Protein AF-A0A956NJ68-F1 (afdb_monomer_lite)

Secondary structure (DSSP, 8-state):
---GGGTGGGS-HHHHHHHHHHHHTT-EEEPTT--TT-SEEEEEEEETTEEEEEEEEEETTEEEEEESSGGGGT-S--HHHHHHHHHHHHHHHHHHHHHHHHS-HHHHHHHHHHHHHHHHHHHHTT--PPPPP-----------------------------------------------PPPPPPP-PPPPPPPPPPPPHHHHHHHHHHHHHHHHHHSS-----TTTTS-EEEEEEEEEEEETTEEEEEEEEEEEBPTTSPBPPPEE----GGGGGGBS-HHHHHHHHHHHHHS------SSS-S-EEE--HHHHHHHHHHHHHTT-EEE-------TT----------------S-----------GGGPEEPEE-TT-PEEEEEEEEE-TTSSSEEEEEEEEEETTEEE--TT-EEETTTEEEETTEEEEEESSSHHHHHHHTSSPEEEEGGGHHHHHHHHHHSTTPPEEE--GGG--EEE-PPPEEEEEEE-TT-PPPPP-TT----------------------------------------------PPPPPS---------TTPPEEEEEEEETTEEEETT---SEEEETTTTEEEE--HHHHHHHHHHHH-

pLDDT: mean 71.72, std 22.74, range [21.8, 97.19]

Organism: Eiseniibacteriota bacterium (NCBI:txid2212470)

InterPro domains:
  IPR007527 Zinc finger, SWIM-type [PS50966] (52-89)

Radius of gyration: 38.47 Å; chains: 1; bounding box: 126×100×106 Å

Structure (mmCIF, N/CA/C/O backbone):
data_AF-A0A956NJ68-F1
#
_entry.id   AF-A0A956NJ68-F1
#
loop_
_atom_site.group_PDB
_atom_site.id
_atom_site.type_symbol
_atom_site.label_atom_id
_atom_site.label_alt_id
_atom_site.label_comp_id
_atom_site.label_asym_id
_atom_site.label_entity_id
_atom_site.label_seq_id
_atom_site.pdbx_PDB_ins_code
_atom_site.Cartn_x
_atom_site.Cartn_y
_atom_site.Cartn_z
_atom_site.occupancy
_atom_site.B_iso_or_equiv
_atom_site.auth_seq_id
_atom_site.auth_comp_id
_atom_site.auth_asym_id
_atom_site.auth_atom_id
_atom_site.pdbx_PDB_model_num
ATOM 1 N N . MET A 1 1 ? 1.129 23.586 -5.444 1.00 49.12 1 MET A N 1
ATOM 2 C CA . MET A 1 1 ? 0.731 24.223 -6.719 1.00 49.12 1 MET A CA 1
ATOM 3 C C . MET A 1 1 ? 1.474 25.540 -6.912 1.00 49.12 1 MET A C 1
ATOM 5 O O . MET A 1 1 ? 1.895 26.115 -5.915 1.00 49.12 1 MET A O 1
ATOM 9 N N . ALA A 1 2 ? 1.670 25.982 -8.162 1.00 45.59 2 ALA A N 1
ATOM 10 C CA . ALA A 1 2 ? 1.859 27.411 -8.435 1.00 45.59 2 ALA A CA 1
ATOM 11 C C . ALA A 1 2 ? 0.654 28.133 -7.810 1.00 45.59 2 ALA A C 1
ATOM 13 O O . ALA A 1 2 ? -0.413 27.515 -7.742 1.00 45.59 2 ALA A O 1
ATOM 14 N N . ASP A 1 3 ? 0.809 29.337 -7.270 1.00 58.38 3 ASP A N 1
ATOM 15 C CA . ASP A 1 3 ? -0.386 30.033 -6.781 1.00 58.38 3 ASP A CA 1
ATOM 16 C C . ASP A 1 3 ? -1.350 30.135 -7.977 1.00 58.38 3 ASP A C 1
ATOM 18 O O . ASP A 1 3 ? -0.868 30.282 -9.100 1.00 58.38 3 ASP A O 1
ATOM 22 N N . VAL A 1 4 ? -2.670 29.978 -7.813 1.00 66.06 4 VAL A N 1
ATOM 23 C CA . VAL A 1 4 ? -3.622 30.073 -8.955 1.00 66.06 4 VAL A CA 1
ATOM 24 C C . VAL A 1 4 ? -3.322 31.326 -9.801 1.00 66.06 4 VAL A C 1
ATOM 26 O O . VAL A 1 4 ? -3.406 31.321 -11.030 1.00 66.06 4 VAL A O 1
ATOM 29 N N . TYR A 1 5 ? -2.813 32.355 -9.127 1.00 69.75 5 TYR A N 1
ATOM 30 C CA . TYR A 1 5 ? -2.291 33.606 -9.653 1.00 69.75 5 TYR A CA 1
ATOM 31 C C . TYR A 1 5 ? -1.147 33.502 -10.682 1.00 69.75 5 TYR A C 1
ATOM 33 O O . TYR A 1 5 ? -1.072 34.348 -11.571 1.00 69.75 5 TYR A O 1
ATOM 41 N N . ASP A 1 6 ? -0.304 32.469 -10.650 1.00 68.81 6 ASP A N 1
ATOM 42 C CA . ASP A 1 6 ? 0.813 32.277 -11.589 1.00 68.81 6 ASP A CA 1
ATOM 43 C C . ASP A 1 6 ? 0.346 31.902 -13.009 1.00 68.81 6 ASP A C 1
ATOM 45 O O . ASP A 1 6 ? 1.098 32.061 -13.975 1.00 68.81 6 ASP A O 1
ATOM 49 N N . ILE A 1 7 ? -0.886 31.397 -13.153 1.00 77.50 7 ILE A N 1
ATOM 50 C CA . ILE A 1 7 ? -1.467 30.977 -14.439 1.00 77.50 7 ILE A CA 1
ATOM 51 C C . ILE A 1 7 ? -2.685 31.804 -14.867 1.00 77.50 7 ILE A C 1
ATOM 53 O O . ILE A 1 7 ? -3.175 31.595 -15.976 1.00 77.50 7 ILE A O 1
ATOM 57 N N . ILE A 1 8 ? -3.113 32.793 -14.066 1.00 85.38 8 ILE A N 1
ATOM 58 C CA . ILE A 1 8 ? -4.229 33.708 -14.387 1.00 85.38 8 ILE A CA 1
ATOM 59 C C . ILE A 1 8 ? -4.094 34.305 -15.790 1.00 85.38 8 ILE A C 1
ATOM 61 O O . ILE A 1 8 ? -5.061 34.336 -16.542 1.00 85.38 8 ILE A O 1
ATOM 65 N N . GLY A 1 9 ? -2.887 34.738 -16.169 1.00 84.00 9 GLY A N 1
ATOM 66 C CA . GLY A 1 9 ? -2.646 35.405 -17.453 1.00 84.00 9 GLY A CA 1
ATOM 67 C C . GLY A 1 9 ? -2.816 34.516 -18.693 1.00 84.00 9 GLY A C 1
ATOM 68 O O . GLY A 1 9 ? -2.687 35.016 -19.807 1.00 84.00 9 GLY A O 1
ATOM 69 N N . ILE A 1 10 ? -3.060 33.213 -18.518 1.00 83.50 10 ILE A N 1
ATOM 70 C CA . ILE A 1 10 ? -3.307 32.256 -19.607 1.00 83.50 10 ILE A CA 1
ATOM 71 C C . ILE A 1 10 ? -4.802 32.206 -19.965 1.00 83.50 10 ILE A C 1
ATOM 73 O O . ILE A 1 10 ? -5.147 31.841 -21.089 1.00 83.50 10 ILE A O 1
ATOM 77 N N . PHE A 1 11 ? -5.685 32.591 -19.039 1.00 88.94 11 PHE A N 1
ATOM 78 C CA . PHE A 1 11 ? -7.131 32.514 -19.222 1.00 88.94 11 PHE A CA 1
ATOM 79 C C . PHE A 1 11 ? -7.685 33.856 -19.721 1.00 88.94 11 PHE A C 1
ATOM 81 O O . PHE A 1 11 ? -7.428 34.891 -19.096 1.00 88.94 11 PHE A O 1
ATOM 88 N N . PRO A 1 12 ? -8.464 33.865 -20.821 1.00 90.44 12 PRO A N 1
ATOM 89 C CA . PRO A 1 12 ? -9.266 35.025 -21.193 1.00 90.44 12 PRO A CA 1
ATOM 90 C C . PRO A 1 12 ? -10.148 35.474 -20.023 1.00 90.44 12 PRO A C 1
ATOM 92 O O . PRO A 1 12 ? -10.576 34.649 -19.222 1.00 90.44 12 PRO A O 1
ATOM 95 N N . GLU A 1 13 ? -10.424 36.773 -19.927 1.00 91.19 13 GLU A N 1
ATOM 96 C CA . GLU A 1 13 ? -11.279 37.342 -18.875 1.00 91.19 13 GLU A CA 1
ATOM 97 C C . GLU A 1 13 ? -12.649 36.662 -18.809 1.00 91.19 13 GLU A C 1
ATOM 99 O O . GLU A 1 13 ? -13.001 36.158 -17.750 1.00 91.19 13 GLU A O 1
ATOM 104 N N . GLN A 1 14 ? -13.310 36.483 -19.956 1.00 90.81 14 GLN A N 1
ATOM 105 C CA . GLN A 1 14 ? -14.588 35.771 -20.041 1.00 90.81 14 GLN A CA 1
ATOM 106 C C . GLN A 1 14 ? -14.522 34.348 -19.460 1.00 90.81 14 GLN A C 1
ATOM 108 O O . GLN A 1 14 ? -15.351 33.966 -18.650 1.00 90.81 14 GLN A O 1
ATOM 113 N N . ALA A 1 15 ? -13.484 33.575 -19.799 1.00 90.06 15 ALA A N 1
ATOM 114 C CA . ALA A 1 15 ? -13.330 32.214 -19.280 1.00 90.06 15 ALA A CA 1
ATOM 115 C C . ALA A 1 15 ? -13.091 32.181 -17.759 1.00 90.06 15 ALA A C 1
ATOM 117 O O . ALA A 1 15 ? -13.363 31.164 -17.123 1.00 90.06 15 ALA A O 1
ATOM 118 N N . ARG A 1 16 ? -12.551 33.264 -17.180 1.00 92.94 16 ARG A N 1
ATOM 119 C CA . ARG A 1 16 ? -12.397 33.388 -15.727 1.00 92.94 16 ARG A CA 1
ATOM 120 C C . ARG A 1 16 ? -13.733 33.693 -15.062 1.00 92.94 16 ARG A C 1
ATOM 122 O O . ARG A 1 16 ? -14.060 33.019 -14.097 1.00 92.94 16 ARG A O 1
ATOM 129 N N . GLU A 1 17 ? -14.497 34.638 -15.603 1.00 91.69 17 GLU A N 1
ATOM 130 C CA . GLU A 1 17 ? -15.832 34.988 -15.100 1.00 91.69 17 GLU A CA 1
ATOM 1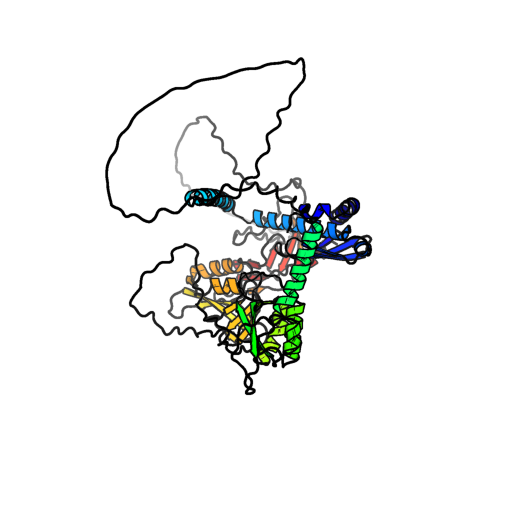31 C C . GLU A 1 17 ? -16.786 33.786 -15.162 1.00 91.69 17 GLU A C 1
ATOM 133 O O . GLU A 1 17 ? -17.361 33.401 -14.147 1.00 91.69 17 GLU A O 1
ATOM 138 N N . ASP A 1 18 ? -16.867 33.116 -16.313 1.00 90.62 18 ASP A N 1
ATOM 139 C CA . ASP A 1 18 ? -17.723 31.938 -16.490 1.00 90.62 18 ASP A CA 1
ATOM 140 C C . ASP A 1 18 ? -17.277 30.782 -15.578 1.00 90.62 18 ASP A C 1
ATOM 142 O O . ASP A 1 18 ? -18.091 30.089 -14.971 1.00 90.62 18 ASP A O 1
ATOM 146 N N . GLY A 1 19 ? -15.963 30.582 -15.426 1.00 91.19 19 GLY A N 1
ATOM 147 C CA . GLY A 1 19 ? -15.430 29.553 -14.535 1.00 91.19 19 GLY A CA 1
ATOM 148 C C . GLY A 1 19 ? -15.652 29.852 -13.047 1.00 91.19 19 GLY A C 1
ATOM 149 O O . GLY A 1 19 ? -15.787 28.918 -12.260 1.00 91.19 19 GLY A O 1
ATOM 150 N N . GLU A 1 20 ? -15.703 31.126 -12.646 1.00 91.38 20 GLU A N 1
ATOM 151 C CA . GLU A 1 20 ? -16.078 31.534 -11.286 1.00 91.38 20 GLU A CA 1
ATOM 152 C C . GLU A 1 20 ? -17.550 31.231 -11.002 1.00 91.38 20 GLU A C 1
ATOM 154 O O . GLU A 1 20 ? -17.858 30.734 -9.920 1.00 91.38 20 GLU A O 1
ATOM 159 N N . ILE A 1 21 ? -18.438 31.444 -11.978 1.00 90.06 21 ILE A N 1
ATOM 160 C CA . ILE A 1 21 ? -19.857 31.073 -11.870 1.00 90.06 21 ILE A CA 1
ATOM 161 C C . ILE A 1 21 ? -19.994 29.556 -11.685 1.00 90.06 21 ILE A C 1
ATOM 163 O O . ILE A 1 21 ? -20.591 29.120 -10.705 1.00 90.06 21 ILE A O 1
ATOM 167 N N . LEU A 1 22 ? -19.347 28.751 -12.539 1.00 89.62 22 LEU A N 1
ATOM 168 C CA . LEU A 1 22 ? -19.364 27.282 -12.429 1.00 89.62 22 LEU A CA 1
ATOM 169 C C . LEU A 1 22 ? -18.830 26.769 -11.082 1.00 89.62 22 LEU A C 1
ATOM 171 O O . LEU A 1 22 ? -19.297 25.755 -10.561 1.00 89.62 22 LEU A O 1
ATOM 175 N N . PHE A 1 23 ? -17.832 27.450 -10.518 1.00 90.31 23 PHE A N 1
ATOM 176 C CA . PHE A 1 23 ? -17.301 27.134 -9.196 1.00 90.31 23 PHE A CA 1
ATOM 177 C C . PHE A 1 23 ? -18.290 27.495 -8.073 1.00 90.31 23 PHE A C 1
ATOM 179 O O . PHE A 1 23 ? -18.495 26.693 -7.163 1.00 90.31 23 PHE A O 1
ATOM 186 N N . ILE A 1 24 ? -18.923 28.673 -8.137 1.00 89.06 24 ILE A N 1
ATOM 187 C CA . ILE A 1 24 ? -19.903 29.137 -7.138 1.00 89.06 24 ILE A CA 1
ATOM 188 C C . ILE A 1 24 ? -21.158 28.260 -7.132 1.00 89.06 24 ILE A C 1
ATOM 190 O O . ILE A 1 24 ? -21.663 27.937 -6.057 1.00 89.06 24 ILE A O 1
ATOM 194 N N . ASP A 1 25 ? -21.612 27.823 -8.306 1.00 86.62 25 ASP A N 1
ATOM 195 C CA . ASP A 1 25 ? -22.781 26.950 -8.459 1.00 86.62 25 ASP A CA 1
ATOM 196 C C . ASP A 1 25 ? -22.503 25.492 -8.035 1.00 86.62 25 ASP A C 1
ATOM 198 O O . ASP A 1 25 ? -23.370 24.626 -8.151 1.00 86.62 25 ASP A O 1
ATOM 202 N N . LEU A 1 26 ? -21.308 25.216 -7.487 1.00 82.00 26 LEU A N 1
ATOM 203 C CA . LEU A 1 26 ? -20.863 23.904 -7.006 1.00 82.00 26 LEU A CA 1
ATOM 204 C C . LEU A 1 26 ? -20.897 22.820 -8.091 1.00 82.00 26 LEU A C 1
ATOM 206 O O . LEU A 1 26 ? -21.015 21.631 -7.797 1.00 82.00 26 LEU A O 1
ATOM 210 N N . CYS A 1 27 ? -20.727 23.209 -9.353 1.00 86.00 27 CYS A N 1
ATOM 211 C CA . CYS A 1 27 ? -20.743 22.279 -10.475 1.00 86.00 27 CYS A CA 1
ATOM 212 C C . CYS A 1 27 ? -19.409 21.535 -10.664 1.00 86.00 27 CYS A C 1
ATOM 214 O O . CYS A 1 27 ? -19.195 20.903 -11.696 1.00 86.00 27 CYS A O 1
ATOM 216 N N . VAL A 1 28 ? -18.484 21.604 -9.701 1.00 86.94 28 VAL A N 1
ATOM 217 C CA . VAL A 1 28 ? -17.147 21.003 -9.783 1.00 86.94 28 VAL A CA 1
ATOM 218 C C . VAL A 1 28 ? -16.975 19.940 -8.702 1.00 86.94 28 VAL A C 1
ATOM 220 O O . VAL A 1 28 ? -17.042 20.228 -7.513 1.00 86.94 28 VAL A O 1
ATOM 223 N N . ALA A 1 29 ? -16.659 18.713 -9.112 1.00 87.44 29 ALA A N 1
ATOM 224 C CA . ALA A 1 29 ? -16.305 17.617 -8.219 1.00 87.44 29 ALA A CA 1
ATOM 225 C C . ALA A 1 29 ? -14.888 17.108 -8.522 1.00 87.44 29 ALA A C 1
ATOM 227 O O . ALA A 1 29 ? -14.620 16.557 -9.595 1.00 87.44 29 ALA A O 1
ATOM 228 N N . LEU A 1 30 ? -13.965 17.251 -7.567 1.00 87.19 30 LEU A N 1
ATOM 229 C CA . LEU A 1 30 ? -12.634 16.641 -7.658 1.00 87.19 30 LEU A CA 1
ATOM 230 C C . LEU A 1 30 ? -12.746 15.124 -7.468 1.00 87.19 30 LEU A C 1
ATOM 232 O O . LEU A 1 30 ? -13.384 14.653 -6.525 1.00 87.19 30 LEU A O 1
ATOM 236 N N . ARG A 1 31 ? -12.107 14.331 -8.334 1.00 82.94 31 ARG A N 1
ATOM 237 C CA . ARG A 1 31 ? -11.997 12.886 -8.099 1.00 82.94 31 ARG A CA 1
ATOM 238 C C . ARG A 1 31 ? -10.956 12.618 -7.011 1.00 82.94 31 ARG A C 1
ATOM 240 O O . ARG A 1 31 ? -9.842 13.139 -7.053 1.00 82.94 31 ARG A O 1
ATOM 247 N N . VAL A 1 32 ? -11.339 11.777 -6.047 1.00 50.50 32 VAL A N 1
ATOM 248 C CA . VAL A 1 32 ? -10.507 11.343 -4.915 1.00 50.50 32 VAL A CA 1
ATOM 249 C C . VAL A 1 32 ? -9.173 10.795 -5.438 1.00 50.50 32 VAL A C 1
ATOM 251 O O . VAL A 1 32 ? -9.144 9.843 -6.214 1.00 50.50 32 VAL A O 1
ATOM 254 N N . GLY A 1 33 ? -8.082 11.465 -5.056 1.00 48.62 33 GLY A N 1
ATOM 255 C CA . GLY A 1 33 ? -6.723 11.269 -5.581 1.00 48.62 33 GLY A CA 1
ATOM 256 C C . GLY A 1 33 ? -5.898 12.564 -5.628 1.00 48.62 33 GLY A C 1
ATOM 257 O O . GLY A 1 33 ? -4.668 12.516 -5.672 1.00 48.62 33 GLY A O 1
ATOM 258 N N . ALA A 1 34 ? -6.554 13.725 -5.545 1.00 48.12 34 ALA A N 1
ATOM 259 C CA . ALA A 1 34 ? -5.906 15.023 -5.400 1.00 48.12 34 ALA A CA 1
ATOM 260 C C . ALA A 1 34 ? -5.399 15.235 -3.960 1.00 48.12 34 ALA A C 1
ATOM 262 O O . ALA A 1 34 ? -5.931 16.042 -3.204 1.00 48.12 34 ALA A O 1
ATOM 263 N N . LEU A 1 35 ? -4.360 14.505 -3.545 1.00 49.94 35 LEU A N 1
ATOM 264 C CA . LEU A 1 35 ? -3.612 14.904 -2.352 1.00 49.94 35 LEU A CA 1
ATOM 265 C C . LEU A 1 35 ? -3.102 16.349 -2.550 1.00 49.94 35 LEU A C 1
ATOM 267 O O . LEU A 1 35 ? -2.777 16.732 -3.678 1.00 49.94 35 LEU A O 1
ATOM 271 N N . PRO A 1 36 ? -2.964 17.163 -1.494 1.00 50.06 36 PRO A N 1
ATOM 272 C CA . PRO A 1 36 ? -2.510 18.556 -1.598 1.00 50.06 36 PRO A CA 1
ATOM 273 C C . PRO A 1 36 ? -1.086 18.714 -2.175 1.00 50.06 36 PRO A C 1
ATOM 275 O O . PRO A 1 36 ? -0.679 19.824 -2.538 1.00 50.06 36 PRO A O 1
ATOM 278 N N . THR A 1 37 ? -0.339 17.610 -2.286 1.00 52.97 37 THR A N 1
ATOM 279 C CA . THR A 1 37 ? 0.972 17.489 -2.944 1.00 52.97 37 THR A CA 1
ATOM 280 C C . THR A 1 37 ? 0.909 16.948 -4.375 1.00 52.97 37 THR A C 1
ATOM 282 O O . THR A 1 37 ? 1.903 17.037 -5.094 1.00 52.97 37 THR A O 1
ATOM 285 N N . SER A 1 38 ? -0.239 16.432 -4.823 1.00 58.59 38 SER A N 1
ATOM 286 C CA . SER A 1 38 ? -0.382 15.829 -6.147 1.00 58.59 38 SER A CA 1
ATOM 287 C C . SER A 1 38 ? -0.069 16.835 -7.262 1.00 58.59 38 SER A C 1
ATOM 289 O O . SER A 1 38 ? -0.425 18.017 -7.228 1.00 58.59 38 SER A O 1
ATOM 291 N N . THR A 1 39 ? 0.652 16.361 -8.274 1.00 75.06 39 THR A N 1
ATOM 292 C CA . THR A 1 39 ? 0.983 17.131 -9.478 1.00 75.06 39 THR A CA 1
ATOM 293 C C . THR A 1 39 ? -0.163 17.152 -10.486 1.00 75.06 39 THR A C 1
ATOM 295 O O . THR A 1 39 ? -0.037 17.827 -11.505 1.00 75.06 39 THR A O 1
ATOM 298 N N . ILE A 1 40 ? -1.268 16.447 -10.219 1.00 82.56 40 ILE A N 1
ATOM 299 C CA . ILE A 1 40 ? -2.398 16.255 -11.130 1.00 82.56 40 ILE A CA 1
ATOM 300 C C . ILE A 1 40 ? -3.707 16.538 -10.387 1.00 82.56 40 ILE A C 1
ATOM 302 O O . ILE A 1 40 ? -3.976 15.931 -9.357 1.00 82.56 40 ILE A O 1
ATOM 306 N N . VAL A 1 41 ? -4.540 17.406 -10.953 1.00 86.69 41 VAL A N 1
ATOM 307 C CA . VAL A 1 41 ? -5.944 17.603 -10.577 1.00 86.69 41 VAL A CA 1
ATOM 308 C C . VAL A 1 41 ? -6.799 16.909 -11.637 1.00 86.69 41 VAL A C 1
ATOM 310 O O . VAL A 1 41 ? -6.703 17.268 -12.808 1.00 86.69 41 VAL A O 1
ATOM 313 N N . ASP A 1 42 ? -7.614 15.925 -11.251 1.00 90.62 42 ASP A N 1
ATOM 314 C CA . ASP A 1 42 ? -8.631 15.289 -12.108 1.00 90.62 42 ASP A CA 1
ATOM 315 C C . ASP A 1 42 ? -10.010 15.653 -11.548 1.00 90.62 42 ASP A C 1
ATOM 317 O O . ASP A 1 42 ? -10.339 15.315 -10.409 1.00 90.62 42 ASP A O 1
ATOM 321 N N . ALA A 1 43 ? -10.791 16.395 -12.325 1.00 93.00 43 ALA A N 1
ATOM 322 C CA . ALA A 1 43 ? -12.060 16.969 -11.912 1.00 93.00 43 ALA A CA 1
ATOM 323 C C . ALA A 1 43 ? -13.165 16.663 -12.925 1.00 93.00 43 ALA A C 1
ATOM 325 O O . ALA A 1 43 ? -12.929 16.515 -14.128 1.00 93.00 43 ALA A O 1
ATOM 326 N N . ARG A 1 44 ? -14.390 16.593 -12.417 1.00 95.44 44 ARG A N 1
ATOM 327 C CA . ARG A 1 44 ? -15.629 16.561 -13.189 1.00 95.44 44 ARG A CA 1
ATOM 328 C C . ARG A 1 44 ? -16.298 17.913 -13.030 1.00 95.44 44 ARG A C 1
ATOM 330 O O . ARG A 1 44 ? -16.506 18.340 -11.900 1.00 95.44 44 ARG A O 1
ATOM 337 N N . VAL A 1 45 ? -16.581 18.582 -14.137 1.00 95.25 45 VAL A N 1
ATOM 338 C CA . VAL A 1 45 ? -17.277 19.868 -14.148 1.00 95.25 45 VAL A CA 1
ATOM 339 C C . VAL A 1 45 ? -18.570 19.694 -14.920 1.00 95.25 45 VAL A C 1
ATOM 341 O O . VAL A 1 45 ? -18.526 19.257 -16.066 1.00 95.25 45 VAL A O 1
ATOM 344 N N . GLU A 1 46 ? -19.701 19.995 -14.305 1.00 94.62 46 GLU A N 1
ATOM 345 C CA . GLU A 1 46 ? -20.996 20.026 -14.970 1.00 94.62 46 GLU A CA 1
ATOM 346 C C . GLU A 1 46 ? -21.273 21.440 -15.488 1.00 94.62 46 GLU A C 1
ATOM 348 O O . GLU A 1 46 ? -21.048 22.416 -14.785 1.00 94.62 46 GLU A O 1
ATOM 353 N N . ASP A 1 47 ? -21.718 21.564 -16.732 1.00 94.81 47 ASP A N 1
ATOM 354 C CA . ASP A 1 47 ? -22.149 22.841 -17.304 1.00 94.81 47 ASP A CA 1
ATOM 355 C C . ASP A 1 47 ? -23.319 22.579 -18.257 1.00 94.81 47 ASP A C 1
ATOM 357 O O . ASP A 1 47 ? -23.271 21.657 -19.081 1.00 94.81 47 ASP A O 1
ATOM 361 N N . GLU A 1 48 ? -24.411 23.322 -18.075 1.00 93.00 48 GLU A N 1
ATOM 362 C CA . GLU A 1 48 ? -25.696 23.138 -18.769 1.00 93.00 48 GLU A CA 1
ATOM 363 C C . GLU A 1 48 ? -26.196 21.670 -18.806 1.00 93.00 48 GLU A C 1
ATOM 365 O O . GLU A 1 48 ? -26.728 21.190 -19.813 1.00 93.00 48 GLU A O 1
ATOM 370 N N . GLY A 1 49 ? -26.008 20.920 -17.714 1.00 92.50 49 GLY A N 1
ATOM 371 C CA . GLY A 1 49 ? -26.429 19.515 -17.602 1.00 92.50 49 GLY A CA 1
ATOM 372 C C . GLY A 1 49 ? -25.547 18.515 -18.363 1.00 92.50 49 GLY A C 1
ATOM 373 O O . GLY A 1 49 ? -25.970 17.388 -18.635 1.00 92.50 49 GLY A O 1
ATOM 374 N N . ARG A 1 50 ? -24.331 18.912 -18.763 1.00 94.75 50 ARG A N 1
ATOM 375 C CA . ARG A 1 50 ? -23.328 18.026 -19.372 1.00 94.75 50 ARG A CA 1
ATOM 376 C C . ARG A 1 50 ? -22.087 17.935 -18.500 1.00 94.75 50 ARG A C 1
ATOM 378 O O . ARG A 1 50 ? -21.549 18.947 -18.074 1.00 94.75 50 ARG A O 1
ATOM 385 N N . GLU A 1 51 ? -21.590 16.717 -18.311 1.00 94.81 51 GLU A N 1
ATOM 386 C CA . GLU A 1 51 ? -20.358 16.461 -17.563 1.00 94.81 51 GLU A CA 1
ATOM 387 C C . GLU A 1 51 ? -19.121 16.580 -18.470 1.00 94.81 51 GLU A C 1
ATOM 389 O O . GLU A 1 51 ? -19.006 15.920 -19.509 1.00 94.81 51 GLU A O 1
ATOM 394 N N . TYR A 1 52 ? -18.151 17.376 -18.033 1.00 95.12 52 TYR A N 1
ATOM 395 C CA . TYR A 1 52 ? -16.847 17.544 -18.654 1.00 95.12 52 TYR A CA 1
ATOM 396 C C . TYR A 1 52 ? -15.753 17.031 -17.727 1.00 95.12 52 TYR A C 1
ATOM 398 O O . TYR A 1 52 ? -15.687 17.376 -16.548 1.00 95.12 52 TYR A O 1
ATOM 406 N N . ARG A 1 53 ? -14.836 16.229 -18.272 1.00 95.00 53 ARG A N 1
ATOM 407 C CA . ARG A 1 53 ? -13.647 15.800 -17.538 1.00 95.00 53 ARG A CA 1
ATOM 408 C C . ARG A 1 53 ? -12.533 16.809 -17.756 1.00 95.00 53 ARG A C 1
ATOM 410 O O . ARG A 1 53 ? -12.188 17.107 -18.900 1.00 95.00 53 ARG A O 1
ATOM 417 N N . VAL A 1 54 ? -11.959 17.291 -16.665 1.00 94.31 54 VAL A N 1
ATOM 418 C CA . VAL A 1 54 ? -10.856 18.246 -16.640 1.00 94.31 54 VAL A CA 1
ATOM 419 C C . VAL A 1 54 ? -9.660 17.595 -15.966 1.00 94.31 54 VAL A C 1
ATOM 421 O O . VAL A 1 54 ? -9.764 17.128 -14.838 1.00 94.31 54 VAL A O 1
ATOM 424 N N . VAL A 1 55 ? -8.510 17.594 -16.637 1.00 90.31 55 VAL A N 1
ATOM 425 C CA . VAL A 1 55 ? -7.245 17.155 -16.042 1.00 90.31 55 VAL A CA 1
ATOM 426 C C . VAL A 1 55 ? -6.226 18.280 -16.155 1.00 90.31 55 VAL A C 1
ATOM 428 O O . VAL A 1 55 ? -5.891 18.714 -17.262 1.00 90.31 55 VAL A O 1
ATOM 431 N N . VAL A 1 56 ? -5.733 18.743 -15.008 1.00 88.81 56 VAL A N 1
ATOM 432 C CA . VAL A 1 56 ? -4.666 19.740 -14.894 1.00 88.81 56 VAL A CA 1
ATOM 433 C C . VAL A 1 56 ? -3.425 19.081 -14.318 1.00 88.81 56 VAL A C 1
ATOM 435 O O . VAL A 1 56 ? -3.424 18.637 -13.179 1.00 88.81 56 VAL A O 1
ATOM 438 N N . GLU A 1 57 ? -2.344 19.051 -15.084 1.00 84.12 57 GLU A N 1
ATOM 439 C CA . GLU A 1 57 ? -1.088 18.417 -14.696 1.00 84.12 57 GLU A CA 1
ATOM 440 C C . GLU A 1 57 ? 0.049 19.446 -14.652 1.00 84.12 57 GLU A C 1
ATOM 442 O O . GLU A 1 57 ? 0.332 20.157 -15.618 1.00 84.12 57 GLU A O 1
ATOM 447 N N . ARG A 1 58 ? 0.753 19.537 -13.524 1.00 74.06 58 ARG A N 1
ATOM 448 C CA . ARG A 1 58 ? 1.905 20.421 -13.342 1.00 74.06 58 ARG A CA 1
ATOM 449 C C . ARG A 1 58 ? 3.204 19.670 -13.626 1.00 74.06 58 ARG A C 1
ATOM 451 O O . ARG A 1 58 ? 3.621 18.819 -12.851 1.00 74.06 58 ARG A O 1
ATOM 458 N N . GLN A 1 59 ? 3.935 20.106 -14.650 1.00 69.19 59 GLN A N 1
ATOM 459 C CA . GLN A 1 59 ? 5.255 19.579 -15.005 1.00 69.19 59 GLN A CA 1
ATOM 460 C C . GLN A 1 59 ? 6.322 20.687 -14.997 1.00 69.19 59 GLN A C 1
ATOM 462 O O . GLN A 1 59 ? 6.381 21.503 -15.914 1.00 69.19 59 GLN A O 1
ATOM 467 N N . ARG A 1 60 ? 7.223 20.705 -14.000 1.00 49.88 60 ARG A N 1
ATOM 468 C CA . ARG A 1 60 ? 8.460 21.535 -13.970 1.00 49.88 60 ARG A CA 1
ATOM 469 C C . ARG A 1 60 ? 8.298 22.978 -14.503 1.00 49.88 60 ARG A C 1
ATOM 471 O O . ARG A 1 60 ? 8.962 23.381 -15.458 1.00 49.88 60 ARG A O 1
ATOM 478 N N . GLY A 1 61 ? 7.400 23.757 -13.896 1.00 60.75 61 GLY A N 1
ATOM 479 C CA . GLY A 1 61 ? 7.157 25.161 -14.273 1.00 60.75 61 GLY A CA 1
ATOM 480 C C . GLY A 1 61 ? 6.292 25.353 -15.526 1.00 60.75 61 GLY A C 1
ATOM 481 O O . GLY A 1 61 ? 6.144 26.475 -16.001 1.00 60.75 61 GLY A O 1
ATOM 482 N N . LYS A 1 62 ? 5.719 24.272 -16.062 1.00 64.06 62 LYS A N 1
ATOM 483 C CA . LYS A 1 62 ? 4.643 24.287 -17.054 1.00 64.06 62 LYS A CA 1
ATOM 484 C C . LYS A 1 62 ? 3.408 23.618 -16.460 1.00 64.06 62 LYS A C 1
ATOM 486 O O . LYS A 1 62 ? 3.527 22.731 -15.616 1.00 64.06 62 LYS A O 1
ATOM 491 N N . VAL A 1 63 ? 2.241 24.046 -16.916 1.00 79.00 63 VAL A N 1
ATOM 492 C CA . VAL A 1 63 ? 0.956 23.446 -16.565 1.00 79.00 63 VAL A CA 1
ATOM 493 C C . VAL A 1 63 ? 0.340 22.940 -17.864 1.00 79.00 63 VAL A C 1
ATOM 495 O O . VAL A 1 63 ? 0.200 23.708 -18.815 1.00 79.00 63 VAL A O 1
ATOM 498 N N . ALA A 1 64 ? 0.083 21.639 -17.935 1.00 82.44 64 ALA A N 1
ATOM 499 C CA . ALA A 1 64 ? -0.684 21.008 -18.994 1.00 82.44 64 ALA A CA 1
ATOM 500 C C . ALA A 1 64 ? -2.151 21.005 -18.565 1.00 82.44 64 ALA A C 1
ATOM 502 O O . ALA A 1 64 ? -2.482 20.584 -17.460 1.00 82.44 64 ALA A O 1
ATOM 503 N N . LEU A 1 65 ? -3.012 21.524 -19.429 1.00 89.00 65 LEU A N 1
ATOM 504 C CA . LEU A 1 65 ? -4.438 21.653 -19.181 1.00 89.00 65 LEU A CA 1
ATOM 505 C C . LEU A 1 65 ? -5.157 20.837 -20.247 1.00 89.00 65 LEU A C 1
ATOM 507 O O . LEU A 1 65 ? -4.865 20.981 -21.435 1.00 89.00 65 LEU A O 1
ATOM 511 N N . SER A 1 66 ? -6.076 19.978 -19.833 1.00 90.75 66 SER A N 1
ATOM 512 C CA . SER A 1 66 ? -6.944 19.244 -20.744 1.00 90.75 66 SER A CA 1
ATOM 513 C C . SER A 1 66 ? -8.368 19.268 -20.219 1.00 90.75 66 SER A C 1
ATOM 515 O O . SER A 1 66 ? -8.605 19.163 -19.017 1.00 90.75 66 SER A O 1
ATOM 517 N N . CYS A 1 67 ? -9.319 19.435 -21.125 1.00 94.88 67 CYS A N 1
ATOM 518 C CA . CYS A 1 67 ? -10.733 19.330 -20.822 1.00 94.88 67 CYS A CA 1
ATOM 519 C C . CYS A 1 67 ? -11.450 18.737 -22.038 1.00 94.88 67 CYS A C 1
ATOM 521 O O . CYS A 1 67 ? -11.025 18.941 -23.177 1.00 94.88 67 CYS A O 1
ATOM 523 N N . THR A 1 68 ? -12.504 17.961 -21.795 1.00 94.44 68 THR A N 1
ATOM 524 C CA . THR A 1 68 ? -13.295 17.310 -22.848 1.00 94.44 68 THR A CA 1
ATOM 525 C C . THR A 1 68 ? -14.268 18.252 -23.560 1.00 94.44 68 THR A C 1
ATOM 527 O O . THR A 1 68 ? -14.963 17.811 -24.476 1.00 94.44 68 THR A O 1
ATOM 530 N N . CYS A 1 69 ? -14.356 19.530 -23.169 1.00 93.38 69 CYS A N 1
ATOM 531 C CA . CYS A 1 69 ? -15.236 20.482 -23.838 1.00 93.38 69 CYS A CA 1
ATOM 532 C C . CYS A 1 69 ? -14.706 20.865 -25.230 1.00 93.38 69 CYS A C 1
ATOM 534 O O . CYS A 1 69 ? -13.512 20.795 -25.531 1.00 93.38 69 CYS A O 1
ATOM 536 N N . ARG A 1 70 ? -15.617 21.293 -26.108 1.00 88.44 70 ARG A N 1
ATOM 537 C CA . ARG A 1 70 ? -15.290 21.620 -27.503 1.00 88.44 70 ARG A CA 1
ATOM 538 C C . ARG A 1 70 ? -14.372 22.840 -27.619 1.00 88.44 70 ARG A C 1
ATOM 540 O O . ARG A 1 70 ? -13.540 22.886 -28.520 1.00 88.44 70 ARG A O 1
ATOM 547 N N . GLU A 1 71 ? -14.487 23.795 -26.704 1.00 77.75 71 GLU A N 1
ATOM 548 C CA . GLU A 1 71 ? -13.750 25.066 -26.734 1.00 77.75 71 GLU A CA 1
ATOM 549 C C . GLU A 1 71 ? -12.240 24.907 -26.531 1.00 77.75 71 GLU A C 1
ATOM 551 O O . GLU A 1 71 ? -11.456 25.688 -27.071 1.00 77.75 71 GLU A O 1
ATOM 556 N N . VAL A 1 72 ? -11.811 23.841 -25.844 1.00 78.56 72 VAL A N 1
ATOM 557 C CA . VAL A 1 72 ? -10.387 23.532 -25.610 1.00 78.56 72 VAL A CA 1
ATOM 558 C C . VAL A 1 72 ? -9.634 23.288 -26.920 1.00 78.56 72 VAL A C 1
ATOM 560 O O . VAL A 1 72 ? -8.422 23.482 -27.004 1.00 78.56 72 VAL A O 1
ATOM 563 N N . THR A 1 73 ? -10.347 22.892 -27.978 1.00 65.88 73 THR A N 1
ATOM 564 C CA . THR A 1 73 ? -9.743 22.725 -29.307 1.00 65.88 73 THR A CA 1
ATOM 565 C C . THR A 1 73 ? -9.388 24.056 -29.976 1.00 65.88 73 THR A C 1
ATOM 567 O O . THR A 1 73 ? -8.510 24.078 -30.837 1.00 65.88 73 THR A O 1
ATOM 570 N N . SER A 1 74 ? -10.019 25.164 -29.565 1.00 63.12 74 SER A N 1
ATOM 571 C CA . SER A 1 74 ? -9.779 26.513 -30.097 1.00 63.12 74 SER A CA 1
ATOM 572 C C . SER A 1 74 ? -8.908 27.395 -29.196 1.00 63.12 74 SER A C 1
ATOM 574 O O . SER A 1 74 ? -8.170 28.236 -29.708 1.00 63.12 74 SER A O 1
ATOM 576 N N . SER A 1 75 ? -8.947 27.196 -27.877 1.00 70.38 75 SER A N 1
ATOM 577 C CA . SER A 1 75 ? -8.141 27.925 -26.893 1.00 70.38 75 SER A CA 1
ATOM 578 C C . SER A 1 75 ? -7.588 26.960 -25.845 1.00 70.38 75 SER A C 1
ATOM 580 O O . SER A 1 75 ? -8.272 26.054 -25.391 1.00 70.38 75 SER A O 1
ATOM 582 N N . THR A 1 76 ? -6.351 27.159 -25.385 1.00 72.88 76 THR A N 1
ATOM 583 C CA . THR A 1 76 ? -5.742 26.314 -24.332 1.00 72.88 76 THR A CA 1
ATOM 584 C C . THR A 1 76 ? -6.364 26.510 -22.938 1.00 72.88 76 THR A C 1
ATOM 586 O O . THR A 1 76 ? -5.826 26.013 -21.952 1.00 72.88 76 THR A O 1
ATOM 589 N N . ALA A 1 77 ? -7.452 27.273 -22.843 1.00 85.94 77 ALA A N 1
ATOM 590 C CA . ALA A 1 77 ? -8.114 27.685 -21.617 1.00 85.94 77 ALA A CA 1
ATOM 591 C C . ALA A 1 77 ? -9.625 27.811 -21.875 1.00 85.94 77 ALA A C 1
ATOM 593 O O . ALA A 1 77 ? -10.027 28.520 -22.800 1.00 85.94 77 ALA A O 1
ATOM 594 N N . CYS A 1 78 ? -10.430 27.128 -21.060 1.00 94.62 78 CYS A N 1
ATOM 595 C CA . CYS A 1 78 ? -11.894 27.206 -21.035 1.00 94.62 78 CYS A CA 1
ATOM 596 C C . CYS A 1 78 ? -12.381 27.397 -19.589 1.00 94.62 78 CYS A C 1
ATOM 598 O O . CYS A 1 78 ? -11.618 27.138 -18.649 1.00 94.62 78 CYS A O 1
ATOM 600 N N . ALA A 1 79 ? -13.650 27.774 -19.416 1.00 95.44 79 ALA A N 1
ATOM 601 C CA . ALA A 1 79 ? -14.274 27.998 -18.109 1.00 95.44 79 ALA A CA 1
ATOM 602 C C . ALA A 1 79 ? -14.161 26.779 -17.173 1.00 95.44 79 ALA A C 1
ATOM 604 O O . ALA A 1 79 ? -13.739 26.914 -16.028 1.00 95.44 79 ALA A O 1
ATOM 605 N N . HIS A 1 80 ? -14.388 25.564 -17.688 1.00 95.62 80 HIS A N 1
ATOM 606 C CA . HIS A 1 80 ? -14.259 24.323 -16.907 1.00 95.62 80 HIS A CA 1
ATOM 607 C C . HIS A 1 80 ? -12.869 24.118 -16.285 1.00 95.62 80 HIS A C 1
ATOM 609 O O . HIS A 1 80 ? -12.746 23.657 -15.152 1.00 95.62 80 HIS A O 1
ATOM 615 N N . ILE A 1 81 ? -11.800 24.452 -17.018 1.00 94.44 81 ILE A N 1
ATOM 616 C CA . ILE A 1 81 ? -10.433 24.321 -16.499 1.00 94.44 81 ILE A CA 1
ATOM 617 C C . ILE A 1 81 ? -10.207 25.319 -15.359 1.00 94.44 81 ILE A C 1
ATOM 619 O O . ILE A 1 81 ? -9.560 24.980 -14.368 1.00 94.44 81 ILE A O 1
ATOM 623 N N . TRP A 1 82 ? -10.742 26.535 -15.493 1.00 94.88 82 TRP A N 1
ATOM 624 C CA . TRP A 1 82 ? -10.663 27.555 -14.453 1.00 94.88 82 TRP A CA 1
ATOM 625 C C . TRP A 1 82 ? -11.430 27.136 -13.193 1.00 94.88 82 TRP A C 1
ATOM 627 O O . TRP A 1 82 ? -10.859 27.148 -12.104 1.00 94.88 82 TRP A O 1
ATOM 637 N N . ALA A 1 83 ? -12.663 26.650 -13.350 1.00 94.56 83 ALA A N 1
ATOM 638 C CA . ALA A 1 83 ? -13.491 26.155 -12.252 1.00 94.56 83 ALA A CA 1
ATOM 639 C C . ALA A 1 83 ? -12.808 25.005 -11.477 1.00 94.56 83 ALA A C 1
ATOM 641 O O . ALA A 1 83 ? -12.739 25.026 -10.249 1.00 94.56 83 ALA A O 1
ATOM 642 N N . ALA A 1 84 ? -12.195 24.046 -12.185 1.00 93.75 84 ALA A N 1
ATOM 643 C CA . ALA A 1 84 ? -11.429 22.957 -11.569 1.00 93.75 84 ALA A CA 1
ATOM 644 C C . ALA A 1 84 ? -10.201 23.441 -10.776 1.00 93.75 84 ALA A C 1
ATOM 646 O O . ALA A 1 84 ? -9.863 22.875 -9.734 1.00 93.75 84 ALA A O 1
ATOM 647 N N . LEU A 1 85 ? -9.519 24.487 -11.256 1.00 91.94 85 LEU A N 1
ATOM 648 C CA . LEU A 1 85 ? -8.391 25.103 -10.553 1.00 91.94 85 LEU A CA 1
ATOM 649 C C . LEU A 1 85 ? -8.833 25.842 -9.283 1.00 91.94 85 LEU A C 1
ATOM 651 O O . LEU A 1 85 ? -8.118 25.782 -8.279 1.00 91.94 85 LEU A O 1
ATOM 655 N N . LEU A 1 86 ? -9.987 26.519 -9.319 1.00 91.31 86 LEU A N 1
ATOM 656 C CA . LEU A 1 86 ? -10.576 27.179 -8.151 1.00 91.31 86 LEU A CA 1
ATOM 657 C C . LEU A 1 86 ? -10.942 26.159 -7.069 1.00 91.31 86 LEU A C 1
ATOM 659 O O . LEU A 1 86 ? -10.508 26.325 -5.929 1.00 91.31 86 LEU A O 1
ATOM 663 N N . GLU A 1 87 ? -11.617 25.064 -7.435 1.00 92.62 87 GLU A N 1
ATOM 664 C CA . GLU A 1 87 ? -11.971 23.993 -6.491 1.00 92.62 87 GLU A CA 1
ATOM 665 C C . GLU A 1 87 ? -10.728 23.324 -5.895 1.00 92.62 87 GLU A C 1
ATOM 667 O O . GLU A 1 87 ? -10.631 23.164 -4.681 1.00 92.62 87 GLU A O 1
ATOM 672 N N . ALA A 1 88 ? -9.712 23.014 -6.709 1.00 87.62 88 ALA A N 1
ATOM 673 C CA . ALA A 1 88 ? -8.456 22.455 -6.204 1.00 87.62 88 ALA A CA 1
ATOM 674 C C . ALA A 1 88 ? -7.738 23.402 -5.225 1.00 87.62 88 ALA A C 1
ATOM 676 O O . ALA A 1 88 ? -7.090 22.961 -4.269 1.00 87.62 88 ALA A O 1
ATOM 677 N N . ASN A 1 89 ? -7.818 24.714 -5.456 1.00 87.31 89 ASN A N 1
ATOM 678 C CA . ASN A 1 89 ? -7.243 25.697 -4.549 1.00 87.31 89 ASN A CA 1
ATOM 679 C C . ASN A 1 89 ? -8.058 25.835 -3.258 1.00 87.31 89 ASN A C 1
ATOM 681 O O . ASN A 1 89 ? -7.462 25.903 -2.182 1.00 87.31 89 ASN A O 1
ATOM 685 N N . ASP A 1 90 ? -9.388 25.845 -3.337 1.00 85.56 90 ASP A N 1
ATOM 686 C CA . ASP A 1 90 ? -10.242 25.908 -2.153 1.00 85.56 90 ASP A CA 1
ATOM 687 C C . ASP A 1 90 ? -10.142 24.633 -1.300 1.00 85.56 90 ASP A C 1
ATOM 689 O O . ASP A 1 90 ? -9.985 24.741 -0.081 1.00 85.56 90 ASP A O 1
ATOM 693 N N . ASP A 1 91 ? -10.095 23.439 -1.901 1.00 80.25 91 ASP A N 1
ATOM 694 C CA . ASP A 1 91 ? -9.856 22.189 -1.167 1.00 80.25 91 ASP A CA 1
ATOM 695 C C . ASP A 1 91 ? -8.497 22.212 -0.453 1.00 80.25 91 ASP A C 1
ATOM 697 O O . ASP A 1 91 ? -8.401 21.906 0.740 1.00 80.25 91 ASP A O 1
ATOM 701 N N . ARG A 1 92 ? -7.448 22.725 -1.110 1.00 78.12 92 ARG A N 1
ATOM 702 C CA . ARG A 1 92 ? -6.145 22.948 -0.465 1.00 78.12 92 ARG A CA 1
ATOM 703 C C . ARG A 1 92 ? -6.246 23.907 0.726 1.00 78.12 92 ARG A C 1
ATOM 705 O O . ARG A 1 92 ? -5.603 23.670 1.751 1.00 78.12 92 ARG A O 1
ATOM 712 N N . GLN A 1 93 ? -7.025 24.985 0.628 1.00 79.62 93 GLN A N 1
ATOM 713 C CA . GLN A 1 93 ? -7.239 25.914 1.746 1.00 79.62 93 GLN A CA 1
ATOM 714 C C . GLN A 1 93 ? -8.090 25.285 2.858 1.00 79.62 93 GLN A C 1
ATOM 716 O O . GLN A 1 93 ? -7.813 25.505 4.039 1.00 79.62 93 GLN A O 1
ATOM 721 N N . ARG A 1 94 ? -9.101 24.471 2.527 1.00 79.00 94 ARG A N 1
ATOM 722 C CA . ARG A 1 94 ? -9.877 23.671 3.490 1.00 79.00 94 ARG A CA 1
ATOM 723 C C . ARG A 1 94 ? -8.981 22.667 4.210 1.00 79.00 94 ARG A C 1
ATOM 725 O O . ARG A 1 94 ? -9.048 22.568 5.433 1.00 79.00 94 ARG A O 1
ATOM 732 N N . TYR A 1 95 ? -8.110 21.967 3.491 1.00 67.19 95 TYR A N 1
ATOM 733 C CA . TYR A 1 95 ? -7.117 21.058 4.058 1.00 67.19 95 TYR A CA 1
ATOM 734 C C . TYR A 1 95 ? -6.129 21.794 4.970 1.00 67.19 95 TYR A C 1
ATOM 736 O O . TYR A 1 95 ? -5.937 21.390 6.113 1.00 67.19 95 TYR A O 1
ATOM 744 N N . ARG A 1 96 ? -5.580 22.936 4.534 1.00 68.19 96 ARG A N 1
ATOM 745 C CA . ARG A 1 96 ? -4.695 23.765 5.367 1.00 68.19 96 ARG A CA 1
ATOM 746 C C . ARG A 1 96 ? -5.395 24.258 6.634 1.00 68.19 96 ARG A C 1
ATOM 748 O O . ARG A 1 96 ? -4.791 24.224 7.698 1.00 68.19 96 ARG A O 1
ATOM 755 N N . ARG A 1 97 ? -6.659 24.688 6.548 1.00 73.75 97 ARG A N 1
ATOM 756 C CA . ARG A 1 97 ? -7.462 25.075 7.722 1.00 73.75 97 ARG A CA 1
ATOM 757 C C . ARG A 1 97 ? -7.698 23.895 8.668 1.00 73.75 97 ARG A C 1
ATOM 759 O O . ARG A 1 97 ? -7.646 24.098 9.873 1.00 73.75 97 ARG A O 1
ATOM 766 N N . ARG A 1 98 ? -7.929 22.684 8.148 1.00 70.00 98 ARG A N 1
ATOM 767 C CA . ARG A 1 98 ? -8.060 21.452 8.951 1.00 70.00 98 ARG A CA 1
ATOM 768 C C . ARG A 1 98 ? -6.752 21.089 9.653 1.00 70.00 98 ARG A C 1
ATOM 770 O O . ARG A 1 98 ? -6.765 20.890 10.859 1.00 70.00 98 ARG A O 1
ATOM 777 N N . LEU A 1 99 ? -5.632 21.108 8.930 1.00 62.91 99 LEU A N 1
ATOM 778 C CA . LEU A 1 99 ? -4.296 20.933 9.507 1.00 62.91 99 LEU A CA 1
ATOM 779 C C . LEU A 1 99 ? -4.033 21.950 10.621 1.00 62.91 99 LEU A C 1
ATOM 781 O O . LEU A 1 99 ? -3.688 21.564 11.727 1.00 62.91 99 LEU A O 1
ATOM 785 N N . MET A 1 100 ? -4.261 23.238 10.359 1.00 64.56 100 MET A N 1
ATOM 786 C CA . MET A 1 100 ? -4.019 24.303 11.340 1.00 64.56 100 MET A CA 1
ATOM 787 C C . MET A 1 100 ? -4.946 24.231 12.562 1.00 64.56 100 MET A C 1
ATOM 789 O O . MET A 1 100 ? -4.565 24.699 13.624 1.00 64.56 100 MET A O 1
ATOM 793 N N . LYS A 1 101 ? -6.147 23.652 12.437 1.00 68.31 101 LYS A N 1
ATOM 794 C CA . LYS A 1 101 ? -7.053 23.420 13.577 1.00 68.31 101 LYS A CA 1
ATOM 795 C C . LYS A 1 101 ? -6.600 22.274 14.484 1.00 68.31 101 LYS A C 1
ATOM 797 O O . LYS A 1 101 ? -6.984 22.262 15.646 1.00 68.31 101 LYS A O 1
ATOM 802 N N . ASN A 1 102 ? -5.807 21.343 13.956 1.00 53.00 102 ASN A N 1
ATOM 803 C CA . ASN A 1 102 ? -5.324 20.167 14.680 1.00 53.00 102 ASN A CA 1
ATOM 804 C C . ASN A 1 102 ? -3.878 20.326 15.180 1.00 53.00 102 ASN A C 1
ATOM 806 O O . ASN A 1 102 ? -3.362 19.423 15.832 1.00 53.00 102 ASN A O 1
ATOM 810 N N . PHE A 1 103 ? -3.217 21.445 14.871 1.00 53.25 103 PHE A N 1
ATOM 811 C CA . PHE A 1 103 ? -1.883 21.756 15.380 1.00 53.25 103 PHE A CA 1
ATOM 812 C C . PHE A 1 103 ? -1.976 22.468 16.734 1.00 53.25 103 PHE A C 1
ATOM 814 O O . PHE A 1 103 ? -2.726 23.433 16.882 1.00 53.25 103 PHE A O 1
ATOM 821 N N . ASP A 1 104 ? -1.185 22.005 17.703 1.00 49.59 104 ASP A N 1
ATOM 822 C CA . ASP A 1 104 ? -0.977 22.692 18.979 1.00 49.59 104 ASP A CA 1
ATOM 823 C C . ASP A 1 104 ? -0.379 24.094 18.716 1.00 49.59 104 ASP A C 1
ATOM 825 O O . ASP A 1 104 ? 0.650 24.193 18.035 1.00 49.59 104 ASP A O 1
ATOM 829 N N . PRO A 1 105 ? -0.991 25.186 19.222 1.00 50.28 105 PRO A N 1
ATOM 830 C CA . PRO A 1 105 ? -0.457 26.542 19.105 1.00 50.28 105 PRO A CA 1
ATOM 831 C C . PRO A 1 105 ? 1.016 26.685 19.521 1.00 50.28 105 PRO A C 1
ATOM 833 O O . PRO A 1 105 ? 1.719 27.514 18.942 1.00 50.28 105 PRO A O 1
ATOM 836 N N . SER A 1 106 ? 1.503 25.855 20.454 1.00 56.06 106 SER A N 1
ATOM 837 C CA . SER A 1 106 ? 2.900 25.863 20.920 1.00 56.06 106 SER A CA 1
ATOM 838 C C . SER A 1 106 ? 3.917 25.547 19.809 1.00 56.06 106 SER A C 1
ATOM 840 O O . SER A 1 106 ? 5.044 26.043 19.813 1.00 56.06 106 SER A O 1
ATOM 842 N N . PHE A 1 107 ? 3.513 24.785 18.789 1.00 51.03 107 PHE A N 1
ATOM 843 C CA . PHE A 1 107 ? 4.379 24.404 17.673 1.00 51.03 1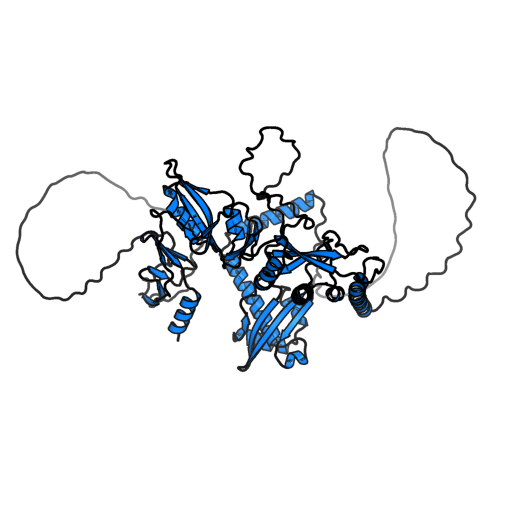07 PHE A CA 1
ATOM 844 C C . PHE A 1 107 ? 4.634 25.559 16.689 1.00 51.03 107 PHE A C 1
ATOM 846 O O . PHE A 1 107 ? 5.688 25.619 16.055 1.00 51.03 107 PHE A O 1
ATOM 853 N N . LEU A 1 108 ? 3.690 26.500 16.554 1.00 47.81 108 LEU A N 1
ATOM 854 C CA . LEU A 1 108 ? 3.859 27.678 15.693 1.00 47.81 108 LEU A CA 1
ATOM 855 C C . LEU A 1 108 ? 4.852 28.681 16.291 1.00 47.81 108 LEU A C 1
ATOM 857 O O . LEU A 1 108 ? 5.627 29.272 15.542 1.00 47.81 108 LEU A O 1
ATOM 861 N N . GLU A 1 109 ? 4.887 28.810 17.620 1.00 55.97 109 GLU A N 1
ATOM 862 C CA . GLU A 1 109 ? 5.915 29.591 18.323 1.00 55.97 109 GLU A CA 1
ATOM 863 C C . GLU A 1 109 ? 7.307 28.980 18.095 1.00 55.97 109 GLU A C 1
ATOM 865 O O . GLU A 1 109 ? 8.267 29.696 17.811 1.00 55.97 109 GLU A O 1
ATOM 870 N N . HIS A 1 110 ? 7.395 27.647 18.067 1.00 58.19 110 HIS A N 1
ATOM 871 C CA . HIS A 1 110 ? 8.646 26.937 17.812 1.00 58.19 110 HIS A CA 1
ATOM 872 C C . HIS A 1 110 ? 9.150 27.062 16.361 1.00 58.19 110 HIS A C 1
ATOM 874 O O . HIS A 1 110 ? 10.356 27.026 16.119 1.00 58.19 110 HIS A O 1
ATOM 880 N N . LEU A 1 111 ? 8.259 27.250 15.377 1.00 51.12 111 LEU A N 1
ATOM 881 C CA . LEU A 1 111 ? 8.643 27.520 13.983 1.00 51.12 111 LEU A CA 1
ATOM 882 C C . LEU A 1 111 ? 9.196 28.938 13.785 1.00 51.12 111 LEU A C 1
ATOM 884 O O . LEU A 1 111 ? 10.104 29.122 12.969 1.00 51.12 111 LEU A O 1
ATOM 888 N N . ASP A 1 112 ? 8.686 29.924 14.524 1.00 57.19 112 ASP A N 1
ATOM 889 C CA . ASP A 1 112 ? 9.254 31.276 14.535 1.00 57.19 112 ASP A CA 1
ATOM 890 C C . ASP A 1 112 ? 10.599 31.307 15.282 1.00 57.19 112 ASP A C 1
ATOM 892 O O . ASP A 1 112 ? 11.542 31.938 14.799 1.00 57.19 112 ASP A O 1
ATOM 896 N N . GLU A 1 113 ? 10.745 30.543 16.372 1.00 64.62 113 GLU A N 1
ATOM 897 C CA . GLU A 1 113 ? 12.042 30.311 17.027 1.00 64.62 113 GLU A CA 1
ATOM 898 C C . GLU A 1 113 ? 13.041 29.631 16.083 1.00 64.62 113 GLU A C 1
ATOM 900 O O . GLU A 1 113 ? 14.172 30.090 15.948 1.00 64.62 113 GLU A O 1
ATOM 905 N N . TRP A 1 114 ? 12.627 28.596 15.348 1.00 62.09 114 TRP A N 1
ATOM 906 C CA . TRP A 1 114 ? 13.474 27.928 14.355 1.00 62.09 114 TRP A CA 1
ATOM 907 C C . TRP A 1 114 ? 13.881 28.844 13.207 1.00 62.09 114 TRP A C 1
ATOM 909 O O . TRP A 1 114 ? 15.013 28.785 12.726 1.00 62.09 114 TRP A O 1
ATOM 919 N N . ARG A 1 115 ? 12.969 29.705 12.754 1.00 66.50 115 ARG A N 1
ATOM 920 C CA . ARG A 1 115 ? 13.270 30.689 11.719 1.00 66.50 115 ARG A CA 1
ATOM 921 C C . ARG A 1 115 ? 14.311 31.691 12.212 1.00 66.50 115 ARG A C 1
ATOM 923 O O . ARG A 1 115 ? 15.278 31.932 11.491 1.00 66.50 115 ARG A O 1
ATOM 930 N N . LEU A 1 116 ? 14.157 32.202 13.433 1.00 69.94 116 LEU A N 1
ATOM 931 C CA . LEU A 1 116 ? 15.128 33.089 14.075 1.00 69.94 116 LEU A CA 1
ATOM 932 C C . LEU A 1 116 ? 16.486 32.395 14.265 1.00 69.94 116 LEU A C 1
ATOM 934 O O . LEU A 1 116 ? 17.506 32.946 13.859 1.00 69.94 116 LEU A O 1
ATOM 938 N N . MET A 1 117 ? 16.496 31.147 14.745 1.00 65.94 117 MET A N 1
ATOM 939 C CA . MET A 1 117 ? 17.714 30.340 14.886 1.00 65.94 117 MET A CA 1
ATOM 940 C C . MET A 1 117 ? 18.397 30.065 13.542 1.00 65.94 117 MET A C 1
ATOM 942 O O . MET A 1 117 ? 19.620 30.045 13.462 1.00 65.94 117 MET A O 1
ATOM 946 N N . SER A 1 118 ? 17.633 29.859 12.466 1.00 68.25 118 SER A N 1
ATOM 947 C CA . SER A 1 118 ? 18.194 29.616 11.132 1.00 68.25 118 SER A CA 1
ATOM 948 C C . SER A 1 118 ? 18.807 30.871 10.502 1.00 68.25 118 SER A C 1
ATOM 950 O O . SER A 1 118 ? 19.790 30.768 9.769 1.00 68.25 118 SER A O 1
ATOM 952 N N . GLU A 1 119 ? 18.252 32.051 10.798 1.00 75.19 119 GLU A N 1
ATOM 953 C CA . GLU A 1 119 ? 18.794 33.339 10.357 1.00 75.19 119 GLU A CA 1
ATOM 954 C C . GLU A 1 119 ? 20.077 33.681 11.136 1.00 75.19 119 GLU A C 1
ATOM 956 O O . GLU A 1 119 ? 21.069 34.071 10.520 1.00 75.19 119 GLU A O 1
ATOM 961 N N . GLU A 1 120 ? 20.101 33.428 12.448 1.00 83.31 120 GLU A N 1
ATOM 962 C CA . GLU A 1 120 ? 21.274 33.616 13.315 1.00 83.31 120 GLU A CA 1
ATOM 963 C C . GLU A 1 120 ? 22.413 32.638 12.966 1.00 83.31 120 GLU A C 1
ATOM 965 O O . GLU A 1 120 ? 23.567 33.040 12.813 1.00 83.31 120 GLU A O 1
ATOM 970 N N . LEU A 1 121 ? 22.088 31.366 12.705 1.00 69.75 121 LEU A N 1
ATOM 971 C CA . LEU A 1 121 ? 23.061 30.355 12.281 1.00 69.75 121 LEU A CA 1
ATOM 972 C C . LEU A 1 121 ? 23.622 30.637 10.876 1.00 69.75 121 LEU A C 1
ATOM 974 O O . LEU A 1 121 ? 24.794 30.377 10.605 1.00 69.75 121 LEU A O 1
ATOM 978 N N . ALA A 1 122 ? 22.812 31.179 9.961 1.00 75.75 122 ALA A N 1
ATOM 979 C CA . ALA A 1 122 ? 23.292 31.596 8.643 1.00 75.75 122 ALA A CA 1
ATOM 980 C C . ALA A 1 122 ? 24.268 32.783 8.735 1.00 75.75 122 ALA A C 1
ATOM 982 O O . ALA A 1 122 ? 25.232 32.838 7.964 1.00 75.75 122 ALA A O 1
ATOM 983 N N . GLU A 1 123 ? 24.044 33.698 9.682 1.00 82.25 123 GLU A N 1
ATOM 984 C CA . GLU A 1 123 ? 24.940 34.818 9.976 1.00 82.25 123 GLU A CA 1
ATOM 985 C C . GLU A 1 123 ? 26.259 34.338 10.605 1.00 82.25 123 GLU A C 1
ATOM 987 O O . GLU A 1 123 ? 27.332 34.727 10.139 1.00 82.25 123 GLU A O 1
ATOM 992 N N . GLU A 1 124 ? 26.201 33.411 11.566 1.00 84.44 124 GLU A N 1
ATOM 993 C CA . GLU A 1 124 ? 27.386 32.820 12.205 1.00 84.44 124 GLU A CA 1
ATOM 994 C C . GLU A 1 124 ? 28.247 32.015 11.214 1.00 84.44 124 GLU A C 1
ATOM 996 O O . GLU A 1 124 ? 29.479 32.069 11.244 1.00 84.44 124 GLU A O 1
ATOM 1001 N N . LEU A 1 125 ? 27.608 31.314 10.272 1.00 73.75 125 LEU A N 1
ATOM 1002 C CA . LEU A 1 125 ? 28.288 30.526 9.241 1.00 73.75 125 LEU A CA 1
ATOM 1003 C C . LEU A 1 125 ? 28.722 31.349 8.015 1.00 73.75 125 LEU A C 1
ATOM 1005 O O . LEU A 1 125 ? 29.303 30.792 7.079 1.00 73.75 125 LEU A O 1
ATOM 1009 N N . GLY A 1 126 ? 28.447 32.658 7.986 1.00 76.94 126 GLY A N 1
ATOM 1010 C CA . GLY A 1 126 ? 28.792 33.534 6.862 1.00 76.94 126 GLY A CA 1
ATOM 1011 C C . GLY A 1 126 ? 28.123 33.132 5.542 1.00 76.94 126 GLY A C 1
ATOM 1012 O O . GLY A 1 126 ? 28.654 33.415 4.463 1.00 76.94 126 GLY A O 1
ATOM 1013 N N . VAL A 1 127 ? 26.977 32.447 5.607 1.00 76.62 127 VAL A N 1
ATOM 1014 C CA . VAL A 1 127 ? 26.230 32.007 4.427 1.00 76.62 127 VAL A CA 1
ATOM 1015 C C . VAL A 1 127 ? 25.419 33.198 3.912 1.00 76.62 127 VAL A C 1
ATOM 1017 O O . VAL A 1 127 ? 24.565 33.717 4.630 1.00 76.62 127 VAL A O 1
ATOM 1020 N N . PRO A 1 128 ? 25.643 33.669 2.672 1.00 54.88 128 PRO A N 1
ATOM 1021 C CA . PRO A 1 128 ? 24.918 34.821 2.157 1.00 54.88 128 PRO A CA 1
ATOM 1022 C C . PRO A 1 128 ? 23.432 34.481 2.003 1.00 54.88 128 PRO A C 1
ATOM 1024 O O . PRO A 1 128 ? 23.051 33.689 1.138 1.00 54.88 128 PRO A O 1
ATOM 1027 N N . LEU A 1 129 ? 22.588 35.104 2.831 1.00 68.38 129 LEU A N 1
ATOM 1028 C CA . LEU A 1 129 ? 21.136 35.008 2.709 1.00 68.38 129 LEU A CA 1
ATOM 1029 C C . LEU A 1 129 ? 20.686 35.496 1.316 1.00 68.38 129 LEU A C 1
ATOM 1031 O O . LEU A 1 129 ? 21.258 36.451 0.773 1.00 68.38 129 LEU A O 1
ATOM 1035 N N . PRO A 1 130 ? 19.655 34.877 0.712 1.00 50.78 130 PRO A N 1
ATOM 1036 C CA . PRO A 1 130 ? 19.123 35.314 -0.571 1.00 50.78 130 PRO A CA 1
ATOM 1037 C C . PRO A 1 130 ? 18.680 36.778 -0.476 1.00 50.78 130 PRO A C 1
ATOM 1039 O O . PRO A 1 130 ? 17.861 37.143 0.366 1.00 50.78 130 PRO A O 1
ATOM 1042 N N . ASN A 1 131 ? 19.260 37.624 -1.334 1.00 47.56 131 ASN A N 1
ATOM 1043 C CA . ASN A 1 131 ? 19.051 39.071 -1.333 1.00 47.56 131 ASN A CA 1
ATOM 1044 C C . ASN A 1 131 ? 17.561 39.424 -1.216 1.00 47.56 131 ASN A C 1
ATOM 1046 O O . ASN A 1 131 ? 16.783 39.143 -2.133 1.00 47.56 131 ASN A O 1
ATOM 1050 N N . LYS A 1 132 ? 17.184 40.107 -0.124 1.00 42.34 132 LYS A N 1
ATOM 1051 C CA . LYS A 1 132 ? 15.884 40.781 -0.019 1.00 42.34 132 LYS A CA 1
ATOM 1052 C C . LYS A 1 132 ? 15.701 41.638 -1.283 1.00 42.34 132 LYS A C 1
ATOM 1054 O O . LYS A 1 132 ? 16.641 42.350 -1.658 1.00 42.34 132 LYS A O 1
ATOM 1059 N N . PRO A 1 133 ? 14.544 41.580 -1.970 1.00 34.81 133 PRO A N 1
ATOM 1060 C CA . PRO A 1 133 ? 14.308 42.423 -3.132 1.00 34.81 133 PRO A CA 1
ATOM 1061 C C . PRO A 1 133 ? 14.547 43.877 -2.724 1.00 34.81 133 PRO A C 1
ATOM 1063 O O . PRO A 1 133 ? 13.956 44.359 -1.757 1.00 34.81 133 PRO A O 1
ATOM 1066 N N . LYS A 1 134 ? 15.472 44.547 -3.428 1.00 36.81 134 LYS A N 1
ATOM 1067 C CA . LYS A 1 134 ? 15.789 45.962 -3.216 1.00 36.81 134 LYS A CA 1
ATOM 1068 C C . LYS A 1 134 ? 14.477 46.738 -3.260 1.00 36.81 134 LYS A C 1
ATOM 1070 O O . LYS A 1 134 ? 13.892 46.885 -4.332 1.00 36.81 134 LYS A O 1
ATOM 1075 N N . GLN A 1 135 ? 14.017 47.216 -2.106 1.00 36.97 135 GLN A N 1
ATOM 1076 C CA . GLN A 1 135 ? 12.936 48.187 -2.060 1.00 36.97 135 GLN A CA 1
ATOM 1077 C C . GLN A 1 135 ? 13.418 49.403 -2.851 1.00 36.97 135 GLN A C 1
ATOM 1079 O O . GLN A 1 135 ? 14.419 50.030 -2.502 1.00 36.97 135 GLN A O 1
ATOM 1084 N N . GLY A 1 136 ? 12.757 49.663 -3.979 1.00 43.31 136 GLY A N 1
ATOM 1085 C CA . GLY A 1 136 ? 13.007 50.848 -4.785 1.00 43.31 136 GLY A CA 1
ATOM 1086 C C . GLY A 1 136 ? 12.807 52.118 -3.951 1.00 43.31 136 GLY A C 1
ATOM 1087 O O . GLY A 1 136 ? 12.104 52.092 -2.935 1.00 43.31 136 GLY A O 1
ATOM 1088 N N . PRO A 1 137 ? 13.432 53.236 -4.348 1.00 37.94 137 PRO A N 1
ATOM 1089 C CA . PRO A 1 137 ? 13.341 54.480 -3.600 1.00 37.94 137 PRO A CA 1
ATOM 1090 C C . PRO A 1 137 ? 11.877 54.923 -3.494 1.00 37.94 137 PRO A C 1
ATOM 1092 O O . PRO A 1 137 ? 11.203 55.124 -4.504 1.00 37.94 137 PRO A O 1
ATOM 1095 N N . LYS A 1 138 ? 11.390 55.078 -2.256 1.00 38.22 138 LYS A N 1
ATOM 1096 C CA . LYS A 1 138 ? 10.086 55.678 -1.956 1.00 38.22 138 LYS A CA 1
ATOM 1097 C C . LYS A 1 138 ? 10.064 57.099 -2.522 1.00 38.22 138 LYS A C 1
ATOM 1099 O O . LYS A 1 138 ? 10.735 57.991 -2.006 1.00 38.22 138 LYS A O 1
ATOM 1104 N N . THR A 1 139 ? 9.287 57.309 -3.578 1.00 34.69 139 THR A N 1
ATOM 1105 C CA . THR A 1 139 ? 8.950 58.637 -4.086 1.00 34.69 139 THR A CA 1
ATOM 1106 C C . THR A 1 139 ? 8.118 59.373 -3.041 1.00 34.69 139 THR A C 1
ATOM 1108 O O . THR A 1 139 ? 6.996 58.980 -2.723 1.00 34.69 139 THR A O 1
ATOM 1111 N N . ARG A 1 140 ? 8.699 60.439 -2.491 1.00 32.34 140 ARG A N 1
ATOM 1112 C CA . ARG A 1 140 ? 8.029 61.448 -1.668 1.00 32.34 140 ARG A CA 1
ATOM 1113 C C . ARG A 1 140 ? 7.096 62.279 -2.571 1.00 32.34 140 ARG A C 1
ATOM 1115 O O . ARG A 1 140 ? 7.520 62.628 -3.672 1.00 32.34 140 ARG A O 1
ATOM 1122 N N . PRO A 1 141 ? 5.862 62.607 -2.152 1.00 38.19 141 PRO A N 1
ATOM 1123 C CA . PRO A 1 141 ? 4.976 63.452 -2.943 1.00 38.19 141 PRO A CA 1
ATOM 1124 C C . PRO A 1 141 ? 5.421 64.914 -2.821 1.00 38.19 141 PRO A C 1
ATOM 1126 O O . PRO A 1 141 ? 5.472 65.463 -1.720 1.00 38.19 141 PRO A O 1
ATOM 1129 N N . THR A 1 142 ? 5.756 65.542 -3.948 1.00 33.00 142 THR A N 1
ATOM 1130 C CA . THR A 1 142 ? 6.054 66.978 -4.014 1.00 33.00 142 THR A CA 1
ATOM 1131 C C . THR A 1 142 ? 4.796 67.725 -4.441 1.00 33.00 142 THR A C 1
ATOM 1133 O O . THR A 1 142 ? 4.352 67.617 -5.584 1.00 33.00 142 THR A O 1
ATOM 1136 N N . GLN A 1 143 ? 4.225 68.483 -3.506 1.00 34.88 143 GLN A N 1
ATOM 1137 C CA . GLN A 1 143 ? 3.319 69.585 -3.799 1.00 34.88 143 GLN A CA 1
ATOM 1138 C C . GLN A 1 143 ? 4.107 70.766 -4.388 1.00 34.88 143 GLN A C 1
ATOM 1140 O O . GLN A 1 143 ? 5.138 71.151 -3.851 1.00 34.88 143 GLN A O 1
ATOM 1145 N N . ALA A 1 144 ? 3.565 71.285 -5.490 1.00 33.56 144 ALA A N 1
ATOM 1146 C CA . ALA A 1 144 ? 3.424 72.681 -5.913 1.00 33.56 144 ALA A CA 1
ATOM 1147 C C . ALA A 1 144 ? 4.560 73.717 -5.739 1.00 33.56 144 ALA A C 1
ATOM 1149 O O . ALA A 1 144 ? 5.075 73.958 -4.653 1.00 33.56 144 ALA A O 1
ATOM 1150 N N . SER A 1 145 ? 4.711 74.495 -6.825 1.00 34.28 145 SER A N 1
ATOM 1151 C CA . SER A 1 145 ? 5.431 75.774 -6.993 1.00 34.28 145 SER A CA 1
ATOM 1152 C C . SER A 1 145 ? 6.960 75.662 -6.958 1.00 34.28 145 SER A C 1
ATOM 1154 O O . SER A 1 145 ? 7.520 74.914 -6.178 1.00 34.28 145 SER A O 1
ATOM 1156 N N . GLY A 1 146 ? 7.746 76.320 -7.801 1.00 30.09 146 GLY A N 1
ATOM 1157 C CA . GLY A 1 146 ? 7.535 77.463 -8.677 1.00 30.09 146 GLY A CA 1
ATOM 1158 C C . GLY A 1 146 ? 8.865 78.230 -8.693 1.00 30.09 146 GLY A C 1
ATOM 1159 O O . GLY A 1 146 ? 9.505 78.345 -7.657 1.00 30.09 146 GLY A O 1
ATOM 1160 N N . HIS A 1 147 ? 9.246 78.751 -9.858 1.00 34.50 147 HIS A N 1
ATOM 1161 C CA . HIS A 1 147 ? 10.346 79.697 -10.101 1.00 34.50 147 HIS A CA 1
ATOM 1162 C C . HIS A 1 147 ? 11.810 79.206 -10.226 1.00 34.50 147 HIS A C 1
ATOM 1164 O O . HIS A 1 147 ? 12.449 78.728 -9.299 1.00 34.50 147 HIS A O 1
ATOM 1170 N N . SER A 1 148 ? 12.316 79.483 -11.439 1.00 31.77 148 SER A N 1
ATOM 1171 C CA . SER A 1 148 ? 13.610 80.096 -11.795 1.00 31.77 148 SER A CA 1
ATOM 1172 C C . SER A 1 148 ? 14.935 79.364 -11.511 1.00 31.77 148 SER A C 1
ATOM 1174 O O . SER A 1 148 ? 15.432 79.327 -10.394 1.00 31.77 148 SER A O 1
ATOM 1176 N N . SER A 1 149 ? 15.566 78.927 -12.611 1.00 31.48 149 SER A N 1
ATOM 1177 C CA . SER A 1 149 ? 16.959 79.208 -13.046 1.00 31.48 149 SER A CA 1
ATOM 1178 C C . SER A 1 149 ? 17.661 80.442 -12.412 1.00 31.48 149 SER A C 1
ATOM 1180 O O . SER A 1 149 ? 16.940 81.314 -11.930 1.00 31.48 149 SER A O 1
ATOM 1182 N N . PRO A 1 150 ? 18.987 80.698 -12.608 1.00 53.69 150 PRO A N 1
ATOM 1183 C CA . PRO A 1 150 ? 20.060 79.883 -13.232 1.00 53.69 150 PRO A CA 1
ATOM 1184 C C . PRO A 1 150 ? 21.514 80.065 -12.653 1.00 53.69 150 PRO A C 1
ATOM 1186 O O . PRO A 1 150 ? 21.754 80.891 -11.785 1.00 53.69 150 PRO A O 1
ATOM 1189 N N . TRP A 1 151 ? 22.472 79.355 -13.285 1.00 31.02 151 TRP A N 1
ATOM 1190 C CA . TRP A 1 151 ? 23.931 79.612 -13.459 1.00 31.02 151 TRP A CA 1
ATOM 1191 C C . TRP A 1 151 ? 24.961 79.375 -12.333 1.00 31.02 151 TRP A C 1
ATOM 1193 O O . TRP A 1 151 ? 24.794 79.838 -11.215 1.00 31.02 151 TRP A O 1
ATOM 1203 N N . GLN A 1 152 ? 26.097 78.804 -12.797 1.00 33.81 152 GLN A N 1
ATOM 1204 C CA . GLN A 1 152 ? 27.509 79.050 -12.416 1.00 33.81 152 GLN A CA 1
ATOM 1205 C C . GLN A 1 152 ? 27.941 78.706 -10.981 1.00 33.81 152 GLN A C 1
ATOM 1207 O O . GLN A 1 152 ? 27.185 78.824 -10.036 1.00 33.81 152 GLN A O 1
ATOM 1212 N N . ASP A 1 153 ? 29.180 78.355 -10.668 1.00 31.77 153 ASP A N 1
ATOM 1213 C CA . ASP A 1 153 ? 30.361 77.806 -11.339 1.00 31.77 153 ASP A CA 1
ATOM 1214 C C . ASP A 1 153 ? 31.343 77.517 -10.170 1.00 31.77 153 ASP A C 1
ATOM 1216 O O . ASP A 1 153 ? 31.097 77.939 -9.040 1.00 31.77 153 ASP A O 1
ATOM 1220 N N . SER A 1 154 ? 32.513 76.948 -10.464 1.00 33.09 154 SER A N 1
ATOM 1221 C CA . SER A 1 154 ? 33.772 77.197 -9.726 1.00 33.09 154 SER A CA 1
ATOM 1222 C C . SER A 1 154 ? 34.131 76.403 -8.455 1.00 33.09 154 SER A C 1
ATOM 1224 O O . SER A 1 154 ? 33.494 76.501 -7.415 1.00 33.09 154 SER A O 1
ATOM 1226 N N . PHE A 1 155 ? 35.271 75.698 -8.592 1.00 30.27 155 PHE A N 1
ATOM 1227 C CA . PHE A 1 155 ? 36.493 75.700 -7.754 1.00 30.27 155 PHE A CA 1
ATOM 1228 C C . PHE A 1 155 ? 36.338 75.761 -6.216 1.00 30.27 155 PHE A C 1
ATOM 1230 O O . PHE A 1 155 ? 35.684 76.635 -5.680 1.00 30.27 155 PHE A O 1
ATOM 1237 N N . GLY A 1 156 ? 37.018 74.972 -5.385 1.00 30.17 156 GLY A N 1
ATOM 1238 C CA . GLY A 1 156 ? 38.161 74.091 -5.556 1.00 30.17 156 GLY A CA 1
ATOM 1239 C C . GLY A 1 156 ? 38.840 73.850 -4.193 1.00 30.17 156 GLY A C 1
ATOM 1240 O O . GLY A 1 156 ? 38.467 74.430 -3.178 1.00 30.17 156 GLY A O 1
ATOM 1241 N N . THR A 1 157 ? 39.919 73.066 -4.242 1.00 31.59 157 THR A N 1
ATOM 1242 C CA . THR A 1 157 ? 41.115 73.102 -3.372 1.00 31.59 157 THR A CA 1
ATOM 1243 C C . THR A 1 157 ? 41.125 72.577 -1.919 1.00 31.59 157 THR A C 1
ATOM 1245 O O . THR A 1 157 ? 40.391 73.007 -1.040 1.00 31.59 157 THR A O 1
ATOM 1248 N N . THR A 1 158 ? 42.203 71.798 -1.698 1.00 34.84 158 THR A N 1
ATOM 1249 C CA . THR A 1 158 ? 43.112 71.685 -0.526 1.00 34.84 158 THR A CA 1
ATOM 1250 C C . THR A 1 158 ? 42.658 70.878 0.699 1.00 34.84 158 THR A C 1
ATOM 1252 O O . THR A 1 158 ? 41.596 71.124 1.240 1.00 34.84 158 THR A O 1
ATOM 1255 N N . ARG A 1 159 ? 43.355 69.812 1.144 1.00 34.19 159 ARG A N 1
ATOM 1256 C CA . ARG A 1 159 ? 44.780 69.566 1.534 1.00 34.19 159 ARG A CA 1
ATOM 1257 C C . ARG A 1 159 ? 44.963 69.694 3.055 1.00 34.19 159 ARG A C 1
ATOM 1259 O O . ARG A 1 159 ? 44.842 70.800 3.559 1.00 34.19 159 ARG A O 1
ATOM 1266 N N . ARG A 1 160 ? 45.369 68.597 3.720 1.00 34.88 160 ARG A N 1
ATOM 1267 C CA . ARG A 1 160 ? 46.409 68.474 4.783 1.00 34.88 160 ARG A CA 1
ATOM 1268 C C . ARG A 1 160 ? 46.371 67.049 5.385 1.00 34.88 160 ARG A C 1
ATOM 1270 O O . ARG A 1 160 ? 45.282 66.554 5.624 1.00 34.88 160 ARG A O 1
ATOM 1277 N N . GLU A 1 161 ? 47.461 66.262 5.360 1.00 33.00 161 GLU A N 1
ATOM 1278 C CA . GLU A 1 161 ? 48.647 66.267 6.271 1.00 33.00 161 GLU A CA 1
ATOM 1279 C C . GLU A 1 161 ? 48.308 65.695 7.673 1.00 33.00 161 GLU A C 1
ATOM 1281 O O . GLU A 1 161 ? 47.300 66.110 8.222 1.00 33.00 161 GLU A O 1
ATOM 1286 N N . THR A 1 162 ? 49.041 64.809 8.375 1.00 37.25 162 THR A N 1
ATOM 1287 C CA . THR A 1 162 ? 50.302 64.035 8.211 1.00 37.25 162 THR A CA 1
ATOM 1288 C C . THR A 1 162 ? 50.430 63.069 9.424 1.00 37.25 162 THR A C 1
ATOM 1290 O O . THR A 1 162 ? 49.823 63.341 10.455 1.00 37.25 162 THR A O 1
ATOM 1293 N N . ALA A 1 163 ? 51.338 62.075 9.330 1.00 36.75 163 ALA A N 1
ATOM 1294 C CA . ALA A 1 163 ? 52.141 61.442 10.412 1.00 36.75 163 ALA A CA 1
ATOM 1295 C C . ALA A 1 163 ? 51.477 60.287 11.215 1.00 36.75 163 ALA A C 1
ATOM 1297 O O . ALA A 1 163 ? 50.285 60.331 11.456 1.00 36.75 163 ALA A O 1
ATOM 1298 N N . GLN A 1 164 ? 52.143 59.206 11.668 1.00 33.16 164 GLN A N 1
ATOM 1299 C CA . GLN A 1 164 ? 53.568 58.921 11.927 1.00 33.16 164 GLN A CA 1
ATOM 1300 C C . GLN A 1 164 ? 53.815 57.385 12.098 1.00 33.16 164 GLN A C 1
ATOM 1302 O O . GLN A 1 164 ? 52.904 56.640 12.438 1.00 33.16 164 GLN A O 1
ATOM 1307 N N . GLN A 1 165 ? 55.059 56.955 11.833 1.00 39.00 165 GLN A N 1
ATOM 1308 C CA . GLN A 1 165 ? 55.739 55.624 11.894 1.00 39.00 165 GLN A CA 1
ATOM 1309 C C . GLN A 1 165 ? 55.968 55.038 13.332 1.00 39.00 165 GLN A C 1
ATOM 1311 O O . GLN A 1 165 ? 55.487 55.702 14.247 1.00 39.00 165 GLN A O 1
ATOM 1316 N N . PRO A 1 166 ? 56.772 53.951 13.624 1.00 59.59 166 PRO A N 1
ATOM 1317 C CA . PRO A 1 166 ? 57.575 52.988 12.797 1.00 59.59 166 PRO A CA 1
ATOM 1318 C C . PRO A 1 166 ? 57.576 51.458 13.187 1.00 59.59 166 PRO A C 1
ATOM 1320 O O . PRO A 1 166 ? 57.219 51.083 14.293 1.00 59.59 166 PRO A O 1
ATOM 1323 N N . SER A 1 167 ? 58.066 50.639 12.225 1.00 43.12 167 SER A N 1
ATOM 1324 C CA . SER A 1 167 ? 58.934 49.406 12.120 1.00 43.12 167 SER A CA 1
ATOM 1325 C C . SER A 1 167 ? 59.433 48.577 13.361 1.00 43.12 167 SER A C 1
ATOM 1327 O O . SER A 1 167 ? 59.247 49.067 14.468 1.00 43.12 167 SER A O 1
ATOM 1329 N N . PRO A 1 168 ? 60.183 47.418 13.254 1.00 61.78 168 PRO A N 1
ATOM 1330 C CA . PRO A 1 168 ? 60.847 46.801 12.070 1.00 61.78 168 PRO A CA 1
ATOM 1331 C C . PRO A 1 168 ? 61.061 45.232 12.004 1.00 61.78 168 PRO A C 1
ATOM 1333 O O . PRO A 1 168 ? 60.701 44.489 12.908 1.00 61.78 168 PRO A O 1
ATOM 1336 N N . LEU A 1 169 ? 61.793 44.808 10.942 1.00 36.66 169 LEU A N 1
ATOM 1337 C CA . LEU A 1 169 ? 62.704 43.637 10.738 1.00 36.66 169 LEU A CA 1
ATOM 1338 C C . LEU A 1 169 ? 62.166 42.219 10.399 1.00 36.66 169 LEU A C 1
ATOM 1340 O O . LEU A 1 169 ? 61.660 41.513 11.259 1.00 36.66 169 LEU A O 1
ATOM 1344 N N . SER A 1 170 ? 62.485 41.723 9.187 1.00 36.00 170 SER A N 1
ATOM 1345 C CA . SER A 1 170 ? 63.391 40.567 8.967 1.00 36.00 170 SER A CA 1
ATOM 1346 C C . SER A 1 170 ? 63.662 40.309 7.468 1.00 36.00 170 SER A C 1
ATOM 1348 O O . SER A 1 170 ? 62.840 40.583 6.599 1.00 36.00 170 SER A O 1
ATOM 1350 N N . THR A 1 171 ? 64.863 39.813 7.191 1.00 34.41 171 THR A N 1
ATOM 1351 C CA . THR A 1 171 ? 65.601 39.670 5.925 1.00 34.41 171 THR A CA 1
ATOM 1352 C C . THR A 1 171 ? 65.593 38.239 5.366 1.00 34.41 171 THR A C 1
ATOM 1354 O O . THR A 1 171 ? 65.811 37.317 6.144 1.00 34.41 171 THR A O 1
ATOM 1357 N N . SER A 1 172 ? 65.566 38.046 4.034 1.00 37.25 172 SER A N 1
ATOM 1358 C CA . SER A 1 172 ? 66.372 36.993 3.367 1.00 37.25 172 SER A CA 1
ATOM 1359 C C . SER A 1 172 ? 66.533 37.174 1.842 1.00 37.25 172 SER A C 1
ATOM 1361 O O . SER A 1 172 ? 65.607 37.557 1.138 1.00 37.25 172 SER A O 1
ATOM 1363 N N . ALA A 1 173 ? 67.745 36.854 1.386 1.00 37.84 173 ALA A N 1
ATOM 1364 C CA . ALA A 1 173 ? 68.408 36.942 0.078 1.00 37.84 173 ALA A CA 1
ATOM 1365 C C . ALA A 1 173 ? 67.723 36.409 -1.219 1.00 37.84 173 ALA A C 1
ATOM 1367 O O . ALA A 1 173 ? 67.127 35.341 -1.214 1.00 37.84 173 ALA A O 1
ATOM 1368 N N . SER A 1 174 ? 67.932 37.156 -2.330 1.00 35.25 174 SER A N 1
ATOM 1369 C CA . SER A 1 174 ? 68.514 36.838 -3.677 1.00 35.25 174 SER A CA 1
ATOM 1370 C C . SER A 1 174 ? 68.486 35.400 -4.269 1.00 35.25 174 SER A C 1
ATOM 1372 O O . SER A 1 174 ? 68.594 34.462 -3.490 1.00 35.25 174 SER A O 1
ATOM 1374 N N . PRO A 1 175 ? 68.532 35.178 -5.625 1.00 53.50 175 PRO A N 1
ATOM 1375 C CA . PRO A 1 175 ? 69.234 36.012 -6.625 1.00 53.50 175 PRO A CA 1
ATOM 1376 C C . PRO A 1 175 ? 68.625 36.201 -8.051 1.00 53.50 175 PRO A C 1
ATOM 1378 O O . PRO A 1 175 ? 67.873 35.395 -8.584 1.00 53.50 175 PRO A O 1
ATOM 1381 N N . LYS A 1 176 ? 69.089 37.296 -8.679 1.00 41.88 176 LYS A N 1
ATOM 1382 C CA . LYS A 1 176 ? 69.359 37.605 -10.108 1.00 41.88 176 LYS A CA 1
ATOM 1383 C C . LYS A 1 176 ? 68.867 36.635 -11.207 1.00 41.88 176 LYS A C 1
ATOM 1385 O O . LYS A 1 176 ? 69.415 35.545 -11.358 1.00 41.88 176 LYS A O 1
ATOM 1390 N N . ARG A 1 177 ? 68.057 37.145 -12.154 1.00 36.03 177 ARG A N 1
ATOM 1391 C CA . ARG A 1 177 ? 68.061 36.657 -13.549 1.00 36.03 177 ARG A CA 1
ATOM 1392 C C . ARG A 1 177 ? 67.667 37.724 -14.585 1.00 36.03 177 ARG A C 1
ATOM 1394 O O . ARG A 1 177 ? 66.600 38.311 -14.503 1.00 36.03 177 ARG A O 1
ATOM 1401 N N . ALA A 1 178 ? 68.585 37.894 -15.538 1.00 41.47 178 ALA A N 1
ATOM 1402 C CA . ALA A 1 178 ? 68.465 38.289 -16.945 1.00 41.47 178 ALA A CA 1
ATOM 1403 C C . ALA A 1 178 ? 67.580 39.482 -17.365 1.00 41.47 178 ALA A C 1
ATOM 1405 O O . ALA A 1 178 ? 66.358 39.420 -17.424 1.00 41.47 178 ALA A O 1
ATOM 1406 N N . THR A 1 179 ? 68.283 40.514 -17.824 1.00 43.19 179 THR A N 1
ATOM 1407 C CA . THR A 1 179 ? 67.871 41.586 -18.732 1.00 43.19 179 THR A CA 1
ATOM 1408 C C . THR A 1 179 ? 67.281 41.025 -20.037 1.00 43.19 179 THR A C 1
ATOM 1410 O O . THR A 1 179 ? 67.968 40.307 -20.763 1.00 43.19 179 THR A O 1
ATOM 1413 N N . THR A 1 180 ? 66.040 41.392 -20.364 1.00 47.09 180 THR A N 1
ATOM 1414 C CA . THR A 1 180 ? 65.400 41.161 -21.678 1.00 47.09 180 THR A CA 1
ATOM 1415 C C . THR A 1 180 ? 65.229 42.503 -22.407 1.00 47.09 180 THR A C 1
ATOM 1417 O O . THR A 1 180 ? 64.938 43.504 -21.749 1.00 47.09 180 THR A O 1
ATOM 1420 N N . PRO A 1 181 ? 65.425 42.559 -23.738 1.00 55.59 181 PRO A N 1
ATOM 1421 C CA . PRO A 1 181 ? 65.440 43.802 -24.501 1.00 55.59 181 PRO A CA 1
ATOM 1422 C C . PRO A 1 181 ? 64.037 44.368 -24.772 1.00 55.59 181 PRO A C 1
ATOM 1424 O O . PRO A 1 181 ? 63.025 43.670 -24.721 1.00 55.59 181 PRO A O 1
ATOM 1427 N N . ALA A 1 182 ? 64.025 45.670 -25.057 1.00 46.88 182 ALA A N 1
ATOM 1428 C CA . ALA A 1 182 ? 62.872 46.534 -25.268 1.00 46.88 182 ALA A CA 1
ATOM 1429 C C . ALA A 1 182 ? 61.811 45.956 -26.223 1.00 46.88 182 ALA A C 1
ATOM 1431 O O . ALA A 1 182 ? 62.091 45.633 -27.377 1.00 46.88 182 ALA A O 1
ATOM 1432 N N . SER A 1 183 ? 60.568 45.899 -25.737 1.00 45.06 183 SER A N 1
ATOM 1433 C CA . SER A 1 183 ? 59.385 45.621 -26.553 1.00 45.06 183 SER A CA 1
ATOM 1434 C C . SER A 1 183 ? 59.029 46.829 -27.432 1.00 45.06 183 SER A C 1
ATOM 1436 O O . SER A 1 183 ? 59.042 47.962 -26.940 1.00 45.06 183 SER A O 1
ATOM 1438 N N . PRO A 1 184 ? 58.688 46.621 -28.716 1.00 58.66 184 PRO A N 1
ATOM 1439 C CA . PRO A 1 184 ? 58.238 47.686 -29.598 1.00 58.66 184 PRO A CA 1
ATOM 1440 C C . PRO A 1 184 ? 56.846 48.203 -29.205 1.00 58.66 184 PRO A C 1
ATOM 1442 O O . PRO A 1 184 ? 55.965 47.471 -28.759 1.00 58.66 184 PRO A O 1
ATOM 1445 N N . LYS A 1 185 ? 56.691 49.513 -29.394 1.00 53.31 185 LYS A N 1
ATOM 1446 C CA . LYS A 1 185 ? 55.506 50.349 -29.169 1.00 53.31 185 LYS A CA 1
ATOM 1447 C C . LYS A 1 185 ? 54.232 49.704 -29.765 1.00 53.31 185 LYS A C 1
ATOM 1449 O O . LYS A 1 185 ? 54.251 49.376 -30.952 1.00 53.31 185 LYS A O 1
ATOM 1454 N N . PRO A 1 186 ? 53.128 49.554 -29.007 1.00 50.34 186 PRO A N 1
ATOM 1455 C CA . PRO A 1 186 ? 51.908 48.942 -29.521 1.00 50.34 186 PRO A CA 1
ATOM 1456 C C . PRO A 1 186 ? 51.268 49.839 -30.583 1.00 50.34 186 PRO A C 1
ATOM 1458 O O . PRO A 1 186 ? 50.907 50.989 -30.329 1.00 50.34 186 PRO A O 1
ATOM 1461 N N . THR A 1 187 ? 51.149 49.300 -31.792 1.00 57.75 187 THR A N 1
ATOM 1462 C CA . THR A 1 187 ? 50.352 49.859 -32.883 1.00 57.75 187 THR A CA 1
ATOM 1463 C C . THR A 1 187 ? 48.881 49.832 -32.466 1.00 57.75 187 THR A C 1
ATOM 1465 O O . THR A 1 187 ? 48.403 48.821 -31.953 1.00 57.75 187 THR A O 1
ATOM 1468 N N . ALA A 1 188 ? 48.176 50.952 -32.641 1.00 59.41 188 ALA A N 1
ATOM 1469 C CA . ALA A 1 188 ? 46.776 51.100 -32.261 1.00 59.41 188 ALA A CA 1
ATOM 1470 C C . ALA A 1 188 ? 45.912 50.012 -32.923 1.00 59.41 188 ALA A C 1
ATOM 1472 O O . ALA A 1 188 ? 45.785 49.959 -34.146 1.00 59.41 188 ALA A O 1
ATOM 1473 N N . VAL A 1 189 ? 45.339 49.137 -32.096 1.00 66.69 189 VAL A N 1
ATOM 1474 C CA . VAL A 1 189 ? 44.387 48.111 -32.523 1.00 66.69 189 VAL A CA 1
ATOM 1475 C C . VAL A 1 189 ? 43.107 48.826 -32.975 1.00 66.69 189 VAL A C 1
ATOM 1477 O O . VAL A 1 189 ? 42.575 49.628 -32.202 1.00 66.69 189 VAL A O 1
ATOM 1480 N N . PRO A 1 190 ? 42.606 48.586 -34.203 1.00 75.81 190 PRO A N 1
ATOM 1481 C CA . PRO A 1 190 ? 41.332 49.145 -34.636 1.00 75.81 190 PRO A CA 1
ATOM 1482 C C . PRO A 1 190 ? 40.212 48.677 -33.693 1.00 75.81 190 PRO A C 1
ATOM 1484 O O . PRO A 1 190 ? 40.265 47.544 -33.204 1.00 75.81 190 PRO A O 1
ATOM 1487 N N . PRO A 1 191 ? 39.210 49.529 -33.406 1.00 74.00 191 PRO A N 1
ATOM 1488 C CA . PRO A 1 191 ? 38.137 49.181 -32.486 1.00 74.00 191 PRO A CA 1
ATOM 1489 C C . PRO A 1 191 ? 37.474 47.869 -32.934 1.00 74.00 191 PRO A C 1
ATOM 1491 O O . PRO A 1 191 ? 37.220 47.694 -34.130 1.00 74.00 191 PRO A O 1
ATOM 1494 N N . PRO A 1 192 ? 37.222 46.927 -32.005 1.00 76.94 192 PRO A N 1
ATOM 1495 C CA . PRO A 1 192 ? 36.635 45.644 -32.353 1.00 76.94 192 PRO A CA 1
ATOM 1496 C C . PRO A 1 192 ? 35.281 45.866 -33.043 1.00 76.94 192 PRO A C 1
ATOM 1498 O O . PRO A 1 192 ? 34.535 46.764 -32.637 1.00 76.94 192 PRO A O 1
ATOM 1501 N N . PRO A 1 193 ? 34.947 45.064 -34.071 1.00 82.19 193 PRO A N 1
ATOM 1502 C CA . PRO A 1 193 ? 33.668 45.182 -34.753 1.00 82.19 193 PRO A CA 1
ATOM 1503 C C . PRO A 1 193 ? 32.519 45.086 -33.736 1.00 82.19 193 PRO A C 1
ATOM 1505 O O . PRO A 1 193 ? 32.620 44.318 -32.769 1.00 82.19 193 PRO A O 1
ATOM 1508 N N . PRO A 1 194 ? 31.436 45.867 -33.917 1.00 81.38 194 PRO A N 1
ATOM 1509 C CA . PRO A 1 194 ? 30.309 45.869 -32.996 1.00 81.38 194 PRO A CA 1
ATOM 1510 C C . PRO A 1 194 ? 29.788 44.441 -32.835 1.00 81.38 194 PRO A C 1
ATOM 1512 O O . PRO A 1 194 ? 29.531 43.745 -33.820 1.00 81.38 194 PRO A O 1
ATOM 1515 N N . LYS A 1 195 ? 29.676 43.986 -31.579 1.00 79.44 195 LYS A N 1
ATOM 1516 C CA . LYS A 1 195 ? 29.186 42.639 -31.269 1.00 79.44 195 LYS A CA 1
ATOM 1517 C C . LYS A 1 195 ? 27.827 42.452 -31.954 1.00 79.44 195 LYS A C 1
ATOM 1519 O O . LYS A 1 195 ? 26.973 43.330 -31.806 1.00 79.44 195 LYS A O 1
ATOM 1524 N N . PRO A 1 196 ? 27.609 41.344 -32.686 1.00 83.75 196 PRO A N 1
ATOM 1525 C CA . PRO A 1 196 ? 26.322 41.089 -33.312 1.00 83.75 196 PRO A CA 1
ATOM 1526 C C . PRO A 1 196 ? 25.228 41.134 -32.245 1.00 83.75 196 PRO A C 1
ATOM 1528 O O . PRO A 1 196 ? 25.412 40.613 -31.140 1.00 83.75 196 PRO A O 1
ATOM 1531 N N . ALA A 1 197 ? 24.112 41.790 -32.572 1.00 85.06 197 ALA A N 1
ATOM 1532 C CA . ALA A 1 197 ? 22.979 41.899 -31.665 1.00 85.06 197 ALA A CA 1
ATOM 1533 C C . ALA A 1 197 ? 22.585 40.492 -31.174 1.00 85.06 197 ALA A C 1
ATOM 1535 O O . ALA A 1 197 ? 22.521 39.560 -31.987 1.00 85.06 197 ALA A O 1
ATOM 1536 N N . PRO A 1 198 ? 22.361 40.305 -29.860 1.00 84.31 198 PRO A N 1
ATOM 1537 C CA . PRO A 1 198 ? 22.024 38.999 -29.323 1.00 84.31 198 PRO A CA 1
ATOM 1538 C C . PRO A 1 198 ? 20.767 38.464 -30.019 1.00 84.31 198 PRO A C 1
ATOM 1540 O O . PRO A 1 198 ? 19.862 39.241 -30.342 1.00 84.31 198 PRO A O 1
ATOM 1543 N N . PRO A 1 199 ? 20.688 37.145 -30.270 1.00 87.00 199 PRO A N 1
ATOM 1544 C CA . PRO A 1 199 ? 19.520 36.576 -30.915 1.00 87.00 199 PRO A CA 1
ATOM 1545 C C . PRO A 1 199 ? 18.256 36.904 -30.101 1.00 87.00 199 PRO A C 1
ATOM 1547 O O . PRO A 1 199 ? 18.301 36.909 -28.866 1.00 87.00 199 PRO A O 1
ATOM 1550 N N . PRO A 1 200 ? 17.113 37.145 -30.770 1.00 85.81 200 PRO A N 1
ATOM 1551 C CA . PRO A 1 200 ? 15.829 37.310 -30.103 1.00 85.81 200 PRO A CA 1
ATOM 1552 C C . PRO A 1 200 ? 15.576 36.174 -29.106 1.00 85.81 200 PRO A C 1
ATOM 1554 O O . PRO A 1 200 ? 15.825 35.009 -29.421 1.00 85.81 200 PRO A O 1
ATOM 1557 N N . LYS A 1 201 ? 15.038 36.496 -27.921 1.00 64.81 201 LYS A N 1
ATOM 1558 C CA . LYS A 1 201 ? 14.837 35.539 -26.812 1.00 64.81 201 LYS A CA 1
ATOM 1559 C C . LYS A 1 201 ? 14.102 34.255 -27.234 1.00 64.81 201 LYS A C 1
ATOM 1561 O O . LYS A 1 201 ? 14.412 33.179 -26.727 1.00 64.81 201 LYS A O 1
ATOM 1566 N N . TRP A 1 202 ? 13.176 34.340 -28.193 1.00 79.25 202 TRP A N 1
ATOM 1567 C CA . TRP A 1 202 ? 12.462 33.177 -28.728 1.00 79.25 202 TRP A CA 1
ATOM 1568 C C . TRP A 1 202 ? 13.371 32.222 -29.520 1.00 79.25 202 TRP A C 1
ATOM 1570 O O . TRP A 1 202 ? 13.219 31.011 -29.390 1.00 79.25 202 TRP A O 1
ATOM 1580 N N . LYS A 1 203 ? 14.371 32.724 -30.264 1.00 73.88 203 LYS A N 1
ATOM 1581 C CA . LYS A 1 203 ? 15.362 31.883 -30.962 1.00 73.88 203 LYS A CA 1
ATOM 1582 C C . LYS A 1 203 ? 16.262 31.155 -29.970 1.00 73.88 203 LYS A C 1
ATOM 1584 O O . LYS A 1 203 ? 16.577 29.990 -30.186 1.00 73.88 203 LYS A O 1
ATOM 1589 N N . THR A 1 204 ? 16.637 31.808 -28.870 1.00 66.62 204 THR A N 1
ATOM 1590 C CA . THR A 1 204 ? 17.367 31.159 -27.770 1.00 66.62 204 THR A CA 1
ATOM 1591 C C . THR A 1 204 ? 16.527 30.045 -27.151 1.00 66.62 204 THR A C 1
ATOM 1593 O O . THR A 1 204 ? 17.033 28.948 -26.962 1.00 66.62 204 THR A O 1
ATOM 1596 N N . ARG A 1 205 ? 15.227 30.281 -26.931 1.00 55.66 205 ARG A N 1
ATOM 1597 C CA . ARG A 1 205 ? 14.302 29.280 -26.379 1.00 55.66 205 ARG A CA 1
ATOM 1598 C C . ARG A 1 205 ? 14.060 28.102 -27.327 1.00 55.66 205 ARG A C 1
ATOM 1600 O O . ARG A 1 205 ? 14.053 26.967 -26.863 1.00 55.66 205 ARG A O 1
ATOM 1607 N N . LEU A 1 206 ? 13.927 28.343 -28.634 1.00 71.12 206 LEU A N 1
ATOM 1608 C CA . LEU A 1 206 ? 13.847 27.274 -29.635 1.00 71.12 206 LEU A CA 1
ATOM 1609 C C . LEU A 1 206 ? 15.147 26.479 -29.724 1.00 71.12 206 LEU A C 1
ATOM 1611 O O . LEU A 1 206 ? 15.080 25.261 -29.771 1.00 71.12 206 LEU A O 1
ATOM 1615 N N . ARG A 1 207 ? 16.317 27.131 -29.656 1.00 70.38 207 ARG A N 1
ATOM 1616 C CA . ARG A 1 207 ? 17.597 26.418 -29.541 1.00 70.38 207 ARG A CA 1
ATOM 1617 C C . ARG A 1 207 ? 17.663 25.598 -28.264 1.00 70.38 207 ARG A C 1
ATOM 1619 O O . ARG A 1 207 ? 18.085 24.467 -28.331 1.00 70.38 207 ARG A O 1
ATOM 1626 N N . THR A 1 208 ? 17.198 26.096 -27.121 1.00 62.75 208 THR A N 1
ATOM 1627 C CA . THR A 1 208 ? 17.142 25.298 -25.886 1.00 62.75 208 THR A CA 1
ATOM 1628 C C . THR A 1 208 ? 16.237 24.073 -26.037 1.00 62.75 208 THR A C 1
ATOM 1630 O O . THR A 1 208 ? 16.608 22.992 -25.591 1.00 62.75 208 THR A O 1
ATOM 1633 N N . ILE A 1 209 ? 15.078 24.213 -26.689 1.00 64.62 209 ILE A N 1
ATOM 1634 C CA . ILE A 1 209 ? 14.173 23.090 -26.985 1.00 64.62 209 ILE A CA 1
ATOM 1635 C C . ILE A 1 209 ? 14.838 22.099 -27.945 1.00 64.62 209 ILE A C 1
ATOM 1637 O O . ILE A 1 209 ? 14.844 20.906 -27.665 1.00 64.62 209 ILE A O 1
ATOM 1641 N N . ASP A 1 210 ? 15.445 22.587 -29.024 1.00 63.28 210 ASP A N 1
ATOM 1642 C CA . ASP A 1 210 ? 16.150 21.779 -30.019 1.00 63.28 210 ASP A CA 1
ATOM 1643 C C . ASP A 1 210 ? 17.365 21.066 -29.414 1.00 63.28 210 ASP A C 1
ATOM 1645 O O . ASP A 1 210 ? 17.544 19.872 -29.623 1.00 63.28 210 ASP A O 1
ATOM 1649 N N . THR A 1 211 ? 18.134 21.733 -28.551 1.00 65.38 211 THR A N 1
ATOM 1650 C CA . THR A 1 211 ? 19.210 21.116 -27.773 1.00 65.38 211 THR A CA 1
ATOM 1651 C C . THR A 1 211 ? 18.646 20.080 -26.804 1.00 65.38 211 THR A C 1
ATOM 1653 O O . THR A 1 211 ? 19.258 19.038 -26.652 1.00 65.38 211 THR A O 1
ATOM 1656 N N . HIS A 1 212 ? 17.485 20.276 -26.171 1.00 56.47 212 HIS A N 1
ATOM 1657 C CA . HIS A 1 212 ? 16.883 19.249 -25.307 1.00 56.47 212 HIS A CA 1
ATOM 1658 C C . HIS A 1 212 ? 16.363 18.033 -26.087 1.00 56.47 212 HIS A C 1
ATOM 1660 O O . HIS A 1 212 ? 16.575 16.901 -25.650 1.00 56.47 212 HIS A O 1
ATOM 1666 N N . ILE A 1 213 ? 15.730 18.249 -27.242 1.00 59.97 213 ILE A N 1
ATOM 1667 C CA . ILE A 1 213 ? 15.266 17.183 -28.143 1.00 59.97 213 ILE A CA 1
ATOM 1668 C C . ILE A 1 213 ? 16.470 16.427 -28.719 1.00 59.97 213 ILE A C 1
ATOM 1670 O O . ILE A 1 213 ? 16.496 15.196 -28.719 1.00 59.97 213 ILE A O 1
ATOM 1674 N N . SER A 1 214 ? 17.502 17.154 -29.140 1.00 56.38 214 SER A N 1
ATOM 1675 C CA . SER A 1 214 ? 18.731 16.595 -29.697 1.00 56.38 214 SER A CA 1
ATOM 1676 C C . SER A 1 214 ? 19.580 15.913 -28.628 1.00 56.38 214 SER A C 1
ATOM 1678 O O . SER A 1 214 ? 20.059 14.816 -28.867 1.00 56.38 214 SER A O 1
ATOM 1680 N N . MET A 1 215 ? 19.714 16.464 -27.416 1.00 52.38 215 MET A N 1
ATOM 1681 C CA . MET A 1 215 ? 20.383 15.790 -26.292 1.00 52.38 215 MET A CA 1
ATOM 1682 C C . MET A 1 215 ? 19.661 14.490 -25.927 1.00 52.38 215 MET A C 1
ATOM 1684 O O . MET A 1 215 ? 20.329 13.484 -25.716 1.00 52.38 215 MET A O 1
ATOM 1688 N N . GLY A 1 216 ? 18.321 14.468 -25.949 1.00 52.12 216 GLY A N 1
ATOM 1689 C CA . GLY A 1 216 ? 17.535 13.239 -25.790 1.00 52.12 216 GLY A CA 1
ATOM 1690 C C . GLY A 1 216 ? 17.862 12.168 -26.839 1.00 52.12 216 GLY A C 1
ATOM 1691 O O . GLY A 1 216 ? 17.955 10.996 -26.493 1.00 52.12 216 GLY A O 1
ATOM 1692 N N . ARG A 1 217 ? 18.129 12.568 -28.089 1.00 51.97 217 ARG A N 1
ATOM 1693 C CA . ARG A 1 217 ? 18.575 11.667 -29.170 1.00 51.97 217 ARG A CA 1
ATOM 1694 C C . ARG A 1 217 ? 20.073 11.331 -29.111 1.00 51.97 217 ARG A C 1
ATOM 1696 O O . ARG A 1 217 ? 20.479 10.256 -29.540 1.00 51.97 217 ARG A O 1
ATOM 1703 N N . HIS A 1 218 ? 20.910 12.212 -28.565 1.00 46.12 218 HIS A N 1
ATOM 1704 C CA . HIS A 1 218 ? 22.367 12.048 -28.525 1.00 46.12 218 HIS A CA 1
ATOM 1705 C C . HIS A 1 218 ? 22.882 11.230 -27.332 1.00 46.12 218 HIS A C 1
ATOM 1707 O O . HIS A 1 218 ? 24.001 10.726 -27.416 1.00 46.12 218 HIS A O 1
ATOM 1713 N N . PHE A 1 219 ? 22.089 11.008 -26.274 1.00 51.06 219 PHE A N 1
ATOM 1714 C CA . PHE A 1 219 ? 22.431 10.002 -25.252 1.00 51.06 219 PHE A CA 1
ATOM 1715 C C . PHE A 1 219 ? 22.377 8.562 -25.799 1.00 51.06 219 PHE A C 1
ATOM 1717 O O . PHE A 1 219 ? 23.115 7.712 -25.314 1.00 51.06 219 PHE A O 1
ATOM 1724 N N . SER A 1 220 ? 21.598 8.309 -26.860 1.00 49.16 220 SER A N 1
ATOM 1725 C CA . SER A 1 220 ? 21.518 7.008 -27.553 1.00 49.16 220 SER A CA 1
ATOM 1726 C C . SER A 1 220 ? 22.647 6.811 -28.593 1.00 49.16 220 SER A C 1
ATOM 1728 O O . SER A 1 220 ? 22.971 5.692 -28.982 1.00 49.16 220 SER A O 1
ATOM 1730 N N . ALA A 1 221 ? 23.320 7.892 -29.019 1.00 45.00 221 ALA A N 1
ATOM 1731 C CA . ALA A 1 221 ? 24.187 7.892 -30.204 1.00 45.00 221 ALA A CA 1
ATOM 1732 C C . ALA A 1 221 ? 25.689 8.134 -29.952 1.00 45.00 221 ALA A C 1
ATOM 1734 O O . ALA A 1 221 ? 26.428 8.369 -30.910 1.00 45.00 221 ALA A O 1
ATOM 1735 N N . LYS A 1 222 ? 26.205 8.013 -28.717 1.00 51.31 222 LYS A N 1
ATOM 1736 C CA . LYS A 1 222 ? 27.648 7.731 -28.533 1.00 51.31 222 LYS A CA 1
ATOM 1737 C C . LYS A 1 222 ? 27.909 6.248 -28.807 1.00 51.31 222 LYS A C 1
ATOM 1739 O O . LYS A 1 222 ? 28.234 5.455 -27.931 1.00 51.31 222 LYS A O 1
ATOM 1744 N N . ALA A 1 223 ? 27.731 5.903 -30.077 1.00 49.97 223 ALA A N 1
ATOM 1745 C CA . ALA A 1 223 ? 28.068 4.634 -30.684 1.00 49.97 223 ALA A CA 1
ATOM 1746 C C . ALA A 1 223 ? 29.593 4.459 -30.725 1.00 49.97 223 ALA A C 1
ATOM 1748 O O . ALA A 1 223 ? 30.233 4.719 -31.736 1.00 49.97 223 ALA A O 1
ATOM 1749 N N . THR A 1 224 ? 30.156 4.003 -29.612 1.00 54.16 224 THR A N 1
ATOM 1750 C CA . THR A 1 224 ? 31.322 3.108 -29.580 1.00 54.16 224 THR A CA 1
ATOM 1751 C C . THR A 1 224 ? 31.220 2.136 -28.403 1.00 54.16 224 THR A C 1
ATOM 1753 O O . THR A 1 224 ? 32.241 1.679 -27.902 1.00 54.16 224 THR A O 1
ATOM 1756 N N . ASP A 1 225 ? 30.012 1.776 -27.944 1.00 68.31 225 ASP A N 1
ATOM 1757 C CA . ASP A 1 225 ? 29.893 0.552 -27.150 1.00 68.31 225 ASP A CA 1
ATOM 1758 C C . ASP A 1 225 ? 29.971 -0.642 -28.124 1.00 68.31 225 ASP A C 1
ATOM 1760 O O . ASP A 1 225 ? 29.031 -0.855 -28.896 1.00 68.31 225 ASP A O 1
ATOM 1764 N N . PRO A 1 226 ? 31.059 -1.440 -28.132 1.00 70.19 226 PRO A N 1
ATOM 1765 C CA . PRO A 1 226 ? 31.178 -2.638 -28.972 1.00 70.19 226 PRO A CA 1
ATOM 1766 C C . PRO A 1 226 ? 30.142 -3.733 -28.632 1.00 70.19 226 PRO A C 1
ATOM 1768 O O . PRO A 1 226 ? 30.150 -4.821 -29.226 1.00 70.19 226 PRO A O 1
ATOM 1771 N N . MET A 1 227 ? 29.282 -3.485 -27.641 1.00 69.38 227 MET A N 1
ATOM 1772 C CA . MET A 1 227 ? 28.150 -4.319 -27.247 1.00 69.38 227 MET A CA 1
ATOM 1773 C C . MET A 1 227 ? 26.807 -3.811 -27.806 1.00 69.38 227 MET A C 1
ATOM 1775 O O . MET A 1 227 ? 25.799 -4.507 -27.646 1.00 69.38 227 MET A O 1
ATOM 1779 N N . ALA A 1 228 ? 26.771 -2.649 -28.474 1.00 75.50 228 ALA A N 1
ATOM 1780 C CA . ALA A 1 228 ? 25.569 -2.127 -29.120 1.00 75.50 228 ALA A CA 1
ATOM 1781 C C . ALA A 1 228 ? 25.063 -3.113 -30.192 1.00 75.50 228 ALA A C 1
ATOM 1783 O O . ALA A 1 228 ? 25.823 -3.574 -31.042 1.00 75.50 228 ALA A O 1
ATOM 1784 N N . GLY A 1 229 ? 23.775 -3.466 -30.125 1.00 82.69 229 GLY A N 1
ATOM 1785 C CA . GLY A 1 229 ? 23.129 -4.414 -31.045 1.00 82.69 229 GLY A CA 1
ATOM 1786 C C . GLY A 1 229 ? 23.097 -5.878 -30.589 1.00 82.69 229 GLY A C 1
ATOM 1787 O O . GLY A 1 229 ? 22.529 -6.709 -31.291 1.00 82.69 229 GLY A O 1
ATOM 1788 N N . ARG A 1 230 ? 23.658 -6.221 -29.424 1.00 89.38 230 ARG A N 1
ATOM 1789 C CA . ARG A 1 230 ? 23.532 -7.581 -28.869 1.00 89.38 230 ARG A CA 1
ATOM 1790 C C . ARG A 1 230 ? 22.207 -7.772 -28.120 1.00 89.38 230 ARG A C 1
ATOM 1792 O O . ARG A 1 230 ? 21.729 -6.793 -27.542 1.00 89.38 230 ARG A O 1
ATOM 1799 N N . PRO A 1 231 ? 21.669 -9.010 -28.065 1.00 91.50 231 PRO A N 1
ATOM 1800 C CA . PRO A 1 231 ? 20.504 -9.330 -27.246 1.00 91.50 231 PRO A CA 1
ATOM 1801 C C . PRO A 1 231 ? 20.689 -8.868 -25.800 1.00 91.50 231 PRO A C 1
ATOM 1803 O O . PRO A 1 231 ? 21.778 -9.015 -25.222 1.00 91.50 231 PRO A O 1
ATOM 1806 N N . LEU A 1 232 ? 19.622 -8.305 -25.241 1.00 94.25 232 LEU A N 1
ATOM 1807 C CA . LEU A 1 232 ? 19.568 -7.772 -23.887 1.00 94.25 232 LEU A CA 1
ATOM 1808 C C . LEU A 1 232 ? 18.625 -8.630 -23.036 1.00 94.25 232 LEU A C 1
ATOM 1810 O O . LEU A 1 232 ? 17.484 -8.875 -23.422 1.00 94.25 232 LEU A O 1
ATOM 1814 N N . ARG A 1 233 ? 19.094 -9.060 -21.863 1.00 95.62 233 ARG A N 1
ATOM 1815 C CA . ARG A 1 233 ? 18.241 -9.564 -20.783 1.00 95.62 233 ARG A CA 1
ATOM 1816 C C . ARG A 1 233 ? 18.064 -8.493 -19.734 1.00 95.62 233 ARG A C 1
ATOM 1818 O O . ARG A 1 233 ? 18.996 -7.734 -19.467 1.00 95.62 233 ARG A O 1
ATOM 1825 N N . VAL A 1 234 ? 16.882 -8.476 -19.137 1.00 96.00 234 VAL A N 1
ATOM 1826 C CA . VAL A 1 234 ? 16.493 -7.484 -18.141 1.00 96.00 234 VAL A CA 1
ATOM 1827 C C . VAL A 1 234 ? 16.039 -8.201 -16.879 1.00 96.00 234 VAL A C 1
ATOM 1829 O O . VAL A 1 234 ? 15.439 -9.271 -16.955 1.00 96.00 234 VAL A O 1
ATOM 1832 N N . ALA A 1 235 ? 16.377 -7.630 -15.733 1.00 96.50 235 ALA A N 1
ATOM 1833 C CA . ALA A 1 235 ? 15.859 -8.000 -14.426 1.00 96.50 235 ALA A CA 1
ATOM 1834 C C . ALA A 1 235 ? 15.456 -6.725 -13.675 1.00 96.50 235 ALA A C 1
ATOM 1836 O O . ALA A 1 235 ? 15.898 -5.623 -14.016 1.00 96.50 235 ALA A O 1
ATOM 1837 N N . TYR A 1 236 ? 14.605 -6.879 -12.669 1.00 96.00 236 TYR A N 1
ATOM 1838 C CA . TYR A 1 236 ? 13.979 -5.785 -11.938 1.00 96.00 236 TYR A CA 1
ATOM 1839 C C . TYR A 1 236 ? 14.298 -5.969 -10.466 1.00 96.00 236 TYR A C 1
ATOM 1841 O O . TYR A 1 236 ? 13.856 -6.934 -9.856 1.00 96.00 236 TYR A O 1
ATOM 1849 N N . PHE A 1 237 ? 15.092 -5.072 -9.907 1.00 94.94 237 PHE A N 1
ATOM 1850 C CA . PHE A 1 237 ? 15.479 -5.122 -8.509 1.00 94.94 237 PHE A CA 1
ATOM 1851 C C . PHE A 1 237 ? 14.520 -4.274 -7.675 1.00 94.94 237 PHE A C 1
ATOM 1853 O O . PHE A 1 237 ? 14.391 -3.078 -7.927 1.00 94.94 237 PHE A O 1
ATOM 1860 N N . VAL A 1 238 ? 13.845 -4.878 -6.701 1.00 93.19 238 VAL A N 1
ATOM 1861 C CA . VAL A 1 238 ? 12.953 -4.172 -5.776 1.00 93.19 238 VAL A CA 1
ATOM 1862 C C . VAL A 1 238 ? 13.803 -3.461 -4.734 1.00 93.19 238 VAL A C 1
ATOM 1864 O O . VAL A 1 238 ? 14.532 -4.099 -3.977 1.00 93.19 238 VAL A O 1
ATOM 1867 N N . ALA A 1 239 ? 13.709 -2.137 -4.699 1.00 87.12 239 ALA A N 1
ATOM 1868 C CA . ALA A 1 239 ? 14.351 -1.300 -3.703 1.00 87.12 239 ALA A CA 1
ATOM 1869 C C . ALA A 1 239 ? 13.290 -0.522 -2.908 1.00 87.12 239 ALA A C 1
ATOM 1871 O O . ALA A 1 239 ? 12.290 -0.090 -3.493 1.00 87.12 239 ALA A O 1
ATOM 1872 N N . PRO A 1 240 ? 13.504 -0.304 -1.597 1.00 79.50 240 PRO A N 1
ATOM 1873 C CA . PRO A 1 240 ? 12.702 0.646 -0.844 1.00 79.50 240 PRO A CA 1
ATOM 1874 C C . PRO A 1 240 ? 12.824 2.022 -1.500 1.00 79.50 240 PRO A C 1
ATOM 1876 O O . PRO A 1 240 ? 13.917 2.437 -1.916 1.00 79.50 240 PRO A O 1
ATOM 1879 N N . GLY A 1 241 ? 11.684 2.691 -1.653 1.00 77.31 241 GLY A N 1
ATOM 1880 C CA . GLY A 1 241 ? 11.637 4.037 -2.199 1.00 77.31 241 GLY A CA 1
ATOM 1881 C C . GLY A 1 241 ? 12.423 5.020 -1.343 1.00 77.31 241 GLY A C 1
ATOM 1882 O O . GLY A 1 241 ? 12.466 4.905 -0.122 1.00 77.31 241 GLY A O 1
ATOM 1883 N N . ARG A 1 242 ? 13.057 6.015 -1.968 1.00 72.12 242 ARG A N 1
ATOM 1884 C CA . ARG A 1 242 ? 13.763 7.074 -1.220 1.00 72.12 242 ARG A CA 1
ATOM 1885 C C . ARG A 1 242 ? 12.836 8.154 -0.664 1.00 72.12 242 ARG A C 1
ATOM 1887 O O . ARG A 1 242 ? 13.308 9.060 0.018 1.00 72.12 242 ARG A O 1
ATOM 1894 N N . SER A 1 243 ? 11.557 8.119 -1.023 1.00 64.50 243 SER A N 1
ATOM 1895 C CA . SER A 1 243 ? 10.575 9.129 -0.642 1.00 64.50 243 SER A CA 1
ATOM 1896 C C . SER A 1 243 ? 9.251 8.484 -0.277 1.00 64.50 243 SER A C 1
ATOM 1898 O O . SER A 1 243 ? 8.790 7.605 -1.003 1.00 64.50 243 SER A O 1
ATOM 1900 N N . ASN A 1 244 ? 8.590 9.033 0.738 1.00 63.56 244 ASN A N 1
ATOM 1901 C CA . ASN A 1 244 ? 7.268 8.597 1.192 1.00 63.56 244 ASN A CA 1
ATOM 1902 C C . ASN A 1 244 ? 6.200 8.661 0.082 1.00 63.56 244 ASN A C 1
ATOM 1904 O O . ASN A 1 244 ? 5.227 7.921 0.123 1.00 63.56 244 ASN A O 1
ATOM 1908 N N . GLU A 1 245 ? 6.377 9.513 -0.937 1.00 64.81 245 GLU A N 1
ATOM 1909 C CA . GLU A 1 245 ? 5.454 9.600 -2.083 1.00 64.81 245 GLU A CA 1
ATOM 1910 C C . GLU A 1 245 ? 5.490 8.357 -2.986 1.00 64.81 245 GLU A C 1
ATOM 1912 O O . GLU A 1 245 ? 4.541 8.091 -3.723 1.00 64.81 245 GLU A O 1
ATOM 1917 N N . PHE A 1 246 ? 6.592 7.607 -2.953 1.00 68.06 246 PHE A N 1
ATOM 1918 C CA . PHE A 1 246 ? 6.909 6.572 -3.927 1.00 68.06 246 PHE A CA 1
ATOM 1919 C C . PHE A 1 246 ? 7.465 5.339 -3.231 1.00 68.06 246 PHE A C 1
ATOM 1921 O O . PHE A 1 246 ? 8.678 5.145 -3.187 1.00 68.06 246 PHE A O 1
ATOM 1928 N N . PRO A 1 247 ? 6.574 4.506 -2.683 1.00 70.06 247 PRO A N 1
ATOM 1929 C CA . PRO A 1 247 ? 6.931 3.482 -1.711 1.00 70.06 247 PRO A CA 1
ATOM 1930 C C . PRO A 1 247 ? 7.839 2.375 -2.239 1.00 70.06 247 PRO A C 1
ATOM 1932 O O . PRO A 1 247 ? 8.616 1.800 -1.477 1.00 70.06 247 PRO A O 1
ATOM 1935 N N . VAL A 1 248 ? 7.760 2.072 -3.536 1.00 82.44 248 VAL A N 1
ATOM 1936 C CA . VAL A 1 248 ? 8.584 1.034 -4.153 1.00 82.44 248 VAL A CA 1
ATOM 1937 C C . VAL A 1 248 ? 9.241 1.553 -5.421 1.00 82.44 248 VAL A C 1
ATOM 1939 O O . VAL A 1 248 ? 8.586 2.055 -6.340 1.00 82.44 248 VAL A O 1
ATOM 1942 N N . GLU A 1 249 ? 10.556 1.370 -5.481 1.00 88.94 249 GLU A N 1
ATOM 1943 C CA . GLU A 1 249 ? 11.364 1.611 -6.665 1.00 88.94 249 GLU A CA 1
ATOM 1944 C C . GLU A 1 249 ? 11.746 0.271 -7.305 1.00 88.94 249 GLU A C 1
ATOM 1946 O O . GLU A 1 249 ? 12.244 -0.640 -6.645 1.00 88.94 249 GLU A O 1
ATOM 1951 N N . LEU A 1 250 ? 11.563 0.158 -8.619 1.00 92.62 250 LEU A N 1
ATOM 1952 C CA . LEU A 1 250 ? 12.190 -0.884 -9.423 1.00 92.62 250 LEU A CA 1
ATOM 1953 C C . LEU A 1 250 ? 13.472 -0.338 -10.044 1.00 92.62 250 LEU A C 1
ATOM 1955 O O . LEU A 1 250 ? 13.451 0.591 -10.852 1.00 92.62 250 LEU A O 1
ATOM 1959 N N . GLU A 1 251 ? 14.601 -0.940 -9.698 1.00 92.69 251 GLU A N 1
ATOM 1960 C CA . GLU A 1 251 ? 15.880 -0.688 -10.341 1.00 92.69 251 GLU A CA 1
ATOM 1961 C C . GLU A 1 251 ? 16.094 -1.678 -11.502 1.00 92.69 251 GLU A C 1
ATOM 1963 O O . GLU A 1 251 ? 16.140 -2.892 -11.325 1.00 92.69 251 GLU A O 1
ATOM 1968 N N . LEU A 1 252 ? 16.202 -1.150 -12.720 1.00 94.12 252 LEU A N 1
ATOM 1969 C CA . LEU A 1 252 ? 16.410 -1.896 -13.953 1.00 94.12 252 LEU A CA 1
ATOM 1970 C C . LEU A 1 252 ? 17.860 -2.375 -14.054 1.00 94.12 252 LEU A C 1
ATOM 1972 O O . LEU A 1 252 ? 18.819 -1.589 -14.065 1.00 94.12 252 LEU A O 1
ATOM 1976 N N . LEU A 1 253 ? 18.008 -3.687 -14.192 1.00 94.88 253 LEU A N 1
ATOM 1977 C CA . LEU A 1 253 ? 19.278 -4.351 -14.428 1.00 94.88 253 LEU A CA 1
ATOM 1978 C C . LEU A 1 253 ? 19.302 -4.929 -15.834 1.00 94.88 253 LEU A C 1
ATOM 1980 O O . LEU A 1 253 ? 18.352 -5.568 -16.274 1.00 94.88 253 LEU A O 1
ATOM 1984 N N . GLY A 1 254 ? 20.416 -4.735 -16.529 1.00 94.19 254 GLY A N 1
ATOM 1985 C CA . GLY A 1 254 ? 20.666 -5.290 -17.850 1.00 94.19 254 GLY A CA 1
ATOM 1986 C C . GLY A 1 254 ? 21.839 -6.263 -17.834 1.00 94.19 254 GLY A C 1
ATOM 1987 O O . GLY A 1 254 ? 22.879 -5.992 -17.231 1.00 94.19 254 GLY A O 1
ATOM 1988 N N . ALA A 1 255 ? 21.701 -7.369 -18.557 1.00 94.62 255 ALA A N 1
ATOM 1989 C CA . ALA A 1 255 ? 22.796 -8.259 -18.919 1.00 94.62 255 ALA A CA 1
ATOM 1990 C C . ALA A 1 255 ? 22.847 -8.371 -20.446 1.00 94.62 255 ALA A C 1
ATOM 1992 O O . ALA A 1 255 ? 21.864 -8.726 -21.091 1.00 94.62 255 ALA A O 1
ATOM 1993 N N . ARG A 1 256 ? 24.000 -8.063 -21.048 1.00 94.44 256 ARG A N 1
ATOM 1994 C CA . ARG A 1 256 ? 24.212 -8.208 -22.499 1.00 94.44 256 ARG A CA 1
ATOM 1995 C C . ARG A 1 256 ? 24.920 -9.519 -22.807 1.00 94.44 256 ARG A C 1
ATOM 1997 O O . ARG A 1 256 ? 25.813 -9.937 -22.063 1.00 94.44 256 ARG A O 1
ATOM 2004 N N . ARG A 1 257 ? 24.570 -10.132 -23.939 1.00 93.94 257 ARG A N 1
ATOM 2005 C CA . ARG A 1 257 ? 25.218 -11.362 -24.408 1.00 93.94 257 ARG A CA 1
ATOM 2006 C C . ARG A 1 257 ? 26.677 -11.105 -24.812 1.00 93.94 257 ARG A C 1
ATOM 2008 O O . ARG A 1 257 ? 27.003 -10.153 -25.531 1.00 93.94 257 ARG A O 1
ATOM 2015 N N . ARG A 1 258 ? 27.597 -11.934 -24.332 1.00 93.62 258 ARG A N 1
ATOM 2016 C CA . ARG A 1 258 ? 29.024 -11.906 -24.684 1.00 93.62 258 ARG A CA 1
ATOM 2017 C C . ARG A 1 258 ? 29.246 -12.572 -26.047 1.00 93.62 258 ARG A C 1
ATOM 2019 O O . ARG A 1 258 ? 28.360 -13.228 -26.585 1.00 93.62 258 ARG A O 1
ATOM 2026 N N . LYS A 1 259 ? 30.444 -12.400 -26.624 1.00 92.44 259 LYS A N 1
ATOM 2027 C CA . LYS A 1 259 ? 30.795 -13.001 -27.929 1.00 92.44 259 LYS A CA 1
ATOM 2028 C C . LYS A 1 259 ? 30.778 -14.535 -27.902 1.00 92.44 259 LYS A C 1
ATOM 2030 O O . LYS A 1 259 ? 30.533 -15.143 -28.931 1.00 92.44 259 LYS A O 1
ATOM 2035 N N . ASN A 1 260 ? 31.021 -15.139 -26.739 1.00 93.44 260 ASN A N 1
ATOM 2036 C CA . ASN A 1 260 ? 30.988 -16.588 -26.534 1.00 93.44 260 ASN A CA 1
ATOM 2037 C C . ASN A 1 260 ? 29.563 -17.153 -26.356 1.00 93.44 260 ASN A C 1
ATOM 2039 O O . ASN A 1 260 ? 29.417 -18.352 -26.170 1.00 93.44 260 ASN A O 1
ATOM 2043 N N . GLY A 1 261 ? 28.523 -16.312 -26.403 1.00 93.06 261 GLY A N 1
ATOM 2044 C CA . GLY A 1 261 ? 27.133 -16.732 -26.232 1.00 93.06 261 GLY A CA 1
ATOM 2045 C C . GLY A 1 261 ? 26.619 -16.698 -24.789 1.00 93.06 261 GLY A C 1
ATOM 2046 O O . GLY A 1 261 ? 25.400 -16.756 -24.614 1.00 93.06 261 GLY A O 1
ATOM 2047 N N . ASP A 1 262 ? 27.487 -16.519 -23.791 1.00 94.06 262 ASP A N 1
ATOM 2048 C CA . ASP A 1 262 ? 27.092 -16.421 -22.381 1.00 94.06 262 ASP A CA 1
ATOM 2049 C C . ASP A 1 262 ? 26.546 -15.035 -22.028 1.00 94.06 262 ASP A C 1
ATOM 2051 O O . ASP A 1 262 ? 26.828 -14.032 -22.694 1.00 94.06 262 ASP A O 1
ATOM 2055 N N . TRP A 1 263 ? 25.797 -14.948 -20.932 1.00 93.38 263 TRP A N 1
ATOM 2056 C CA . TRP A 1 263 ? 25.333 -13.672 -20.392 1.00 93.38 263 TRP A CA 1
ATOM 2057 C C . TRP A 1 263 ? 26.416 -12.989 -19.553 1.00 93.38 263 TRP A C 1
ATOM 2059 O O . TRP A 1 263 ? 27.181 -13.627 -18.831 1.00 93.38 263 TRP A O 1
ATOM 2069 N N . GLY A 1 264 ? 26.516 -11.663 -19.672 1.00 92.19 264 GLY A N 1
ATOM 2070 C CA . GLY A 1 264 ? 27.294 -10.861 -18.730 1.00 92.19 264 GLY A CA 1
ATOM 2071 C C . GLY A 1 264 ? 26.665 -10.842 -17.333 1.00 92.19 264 GLY A C 1
ATOM 2072 O O . GLY A 1 264 ? 25.507 -11.208 -17.165 1.00 92.19 264 GLY A O 1
ATOM 2073 N N . ALA A 1 265 ? 27.427 -10.370 -16.344 1.00 91.31 265 ALA A N 1
ATOM 2074 C CA . ALA A 1 265 ? 26.878 -10.069 -15.025 1.00 91.31 265 ALA A CA 1
ATOM 2075 C C . ALA A 1 265 ? 25.801 -8.981 -15.135 1.00 91.31 265 ALA A C 1
ATOM 2077 O O . ALA A 1 265 ? 25.914 -8.087 -15.984 1.00 91.31 265 ALA A O 1
ATOM 2078 N N . TRP A 1 266 ? 24.795 -9.052 -14.264 1.00 92.81 266 TRP A N 1
ATOM 2079 C CA . TRP A 1 266 ? 23.791 -8.006 -14.122 1.00 92.81 266 TRP A CA 1
ATOM 2080 C C . TRP A 1 266 ? 24.464 -6.680 -13.791 1.00 92.81 266 TRP A C 1
ATOM 2082 O O . TRP A 1 266 ? 25.379 -6.623 -12.972 1.00 92.81 266 TRP A O 1
ATOM 2092 N N . LYS A 1 267 ? 24.041 -5.608 -14.457 1.00 93.00 267 LYS A N 1
ATOM 2093 C CA . LYS A 1 267 ? 24.508 -4.248 -14.186 1.00 93.00 267 LYS A CA 1
ATOM 2094 C C . LYS A 1 267 ? 23.334 -3.292 -14.231 1.00 93.00 267 LYS A C 1
ATOM 2096 O O . LYS A 1 267 ? 22.458 -3.440 -15.080 1.00 93.00 267 LYS A O 1
ATOM 2101 N N . LYS A 1 268 ? 23.369 -2.272 -13.376 1.00 91.69 268 LYS A N 1
ATOM 2102 C CA . LYS A 1 268 ? 22.485 -1.107 -13.486 1.00 91.69 268 LYS A CA 1
ATOM 2103 C C . LYS A 1 268 ? 22.613 -0.537 -14.894 1.00 91.69 268 LYS A C 1
ATOM 2105 O O . LYS A 1 268 ? 23.724 -0.228 -15.329 1.00 91.69 268 LYS A O 1
ATOM 2110 N N . MET A 1 269 ? 21.505 -0.451 -15.619 1.00 89.94 269 MET A N 1
ATOM 2111 C CA . MET A 1 269 ? 21.520 -0.006 -17.009 1.00 89.94 269 MET A CA 1
ATOM 2112 C C . MET A 1 269 ? 20.307 0.863 -17.298 1.00 89.94 269 MET A C 1
ATOM 2114 O O . MET A 1 269 ? 19.183 0.517 -16.953 1.00 89.94 269 MET A O 1
ATOM 2118 N N . GLU A 1 270 ? 20.548 2.000 -17.943 1.00 89.69 270 GLU A N 1
ATOM 2119 C CA . GLU A 1 270 ? 19.481 2.780 -18.555 1.00 89.69 270 GLU A CA 1
ATOM 2120 C C . GLU A 1 270 ? 19.118 2.108 -19.879 1.00 89.69 270 GLU A C 1
ATOM 2122 O O . GLU A 1 270 ? 19.979 1.937 -20.743 1.00 89.69 270 GLU A O 1
ATOM 2127 N N . ILE A 1 271 ? 17.858 1.695 -20.011 1.00 89.19 271 ILE A N 1
ATOM 2128 C CA . ILE A 1 271 ? 17.343 1.048 -21.218 1.00 89.19 271 ILE A CA 1
ATOM 2129 C C . ILE A 1 271 ? 16.531 2.102 -21.979 1.00 89.19 271 ILE A C 1
ATOM 2131 O O . ILE A 1 271 ? 15.394 2.384 -21.592 1.00 89.19 271 ILE A O 1
ATOM 2135 N N . PRO A 1 272 ? 17.092 2.736 -23.025 1.00 87.56 272 PRO A N 1
ATOM 2136 C CA . PRO A 1 272 ? 16.339 3.687 -23.830 1.00 87.56 272 PRO A CA 1
ATOM 2137 C C . PRO A 1 272 ? 15.215 2.968 -24.583 1.00 87.56 272 PRO A C 1
ATOM 2139 O O . PRO A 1 272 ? 15.296 1.770 -24.863 1.00 87.56 272 PRO A O 1
ATOM 2142 N N . TYR A 1 273 ? 14.172 3.712 -24.954 1.00 86.44 273 TYR A N 1
ATOM 2143 C CA . TYR A 1 273 ? 12.981 3.133 -25.578 1.00 86.44 273 TYR A CA 1
ATOM 2144 C C . TYR A 1 273 ? 13.304 2.357 -26.866 1.00 86.44 273 TYR A C 1
ATOM 2146 O O . TYR A 1 273 ? 12.735 1.297 -27.117 1.00 86.44 273 TYR A O 1
ATOM 2154 N N . GLU A 1 274 ? 14.280 2.829 -27.651 1.00 86.50 274 GLU A N 1
ATOM 2155 C CA . GLU A 1 274 ? 14.718 2.148 -28.877 1.00 86.50 274 GLU A CA 1
ATOM 2156 C C . GLU A 1 274 ? 15.384 0.785 -28.616 1.00 86.50 274 GLU A C 1
ATOM 2158 O O . GLU A 1 274 ? 15.388 -0.084 -29.488 1.00 86.50 274 GLU A O 1
ATOM 2163 N N . GLU A 1 275 ? 15.953 0.575 -27.424 1.00 90.25 275 GLU A N 1
ATOM 2164 C CA . GLU A 1 275 ? 16.584 -0.692 -27.049 1.00 90.25 275 GLU A CA 1
ATOM 2165 C C . GLU A 1 275 ? 15.599 -1.734 -26.526 1.00 90.25 275 GLU A C 1
ATOM 2167 O O . GLU A 1 275 ? 15.957 -2.911 -26.488 1.00 90.25 275 GLU A O 1
ATOM 2172 N N . ILE A 1 276 ? 14.352 -1.357 -26.221 1.00 92.88 276 ILE A N 1
ATOM 2173 C CA . ILE A 1 276 ? 13.306 -2.320 -25.851 1.00 92.88 276 ILE A CA 1
ATOM 2174 C C . ILE A 1 276 ? 13.141 -3.383 -26.943 1.00 92.88 276 ILE A C 1
ATOM 2176 O O . ILE A 1 276 ? 13.002 -4.562 -26.639 1.00 92.88 276 ILE A O 1
ATOM 2180 N N . ALA A 1 277 ? 13.211 -2.995 -28.220 1.00 91.06 277 ALA A N 1
ATOM 2181 C CA . ALA A 1 277 ? 13.099 -3.926 -29.346 1.00 91.06 277 ALA A CA 1
ATOM 2182 C C . ALA A 1 277 ? 14.234 -4.974 -29.403 1.00 91.06 277 ALA A C 1
ATOM 2184 O O . ALA A 1 277 ? 14.176 -5.899 -30.207 1.00 91.06 277 ALA A O 1
ATOM 2185 N N . ARG A 1 278 ? 15.284 -4.822 -28.583 1.00 92.06 278 ARG A N 1
ATOM 2186 C CA . ARG A 1 278 ? 16.420 -5.753 -28.470 1.00 92.06 278 ARG A CA 1
ATOM 2187 C C . ARG A 1 278 ? 16.352 -6.637 -27.225 1.00 92.06 278 ARG A C 1
ATOM 2189 O O . ARG A 1 278 ? 17.253 -7.456 -27.016 1.00 92.06 278 ARG A O 1
ATOM 2196 N N . VAL A 1 279 ? 15.346 -6.435 -26.378 1.00 95.62 279 VAL A N 1
ATOM 2197 C CA . VAL A 1 279 ? 15.103 -7.285 -25.216 1.00 95.62 279 VAL A CA 1
ATOM 2198 C C . VAL A 1 279 ? 14.689 -8.660 -25.729 1.00 95.62 279 VAL A C 1
ATOM 2200 O O . VAL A 1 279 ? 13.805 -8.772 -26.568 1.00 95.62 279 VAL A O 1
ATOM 2203 N N . GLU A 1 280 ? 15.381 -9.704 -25.273 1.00 95.06 280 GLU A N 1
ATOM 2204 C CA . GLU A 1 280 ? 15.212 -11.069 -25.794 1.00 95.06 280 GLU A CA 1
ATOM 2205 C C . GLU A 1 280 ? 13.801 -11.624 -25.541 1.00 95.06 280 GLU A C 1
ATOM 2207 O O . GLU A 1 280 ? 13.270 -12.373 -26.356 1.00 95.06 280 GLU A O 1
ATOM 2212 N N . SER A 1 281 ? 13.204 -11.259 -24.407 1.00 95.38 281 SER A N 1
ATOM 2213 C CA . SER A 1 281 ? 11.857 -11.667 -24.014 1.00 95.38 281 SER A CA 1
ATOM 2214 C C . SER A 1 281 ? 10.844 -10.602 -24.430 1.00 95.38 281 SER A C 1
ATOM 2216 O O . SER A 1 281 ? 10.914 -9.468 -23.955 1.00 95.38 281 SER A O 1
ATOM 2218 N N . GLU A 1 282 ? 9.876 -10.969 -25.275 1.00 95.19 282 GLU A N 1
ATOM 2219 C CA . GLU A 1 282 ? 8.802 -10.055 -25.697 1.00 95.19 282 GLU A CA 1
ATOM 2220 C C . GLU A 1 282 ? 7.927 -9.617 -24.513 1.00 95.19 282 GLU A C 1
ATOM 2222 O O . GLU A 1 282 ? 7.430 -8.495 -24.480 1.00 95.19 282 GLU A O 1
ATOM 2227 N N . GLU A 1 283 ? 7.792 -10.461 -23.491 1.00 94.50 283 GLU A N 1
ATOM 2228 C CA . GLU A 1 283 ? 7.090 -10.101 -22.262 1.00 94.50 283 GLU A CA 1
ATOM 2229 C C . GLU A 1 283 ? 7.867 -9.063 -21.443 1.00 94.50 283 GLU A C 1
ATOM 2231 O O . GLU A 1 283 ? 7.275 -8.106 -20.949 1.00 94.50 283 GLU A O 1
ATOM 2236 N N . ASP A 1 284 ? 9.193 -9.206 -21.318 1.00 95.38 284 ASP A N 1
ATOM 2237 C CA . ASP A 1 284 ? 10.029 -8.210 -20.627 1.00 95.38 284 ASP A CA 1
ATOM 2238 C C . ASP A 1 284 ? 10.030 -6.891 -21.419 1.00 95.38 284 ASP A C 1
ATOM 2240 O O . ASP A 1 284 ? 9.971 -5.804 -20.838 1.00 95.38 284 ASP A O 1
ATOM 2244 N N . ALA A 1 285 ? 10.002 -6.973 -22.754 1.00 95.00 285 ALA A N 1
ATOM 2245 C CA . ALA A 1 285 ? 9.796 -5.824 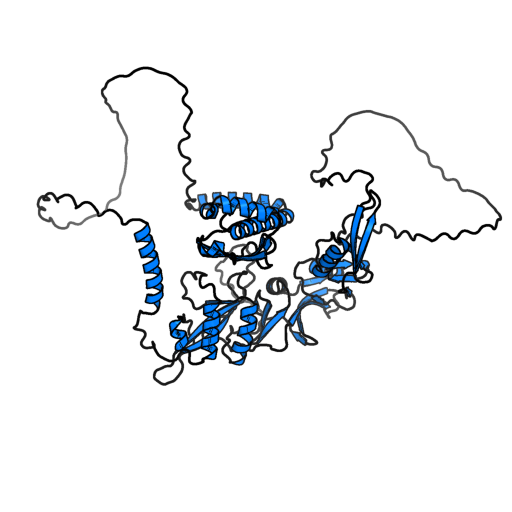-23.624 1.00 95.00 285 ALA A CA 1
ATOM 2246 C C . ALA A 1 285 ? 8.427 -5.167 -23.380 1.00 95.00 285 ALA A C 1
ATOM 2248 O O . ALA A 1 285 ? 8.354 -3.945 -23.259 1.00 95.00 285 ALA A O 1
ATOM 2249 N N . ALA A 1 286 ? 7.348 -5.945 -23.252 1.00 94.00 286 ALA A N 1
ATOM 2250 C CA . ALA A 1 286 ? 6.011 -5.440 -22.945 1.00 94.00 286 ALA A CA 1
ATOM 2251 C C . ALA A 1 286 ? 5.945 -4.777 -21.560 1.00 94.00 286 ALA A C 1
ATOM 2253 O O . ALA A 1 286 ? 5.410 -3.672 -21.442 1.00 94.00 286 ALA A O 1
ATOM 2254 N N . VAL A 1 287 ? 6.556 -5.387 -20.537 1.00 94.19 287 VAL A N 1
ATOM 2255 C CA . VAL A 1 287 ? 6.687 -4.790 -19.201 1.00 94.19 287 VAL A CA 1
ATOM 2256 C C . VAL A 1 287 ? 7.446 -3.471 -19.286 1.00 94.19 287 VAL A C 1
ATOM 2258 O O . VAL A 1 287 ? 6.971 -2.472 -18.758 1.00 94.19 287 VAL A O 1
ATOM 2261 N N . LEU A 1 288 ? 8.574 -3.411 -19.998 1.00 93.19 288 LEU A N 1
ATOM 2262 C CA . LEU A 1 288 ? 9.326 -2.166 -20.174 1.00 93.19 288 LEU A CA 1
ATOM 2263 C C . LEU A 1 288 ? 8.544 -1.101 -20.939 1.00 93.19 288 LEU A C 1
ATOM 2265 O O . LEU A 1 288 ? 8.607 0.059 -20.551 1.00 93.19 288 LEU A O 1
ATOM 2269 N N . ARG A 1 289 ? 7.786 -1.454 -21.987 1.00 91.88 289 ARG A N 1
ATOM 2270 C CA . ARG A 1 289 ? 6.916 -0.497 -22.699 1.00 91.88 289 ARG A CA 1
ATOM 2271 C C . ARG A 1 289 ? 5.837 0.049 -21.781 1.00 91.88 289 ARG A C 1
ATOM 2273 O O . ARG A 1 289 ? 5.554 1.238 -21.837 1.00 91.88 289 ARG A O 1
ATOM 2280 N N . ARG A 1 290 ? 5.248 -0.803 -20.941 1.00 89.94 290 ARG A N 1
ATOM 2281 C CA . ARG A 1 290 ? 4.227 -0.393 -19.980 1.00 89.94 290 ARG A CA 1
ATOM 2282 C C . ARG A 1 290 ? 4.812 0.499 -18.901 1.00 89.94 290 ARG A C 1
ATOM 2284 O O . ARG A 1 290 ? 4.296 1.580 -18.672 1.00 89.94 290 ARG A O 1
ATOM 2291 N N . ILE A 1 291 ? 5.915 0.074 -18.298 1.00 88.75 291 ILE A N 1
ATOM 2292 C CA . ILE A 1 291 ? 6.657 0.853 -17.319 1.00 88.75 291 ILE A CA 1
ATOM 2293 C C . ILE A 1 291 ? 7.027 2.215 -17.934 1.00 88.75 291 ILE A C 1
ATOM 2295 O O . ILE A 1 291 ? 6.554 3.245 -17.473 1.00 88.75 291 ILE A O 1
ATOM 2299 N N . LEU A 1 292 ? 7.761 2.244 -19.046 1.00 83.00 292 LEU A N 1
ATOM 2300 C CA . LEU A 1 292 ? 8.222 3.483 -19.687 1.00 83.00 292 LEU A CA 1
ATOM 2301 C C . LEU A 1 292 ? 7.100 4.320 -20.321 1.00 83.00 292 LEU A C 1
ATOM 2303 O O . LEU A 1 292 ? 7.300 5.510 -20.548 1.00 83.00 292 LEU A O 1
ATOM 2307 N N . GLY A 1 293 ? 5.940 3.723 -20.600 1.00 76.94 293 GLY A N 1
ATOM 2308 C CA . GLY A 1 293 ? 4.747 4.416 -21.086 1.00 76.94 293 GLY A CA 1
ATOM 2309 C C . GLY A 1 293 ? 3.869 5.003 -19.977 1.00 76.94 293 GLY A C 1
ATOM 2310 O O . GLY A 1 293 ? 3.143 5.957 -20.239 1.00 76.94 293 GLY A O 1
ATOM 2311 N N . VAL A 1 294 ? 3.937 4.455 -18.757 1.00 63.94 294 VAL A N 1
ATOM 2312 C CA . VAL A 1 294 ? 3.166 4.902 -17.581 1.00 63.94 294 VAL A CA 1
ATOM 2313 C C . VAL A 1 294 ? 3.976 5.857 -16.694 1.00 63.94 294 VAL A C 1
ATOM 2315 O O . VAL A 1 294 ? 3.391 6.703 -16.023 1.00 63.94 294 VAL A O 1
ATOM 2318 N N . ILE A 1 295 ? 5.311 5.761 -16.685 1.00 56.53 295 ILE A N 1
ATOM 2319 C CA . ILE A 1 295 ? 6.151 6.619 -15.840 1.00 56.53 295 ILE A CA 1
ATOM 2320 C C . ILE A 1 295 ? 6.119 8.082 -16.316 1.00 56.53 295 ILE A C 1
ATOM 2322 O O . ILE A 1 295 ? 6.546 8.410 -17.428 1.00 56.53 295 ILE A O 1
ATOM 2326 N N . ASP A 1 296 ? 5.768 8.987 -15.400 1.00 49.06 296 ASP A N 1
ATOM 2327 C CA . ASP A 1 296 ? 6.194 10.388 -15.453 1.00 49.06 296 ASP A CA 1
ATOM 2328 C C . ASP A 1 296 ? 7.721 10.444 -15.240 1.00 49.06 296 ASP A C 1
ATOM 2330 O O . ASP A 1 296 ? 8.249 10.363 -14.132 1.00 49.06 296 ASP A O 1
ATOM 2334 N N . TRP A 1 297 ? 8.467 10.460 -16.344 1.00 49.41 297 TRP A N 1
ATOM 2335 C CA . TRP A 1 297 ? 9.912 10.197 -16.477 1.00 49.41 297 TRP A CA 1
ATOM 2336 C C . TRP A 1 297 ? 10.841 11.242 -15.834 1.00 49.41 297 TRP A C 1
ATOM 2338 O O . TRP A 1 297 ? 11.988 11.424 -16.259 1.00 49.41 297 TRP A O 1
ATOM 2348 N N . ARG A 1 298 ? 10.366 11.998 -14.844 1.00 45.78 298 ARG A N 1
ATOM 2349 C CA . ARG A 1 298 ? 10.969 13.270 -14.447 1.00 45.78 298 ARG A CA 1
ATOM 2350 C C . ARG A 1 298 ? 11.184 13.469 -12.955 1.00 45.78 298 ARG A C 1
ATOM 2352 O O . ARG A 1 298 ? 11.291 14.628 -12.551 1.00 45.78 298 ARG A O 1
ATOM 2359 N N . VAL A 1 299 ? 11.447 12.427 -12.173 1.00 51.38 299 VAL A N 1
ATOM 2360 C CA . VAL A 1 299 ? 12.275 12.631 -10.971 1.00 51.38 299 VAL A CA 1
ATOM 2361 C C . VAL A 1 299 ? 13.720 12.807 -11.462 1.00 51.38 299 VAL A C 1
ATOM 2363 O O . VAL A 1 299 ? 14.296 11.863 -12.006 1.00 51.38 299 VAL A O 1
ATOM 2366 N N . PRO A 1 300 ? 14.313 14.019 -11.424 1.00 46.69 300 PRO A N 1
ATOM 2367 C CA . PRO A 1 300 ? 15.711 14.168 -11.786 1.00 46.69 300 PRO A CA 1
ATOM 2368 C C . PRO A 1 300 ? 16.541 13.484 -10.700 1.00 46.69 300 PRO A C 1
ATOM 2370 O O . PRO A 1 300 ? 16.766 14.053 -9.639 1.00 46.69 300 PRO A O 1
ATOM 2373 N N . SER A 1 301 ? 17.005 12.263 -10.963 1.00 50.91 301 SER A N 1
ATOM 2374 C CA . SER A 1 301 ? 18.090 11.686 -10.177 1.00 50.91 301 SER A CA 1
ATOM 2375 C C . SER A 1 301 ? 19.321 12.558 -10.416 1.00 50.91 301 SER A C 1
ATOM 2377 O O . SER A 1 301 ? 19.865 12.608 -11.523 1.00 50.91 301 SER A O 1
ATOM 2379 N N . HIS A 1 302 ? 19.711 13.345 -9.415 1.00 48.38 302 HIS A N 1
ATOM 2380 C CA . HIS A 1 302 ? 20.923 14.149 -9.473 1.00 48.38 302 HIS A CA 1
ATOM 2381 C C . HIS A 1 302 ? 22.137 13.206 -9.488 1.00 48.38 302 HIS A C 1
ATOM 2383 O O . HIS A 1 302 ? 22.649 12.811 -8.450 1.00 48.38 302 HIS A O 1
ATOM 2389 N N . GLY A 1 303 ? 22.581 12.816 -10.687 1.00 48.94 303 GLY A N 1
ATOM 2390 C CA . GLY A 1 303 ? 23.876 12.163 -10.914 1.00 48.94 303 GLY A CA 1
ATOM 2391 C C . GLY A 1 303 ? 23.868 10.655 -11.189 1.00 48.94 303 GLY A C 1
ATOM 2392 O O . GLY A 1 303 ? 24.918 10.123 -11.538 1.00 48.94 303 GLY A O 1
ATOM 2393 N N . GLY A 1 304 ? 22.729 9.962 -11.110 1.00 51.88 304 GLY A N 1
ATOM 2394 C CA . GLY A 1 304 ? 22.604 8.552 -11.507 1.00 51.88 304 GLY A CA 1
ATOM 2395 C C . GLY A 1 304 ? 21.715 8.412 -12.741 1.00 51.88 304 GLY A C 1
ATOM 2396 O O . GLY A 1 304 ? 20.676 9.061 -12.803 1.00 51.88 304 GLY A O 1
ATOM 2397 N N . GLY A 1 305 ? 22.113 7.602 -13.728 1.00 58.59 305 GLY A N 1
ATOM 2398 C CA . GLY A 1 305 ? 21.316 7.332 -14.937 1.00 58.59 305 GLY A CA 1
ATOM 2399 C C . GLY A 1 305 ? 19.893 6.839 -14.635 1.00 58.59 305 GLY A C 1
ATOM 2400 O O . GLY A 1 305 ? 19.567 6.526 -13.488 1.00 58.59 305 GLY A O 1
ATOM 2401 N N . ARG A 1 306 ? 19.031 6.760 -15.660 1.00 67.50 306 ARG A N 1
ATOM 2402 C CA . ARG A 1 306 ? 17.600 6.399 -15.524 1.00 67.50 306 ARG A CA 1
ATOM 2403 C C . ARG A 1 306 ? 17.370 4.907 -15.246 1.00 67.50 306 ARG A C 1
ATOM 2405 O O . ARG A 1 306 ? 16.578 4.247 -15.909 1.00 67.50 306 ARG A O 1
ATOM 2412 N N . THR A 1 307 ? 18.094 4.353 -14.285 1.00 82.62 307 THR A N 1
ATOM 2413 C CA . THR A 1 307 ? 18.012 2.940 -13.916 1.00 82.62 307 THR A CA 1
ATOM 2414 C C . THR A 1 307 ? 16.885 2.675 -12.937 1.00 82.62 307 THR A C 1
ATOM 2416 O O . THR A 1 307 ? 16.635 1.522 -12.638 1.00 82.62 307 THR A O 1
ATOM 2419 N N . ARG A 1 308 ? 16.207 3.704 -12.419 1.00 87.81 308 ARG A N 1
ATOM 2420 C CA . ARG A 1 308 ? 15.164 3.561 -11.403 1.00 87.81 308 ARG A CA 1
ATOM 2421 C C . ARG A 1 308 ? 13.823 4.028 -11.914 1.00 87.81 308 ARG A C 1
ATOM 2423 O O . ARG A 1 308 ? 13.709 5.066 -12.564 1.00 87.81 308 ARG A O 1
ATOM 2430 N N . VAL A 1 309 ? 12.828 3.237 -11.573 1.00 87.56 309 VAL A N 1
ATOM 2431 C CA . VAL A 1 309 ? 11.443 3.407 -11.940 1.00 87.56 309 VAL A CA 1
ATOM 2432 C C . VAL A 1 309 ? 10.635 3.419 -10.665 1.00 87.56 309 VAL A C 1
ATOM 2434 O O . VAL A 1 309 ? 10.707 2.499 -9.861 1.00 87.56 309 VAL A O 1
ATOM 2437 N N . VAL A 1 310 ? 9.821 4.444 -10.530 1.00 85.38 310 VAL A N 1
ATOM 2438 C CA . VAL A 1 310 ? 8.835 4.550 -9.474 1.00 85.38 310 VAL A CA 1
ATOM 2439 C C . VAL A 1 310 ? 7.498 4.079 -10.033 1.00 85.38 310 VAL A C 1
ATOM 2441 O O . VAL A 1 310 ? 7.070 4.562 -11.084 1.00 85.38 310 VAL A O 1
ATOM 2444 N N . LEU A 1 311 ? 6.849 3.139 -9.349 1.00 84.06 311 LEU A N 1
ATOM 2445 C CA . LEU A 1 311 ? 5.537 2.625 -9.738 1.00 84.06 311 LEU A CA 1
ATOM 2446 C C . LEU A 1 311 ? 4.478 3.021 -8.712 1.00 84.06 311 LEU A C 1
ATOM 2448 O O . LEU A 1 311 ? 4.743 3.059 -7.514 1.00 84.06 311 LEU A O 1
ATOM 2452 N N . ARG A 1 312 ? 3.256 3.272 -9.190 1.00 82.06 312 ARG A N 1
ATOM 2453 C CA . ARG A 1 312 ? 2.078 3.311 -8.314 1.00 82.06 312 ARG A CA 1
ATOM 2454 C C . ARG A 1 312 ? 1.778 1.905 -7.794 1.00 82.06 312 ARG A C 1
ATOM 2456 O O . ARG A 1 312 ? 2.061 0.933 -8.502 1.00 82.06 312 ARG A O 1
ATOM 2463 N N . ALA A 1 313 ? 1.172 1.805 -6.613 1.00 80.81 313 ALA A N 1
ATOM 2464 C CA . ALA A 1 313 ? 0.871 0.532 -5.960 1.00 80.81 313 ALA A CA 1
ATOM 2465 C C . ALA A 1 313 ? 0.077 -0.422 -6.871 1.00 80.81 313 ALA A C 1
ATOM 2467 O O . ALA A 1 313 ? 0.432 -1.589 -6.994 1.00 80.81 313 ALA A O 1
ATOM 2468 N N . GLU A 1 314 ? -0.913 0.078 -7.614 1.00 85.12 314 GLU A N 1
ATOM 2469 C CA . GLU A 1 314 ? -1.749 -0.742 -8.502 1.00 85.12 314 GLU A CA 1
ATOM 2470 C C . GLU A 1 314 ? -0.958 -1.264 -9.707 1.00 85.12 314 GLU A C 1
ATOM 2472 O O . GLU A 1 314 ? -1.145 -2.390 -10.161 1.00 85.12 314 GLU A O 1
ATOM 2477 N N . THR A 1 315 ? -0.040 -0.446 -10.231 1.00 87.56 315 THR A N 1
ATOM 2478 C CA . THR A 1 315 ? 0.833 -0.856 -11.343 1.00 87.56 315 THR A CA 1
ATOM 2479 C C . THR A 1 315 ? 1.875 -1.858 -10.868 1.00 87.56 315 THR A C 1
ATOM 2481 O O . THR A 1 315 ? 2.220 -2.781 -11.599 1.00 87.56 315 THR A O 1
ATOM 2484 N N . PHE A 1 316 ? 2.362 -1.693 -9.641 1.00 89.56 316 PHE A N 1
ATOM 2485 C CA . PHE A 1 316 ? 3.265 -2.637 -9.009 1.00 89.56 316 PHE A CA 1
ATOM 2486 C C . PHE A 1 316 ? 2.570 -3.988 -8.764 1.00 89.56 316 PHE A C 1
ATOM 2488 O O . PHE A 1 316 ? 3.099 -5.003 -9.211 1.00 89.56 316 PHE A O 1
ATOM 2495 N N . LEU A 1 317 ? 1.358 -3.999 -8.187 1.00 89.00 317 LEU A N 1
ATOM 2496 C CA . LEU A 1 317 ? 0.541 -5.209 -7.981 1.00 89.00 317 LEU A CA 1
ATOM 2497 C C . LEU A 1 317 ? 0.288 -5.988 -9.271 1.00 89.00 317 LEU A C 1
ATOM 2499 O O . LEU A 1 317 ? 0.292 -7.214 -9.256 1.00 89.00 317 LEU A O 1
ATOM 2503 N N . ASP A 1 318 ? 0.088 -5.290 -10.385 1.00 91.62 318 ASP A N 1
ATOM 2504 C CA . ASP A 1 318 ? -0.196 -5.944 -11.659 1.00 91.62 318 ASP A CA 1
ATOM 2505 C C . ASP A 1 318 ? 1.063 -6.511 -12.346 1.00 91.62 318 ASP A C 1
ATOM 2507 O O . ASP A 1 318 ? 1.010 -7.521 -13.043 1.00 91.62 318 ASP A O 1
ATOM 2511 N N . LEU A 1 319 ? 2.229 -5.887 -12.148 1.00 93.69 319 LEU A N 1
ATOM 2512 C CA . LEU A 1 319 ? 3.476 -6.307 -12.798 1.00 93.69 319 LEU A CA 1
ATOM 2513 C C . LEU A 1 319 ? 4.236 -7.385 -12.015 1.00 93.69 319 LEU A C 1
ATOM 2515 O O . LEU A 1 319 ? 4.817 -8.302 -12.603 1.00 93.69 319 LEU A O 1
ATOM 2519 N N . VAL A 1 320 ? 4.271 -7.258 -10.693 1.00 93.50 320 VAL A N 1
ATOM 2520 C CA . VAL A 1 320 ? 5.150 -8.026 -9.805 1.00 93.50 320 VAL A CA 1
ATOM 2521 C C . VAL A 1 320 ? 4.911 -9.532 -9.820 1.00 93.50 320 VAL A C 1
ATOM 2523 O O . VAL A 1 320 ? 5.905 -10.248 -9.961 1.00 93.50 320 VAL A O 1
ATOM 2526 N N . PRO A 1 321 ? 3.666 -10.047 -9.762 1.00 94.94 321 PRO A N 1
ATOM 2527 C CA . PRO A 1 321 ? 3.423 -11.488 -9.806 1.00 94.94 321 PRO A CA 1
ATOM 2528 C C . PRO A 1 321 ? 4.034 -12.125 -11.058 1.00 94.94 321 PRO A C 1
ATOM 2530 O O . PRO A 1 321 ? 4.715 -13.152 -10.989 1.00 94.94 321 PRO A O 1
ATOM 2533 N N . GLY A 1 322 ? 3.866 -11.462 -12.207 1.00 94.88 322 GLY A N 1
ATOM 2534 C CA . GLY A 1 322 ? 4.439 -11.900 -13.474 1.00 94.88 322 GLY A CA 1
ATOM 2535 C C . GLY A 1 322 ? 5.966 -11.835 -13.479 1.00 94.88 322 GLY A C 1
ATOM 2536 O O . GLY A 1 322 ? 6.613 -12.736 -14.007 1.00 94.88 322 GLY A O 1
ATOM 2537 N N . LEU A 1 323 ? 6.570 -10.792 -12.904 1.00 95.44 323 LEU A N 1
ATOM 2538 C CA . LEU A 1 323 ? 8.030 -10.658 -12.810 1.00 95.44 323 LEU A CA 1
ATOM 2539 C C . LEU A 1 323 ? 8.665 -11.703 -11.881 1.00 95.44 323 LEU A C 1
ATOM 2541 O O . LEU A 1 323 ? 9.698 -12.280 -12.231 1.00 95.44 323 LEU A O 1
ATOM 2545 N N . ALA A 1 324 ? 8.049 -11.965 -10.731 1.00 95.50 324 ALA A N 1
ATOM 2546 C CA . ALA A 1 324 ? 8.517 -12.936 -9.747 1.00 95.50 324 ALA A CA 1
ATOM 2547 C C . ALA A 1 324 ? 8.422 -14.373 -10.277 1.00 95.50 324 ALA A C 1
ATOM 2549 O O . ALA A 1 324 ? 9.416 -15.092 -10.278 1.00 95.50 324 ALA A O 1
ATOM 2550 N N . THR A 1 325 ? 7.273 -14.756 -10.852 1.00 94.12 325 THR A N 1
ATOM 2551 C CA . THR A 1 325 ? 7.050 -16.100 -11.429 1.00 94.12 325 THR A CA 1
ATOM 2552 C C . THR A 1 325 ? 8.093 -16.462 -12.493 1.00 94.12 325 THR A C 1
ATOM 2554 O O . THR A 1 325 ? 8.459 -17.622 -12.662 1.00 94.12 325 THR A O 1
ATOM 2557 N N . ARG A 1 326 ? 8.616 -15.459 -13.207 1.00 94.62 326 ARG A N 1
ATOM 2558 C CA . ARG A 1 326 ? 9.626 -15.630 -14.263 1.00 94.62 326 ARG A CA 1
ATOM 2559 C C . ARG A 1 326 ? 11.069 -15.537 -13.757 1.00 94.62 326 ARG A C 1
ATOM 2561 O O . ARG A 1 326 ? 11.998 -15.555 -14.566 1.00 94.62 326 ARG A O 1
ATOM 2568 N N . GLY A 1 327 ? 11.275 -15.382 -12.448 1.00 95.00 327 GLY A N 1
ATOM 2569 C CA . GLY A 1 327 ? 12.594 -15.174 -11.848 1.00 95.00 327 GLY A CA 1
ATOM 2570 C C . GLY A 1 327 ? 13.279 -13.893 -12.337 1.00 95.00 327 GLY A C 1
ATOM 2571 O O . GLY A 1 327 ? 14.505 -13.836 -12.430 1.00 95.00 327 GLY A O 1
ATOM 2572 N N . ARG A 1 328 ? 12.492 -12.883 -12.738 1.00 95.50 328 ARG A N 1
ATOM 2573 C CA . ARG A 1 328 ? 12.986 -11.572 -13.195 1.00 95.50 328 ARG A CA 1
ATOM 2574 C C . ARG A 1 328 ? 12.994 -10.530 -12.089 1.00 95.50 328 ARG A C 1
ATOM 2576 O O . ARG A 1 328 ? 13.704 -9.535 -12.225 1.00 95.50 328 ARG A O 1
ATOM 2583 N N . LEU A 1 329 ? 12.215 -10.747 -11.035 1.00 96.19 329 LEU A N 1
ATOM 2584 C CA . LEU A 1 329 ? 12.204 -9.901 -9.854 1.00 96.19 329 LEU A CA 1
ATOM 2585 C C . LEU A 1 329 ? 13.340 -10.316 -8.919 1.00 96.19 329 LEU A C 1
ATOM 2587 O O . LEU A 1 329 ? 13.435 -11.480 -8.541 1.00 96.19 329 LEU A O 1
ATOM 2591 N N . LEU A 1 330 ? 14.203 -9.372 -8.569 1.00 95.81 330 LEU A N 1
ATOM 2592 C CA . LEU A 1 330 ? 15.328 -9.566 -7.665 1.00 95.81 330 LEU A CA 1
ATOM 2593 C C . LEU A 1 330 ? 15.161 -8.675 -6.438 1.00 95.81 330 LEU A C 1
ATOM 2595 O O . LEU A 1 330 ? 14.588 -7.591 -6.526 1.00 95.81 330 LEU A O 1
ATOM 2599 N N . GLY A 1 331 ? 15.691 -9.119 -5.309 1.00 92.88 331 GLY A N 1
ATOM 2600 C CA . GLY A 1 331 ? 15.643 -8.400 -4.043 1.00 92.88 331 GLY A CA 1
ATOM 2601 C C . GLY A 1 331 ? 17.009 -8.260 -3.405 1.00 92.88 331 GLY A C 1
ATOM 2602 O O . GLY A 1 331 ? 17.942 -8.980 -3.783 1.00 92.88 331 GLY A O 1
ATOM 2603 N N . PRO A 1 332 ? 17.142 -7.352 -2.426 1.00 90.38 332 PRO A N 1
ATOM 2604 C CA . PRO A 1 332 ? 18.304 -7.353 -1.561 1.00 90.38 332 PRO A CA 1
ATOM 2605 C C . PRO A 1 332 ? 18.419 -8.693 -0.834 1.00 90.38 332 PRO A C 1
ATOM 2607 O O . PRO A 1 332 ? 17.417 -9.325 -0.496 1.00 90.38 332 PRO A O 1
ATOM 2610 N N . GLN A 1 333 ? 19.651 -9.107 -0.550 1.00 86.06 333 GLN A N 1
ATOM 2611 C CA . GLN A 1 333 ? 19.872 -10.223 0.353 1.00 86.06 333 GLN A CA 1
ATOM 2612 C C . GLN A 1 333 ? 19.572 -9.755 1.778 1.00 86.06 333 GLN A C 1
ATOM 2614 O O . GLN A 1 333 ? 20.348 -9.017 2.384 1.00 86.06 333 GLN A O 1
ATOM 2619 N N . LEU A 1 334 ? 18.428 -10.176 2.311 1.00 83.25 334 LEU A N 1
ATOM 2620 C CA . LEU A 1 334 ? 18.119 -9.982 3.718 1.00 83.25 334 LEU A CA 1
ATOM 2621 C C . LEU A 1 334 ? 18.973 -10.971 4.511 1.00 83.25 334 LEU A C 1
ATOM 2623 O O . LEU A 1 334 ? 18.749 -12.181 4.474 1.00 83.25 334 LEU A O 1
ATOM 2627 N N . HIS A 1 335 ? 19.999 -10.474 5.200 1.00 78.19 335 HIS A N 1
ATOM 2628 C CA . HIS A 1 335 ? 20.679 -11.286 6.197 1.00 78.19 335 HIS A CA 1
ATOM 2629 C C . HIS A 1 335 ? 19.658 -11.598 7.282 1.00 78.19 335 HIS A C 1
ATOM 2631 O O . HIS A 1 335 ? 19.213 -10.687 7.985 1.00 78.19 335 HIS A O 1
ATOM 2637 N N . GLY A 1 336 ? 19.262 -12.874 7.370 1.00 67.94 336 GLY A N 1
ATOM 2638 C CA . GLY A 1 336 ? 18.425 -13.357 8.459 1.00 67.94 336 GLY A CA 1
ATOM 2639 C C . GLY A 1 336 ? 18.988 -12.799 9.755 1.00 67.94 336 GLY A C 1
ATOM 2640 O O . GLY A 1 336 ? 20.208 -12.810 9.947 1.00 67.94 336 GLY A O 1
ATOM 2641 N N . SER A 1 337 ? 18.122 -12.211 10.577 1.00 56.75 337 SER A N 1
ATOM 2642 C CA . SER A 1 337 ? 18.518 -11.692 11.875 1.00 56.75 337 SER A CA 1
ATOM 2643 C C . SER A 1 337 ? 19.062 -12.863 12.673 1.00 56.75 337 SER A C 1
ATOM 2645 O O . SER A 1 337 ? 18.304 -13.618 13.274 1.00 56.75 337 SER A O 1
ATOM 2647 N N . ASP A 1 338 ? 20.376 -13.050 12.620 1.00 48.03 338 ASP A N 1
ATOM 2648 C CA . ASP A 1 338 ? 21.086 -13.999 13.447 1.00 48.03 338 ASP A CA 1
ATOM 2649 C C . ASP A 1 338 ? 21.057 -13.430 14.866 1.00 48.03 338 ASP A C 1
ATOM 2651 O O . ASP A 1 338 ? 21.998 -12.798 15.348 1.00 48.03 338 ASP A O 1
ATOM 2655 N N . THR A 1 339 ? 19.904 -13.590 15.516 1.00 48.25 339 THR A N 1
ATOM 2656 C CA . THR A 1 339 ? 19.651 -13.200 16.903 1.00 48.25 339 THR A CA 1
ATOM 2657 C C . THR A 1 339 ? 20.556 -13.973 17.866 1.00 48.25 339 THR A C 1
ATOM 2659 O O . THR A 1 339 ? 20.639 -13.621 19.039 1.00 48.25 339 THR A O 1
ATOM 2662 N N . SER A 1 340 ? 21.294 -14.981 17.378 1.00 41.78 340 SER A N 1
ATOM 2663 C CA . SER A 1 340 ? 22.271 -15.738 18.160 1.00 41.78 340 SER A CA 1
ATOM 2664 C C . SER A 1 340 ? 23.606 -15.008 18.368 1.00 41.78 340 SER A C 1
ATOM 2666 O O . SER A 1 340 ? 24.362 -15.369 19.277 1.00 41.78 340 SER A O 1
ATOM 2668 N N . ARG A 1 341 ? 23.903 -13.936 17.614 1.00 40.62 341 ARG A N 1
ATOM 2669 C CA . ARG A 1 341 ? 25.079 -13.094 17.885 1.00 40.62 341 ARG A CA 1
ATOM 2670 C C . ARG A 1 341 ? 24.823 -12.184 19.084 1.00 40.62 341 ARG A C 1
ATOM 2672 O O . ARG A 1 341 ? 24.432 -11.027 18.940 1.00 40.62 341 ARG A O 1
ATOM 2679 N N . ARG A 1 342 ? 25.127 -12.697 20.283 1.00 35.94 342 ARG A N 1
ATOM 2680 C CA . ARG A 1 342 ? 25.385 -11.853 21.460 1.00 35.94 342 ARG A CA 1
ATOM 2681 C C . ARG A 1 342 ? 26.384 -10.753 21.067 1.00 35.94 342 ARG A C 1
ATOM 2683 O O . ARG A 1 342 ? 27.372 -11.069 20.395 1.00 35.94 342 ARG A O 1
ATOM 2690 N N . PRO A 1 343 ? 26.151 -9.484 21.445 1.00 38.91 343 PRO A N 1
ATOM 2691 C CA . PRO A 1 343 ? 27.105 -8.421 21.176 1.00 38.91 343 PRO A CA 1
ATOM 2692 C C . PRO A 1 343 ? 28.434 -8.810 21.823 1.00 38.91 343 PRO A C 1
ATOM 2694 O O . PRO A 1 343 ? 28.500 -9.096 23.016 1.00 38.91 343 PRO A O 1
ATOM 2697 N N . ASN A 1 344 ? 29.474 -8.913 21.003 1.00 37.12 344 ASN A N 1
ATOM 2698 C CA . ASN A 1 344 ? 30.808 -9.227 21.479 1.00 37.12 344 ASN A CA 1
ATOM 2699 C C . ASN A 1 344 ? 31.302 -8.002 22.261 1.00 37.12 344 ASN A C 1
ATOM 2701 O O . ASN A 1 344 ? 31.502 -6.935 21.674 1.00 37.12 344 ASN A O 1
ATOM 2705 N N . ASP A 1 345 ? 31.449 -8.146 23.576 1.00 42.62 345 ASP A N 1
ATOM 2706 C CA . ASP A 1 345 ? 32.073 -7.153 24.446 1.00 42.62 345 ASP A CA 1
ATOM 2707 C C . ASP A 1 345 ? 33.521 -6.927 23.994 1.00 42.62 345 ASP A C 1
ATOM 2709 O O . ASP A 1 345 ? 34.401 -7.755 24.225 1.00 42.62 345 ASP A O 1
ATOM 2713 N N . GLY A 1 346 ? 33.792 -5.796 23.341 1.00 40.12 346 GLY A N 1
ATOM 2714 C CA . GLY A 1 346 ? 35.163 -5.328 23.160 1.00 40.12 346 GLY A CA 1
ATOM 2715 C C . GLY A 1 346 ? 35.404 -4.468 21.927 1.00 40.12 346 GLY A C 1
ATOM 2716 O O . GLY A 1 346 ? 35.421 -4.966 20.807 1.00 40.12 346 GLY A O 1
ATOM 2717 N N . SER A 1 347 ? 35.758 -3.204 22.184 1.00 33.03 347 SER A N 1
ATOM 2718 C CA . SER A 1 347 ? 36.363 -2.229 21.259 1.00 33.03 347 SER A CA 1
ATOM 2719 C C . SER A 1 347 ? 35.395 -1.317 20.493 1.00 33.03 347 SER A C 1
ATOM 2721 O O . SER A 1 347 ? 35.165 -1.454 19.292 1.00 33.03 347 SER A O 1
ATOM 2723 N N . MET A 1 348 ? 34.896 -0.289 21.190 1.00 31.08 348 MET A N 1
ATOM 2724 C CA . MET A 1 348 ? 34.428 0.939 20.546 1.00 31.08 348 MET A CA 1
ATOM 2725 C C . MET A 1 348 ? 35.632 1.765 20.076 1.00 31.08 348 MET A C 1
ATOM 2727 O O . MET A 1 348 ? 36.312 2.408 20.874 1.00 31.08 348 MET A O 1
ATOM 2731 N N . SER A 1 349 ? 35.874 1.778 18.765 1.00 28.45 349 SER A N 1
ATOM 2732 C CA . SER A 1 349 ? 36.663 2.832 18.130 1.00 28.45 349 SER A CA 1
ATOM 2733 C C . SER A 1 349 ? 35.787 4.077 17.989 1.00 28.45 349 SER A C 1
ATOM 2735 O O . SER A 1 349 ? 34.786 4.093 17.276 1.00 28.45 349 SER A O 1
ATOM 2737 N N . THR A 1 350 ? 36.160 5.121 18.717 1.00 31.61 350 THR A N 1
ATOM 2738 C CA . THR A 1 350 ? 35.529 6.437 18.734 1.00 31.61 350 THR A CA 1
ATOM 2739 C C . THR A 1 350 ? 35.849 7.224 17.463 1.00 31.61 350 THR A C 1
ATOM 2741 O O . THR A 1 350 ? 36.867 7.906 17.393 1.00 31.61 350 THR A O 1
ATOM 2744 N N . LYS A 1 351 ? 34.943 7.213 16.477 1.00 28.23 351 LYS A N 1
ATOM 2745 C CA . LYS A 1 351 ? 34.778 8.327 15.522 1.00 28.23 351 LYS A CA 1
ATOM 2746 C C . LYS A 1 351 ? 33.301 8.581 15.201 1.00 28.23 351 LYS A C 1
ATOM 2748 O O . LYS A 1 351 ? 32.744 8.043 14.258 1.00 28.23 351 LYS A O 1
ATOM 2753 N N . SER A 1 352 ? 32.717 9.416 16.061 1.00 29.45 352 SER A N 1
ATOM 2754 C CA . SER A 1 352 ? 31.772 10.510 15.785 1.00 29.45 352 SER A CA 1
ATOM 2755 C C . SER A 1 352 ? 30.776 10.385 14.620 1.00 29.45 352 SER A C 1
ATOM 2757 O O . SER A 1 352 ? 31.141 10.624 13.470 1.00 29.45 352 SER A O 1
ATOM 2759 N N . TYR A 1 353 ? 29.491 10.284 14.969 1.00 21.80 353 TYR A N 1
ATOM 2760 C CA . TYR A 1 353 ? 28.446 11.140 14.398 1.00 21.80 353 TYR A CA 1
ATOM 2761 C C . TYR A 1 353 ? 27.480 11.555 15.522 1.00 21.80 353 TYR A C 1
ATOM 2763 O O . TYR A 1 353 ? 27.111 10.734 16.359 1.00 21.80 353 TYR A O 1
ATOM 2771 N N . ARG A 1 354 ? 27.172 12.854 15.611 1.00 27.30 354 ARG A N 1
ATOM 2772 C CA . ARG A 1 354 ? 26.356 13.479 16.663 1.00 27.30 354 ARG A CA 1
ATOM 2773 C C . ARG A 1 354 ? 25.312 14.354 15.970 1.00 27.30 354 ARG A C 1
ATOM 2775 O O . ARG A 1 354 ? 25.691 15.284 15.267 1.00 27.30 354 ARG A O 1
ATOM 2782 N N . GLY A 1 355 ? 24.036 14.066 16.196 1.00 25.02 355 GLY A N 1
ATOM 2783 C CA . GLY A 1 355 ? 22.908 14.898 15.786 1.00 25.02 355 GLY A CA 1
ATOM 2784 C C . GLY A 1 355 ? 21.591 14.238 16.184 1.00 25.02 355 GLY A C 1
ATOM 2785 O O . GLY A 1 355 ? 21.315 13.129 15.752 1.00 25.02 355 GLY A O 1
ATOM 2786 N N . LEU A 1 356 ? 20.827 14.899 17.054 1.00 28.81 356 LEU A N 1
ATOM 2787 C CA . LEU A 1 356 ? 19.550 14.464 17.629 1.00 28.81 356 LEU A CA 1
ATOM 2788 C C . LEU A 1 356 ? 18.412 14.503 16.593 1.00 28.81 356 LEU A C 1
ATOM 2790 O O . LEU A 1 356 ? 17.501 15.317 16.677 1.00 28.81 356 LEU A O 1
ATOM 2794 N N . SER A 1 357 ? 18.462 13.604 15.621 1.00 29.23 357 SER A N 1
ATOM 2795 C CA . SER A 1 357 ? 17.275 12.992 15.030 1.00 29.23 357 SER A CA 1
ATOM 2796 C C . SER A 1 357 ? 17.324 11.532 15.446 1.00 29.23 357 SER A C 1
ATOM 2798 O O . SER A 1 357 ? 18.406 10.947 15.428 1.00 29.23 357 SER A O 1
ATOM 2800 N N . GLY A 1 358 ? 16.204 10.938 15.846 1.00 32.44 358 GLY A N 1
ATOM 2801 C CA . GLY A 1 358 ? 16.127 9.491 16.018 1.00 32.44 358 GLY A CA 1
ATOM 2802 C C . GLY A 1 358 ? 16.396 8.811 14.677 1.00 32.44 358 GLY A C 1
ATOM 2803 O O . GLY A 1 358 ? 15.463 8.510 13.946 1.00 32.44 358 GLY A O 1
ATOM 2804 N N . GLU A 1 359 ? 17.668 8.614 14.322 1.00 34.75 359 GLU A N 1
ATOM 2805 C CA . GLU A 1 359 ? 18.075 7.681 13.282 1.00 34.75 359 GLU A CA 1
ATOM 2806 C C . GLU A 1 359 ? 17.725 6.303 13.831 1.00 34.75 359 GLU A C 1
ATOM 2808 O O . GLU A 1 359 ? 18.514 5.650 14.522 1.00 34.75 359 GLU A O 1
ATOM 2813 N N . VAL A 1 360 ? 16.489 5.881 13.546 1.00 41.06 360 VAL A N 1
ATOM 2814 C CA . VAL A 1 360 ? 16.140 4.471 13.413 1.00 41.06 360 VAL A CA 1
ATOM 2815 C C . VAL A 1 360 ? 17.333 3.839 12.714 1.00 41.06 360 VAL A C 1
ATOM 2817 O O . VAL A 1 360 ? 17.730 4.297 11.639 1.00 41.06 360 VAL A O 1
ATOM 2820 N N . ARG A 1 361 ? 17.981 2.869 13.368 1.00 37.84 361 ARG A N 1
ATOM 2821 C CA . ARG A 1 361 ? 19.089 2.123 12.774 1.00 37.84 361 ARG A CA 1
ATOM 2822 C C . ARG A 1 361 ? 18.542 1.463 11.519 1.00 37.84 361 ARG A C 1
ATOM 2824 O O . ARG A 1 361 ? 18.026 0.351 11.593 1.00 37.84 361 ARG A O 1
ATOM 2831 N N . SER A 1 362 ? 18.640 2.151 10.385 1.00 47.84 362 SER A N 1
ATOM 2832 C CA . SER A 1 362 ? 18.394 1.548 9.090 1.00 47.84 362 SER A CA 1
ATOM 2833 C C . SER A 1 362 ? 19.328 0.349 9.051 1.00 47.84 362 SER A C 1
ATOM 2835 O O . SER A 1 362 ? 20.552 0.485 9.142 1.00 47.84 362 SER A O 1
ATOM 2837 N N . ARG A 1 363 ? 18.753 -0.858 9.091 1.00 56.97 363 ARG A N 1
ATOM 2838 C CA . ARG A 1 363 ? 19.542 -2.074 8.924 1.00 56.97 363 ARG A CA 1
ATOM 2839 C C . ARG A 1 363 ? 20.324 -1.857 7.642 1.00 56.97 363 ARG A C 1
ATOM 2841 O O . ARG A 1 363 ? 19.728 -1.549 6.612 1.00 56.97 363 ARG A O 1
ATOM 2848 N N . GLN A 1 364 ? 21.648 -1.934 7.727 1.00 54.62 364 GLN A N 1
ATOM 2849 C CA . GLN A 1 364 ? 22.494 -1.777 6.558 1.00 54.62 364 GLN A CA 1
ATOM 2850 C C . GLN A 1 364 ? 22.265 -3.006 5.677 1.00 54.62 364 GLN A C 1
ATOM 2852 O O . GLN A 1 364 ? 22.896 -4.044 5.844 1.00 54.62 364 GLN A O 1
ATOM 2857 N N . VAL A 1 365 ? 21.262 -2.910 4.811 1.00 64.12 365 VAL A N 1
ATOM 2858 C CA . VAL A 1 365 ? 20.968 -3.900 3.790 1.00 64.12 365 VAL A CA 1
ATOM 2859 C C . VAL A 1 365 ? 21.972 -3.654 2.674 1.00 64.12 365 VAL A C 1
ATOM 2861 O O . VAL A 1 365 ? 22.005 -2.561 2.101 1.00 64.12 365 VAL A O 1
ATOM 2864 N N . ASP A 1 366 ? 22.801 -4.652 2.372 1.00 67.56 366 ASP A N 1
ATOM 2865 C CA . ASP A 1 366 ? 23.698 -4.596 1.222 1.00 67.56 366 ASP A CA 1
ATOM 2866 C C . ASP A 1 366 ? 22.854 -4.589 -0.058 1.00 67.56 366 ASP A C 1
ATOM 2868 O O . ASP A 1 366 ? 22.419 -5.605 -0.595 1.00 67.56 366 ASP A O 1
ATOM 2872 N N . MET A 1 367 ? 22.580 -3.376 -0.527 1.00 67.81 367 MET A N 1
ATOM 2873 C CA . MET A 1 367 ? 21.698 -3.078 -1.652 1.00 67.81 367 MET A CA 1
ATOM 2874 C C . MET A 1 367 ? 22.431 -3.143 -2.998 1.00 67.81 367 MET A C 1
ATOM 2876 O O . MET A 1 367 ? 22.025 -2.469 -3.947 1.00 67.81 367 MET A O 1
ATOM 2880 N N . GLU A 1 368 ? 23.533 -3.896 -3.105 1.00 75.50 368 GLU A N 1
ATOM 2881 C CA . GLU A 1 368 ? 24.213 -4.082 -4.388 1.00 75.50 368 GLU A CA 1
ATOM 2882 C C . GLU A 1 368 ? 23.382 -5.011 -5.286 1.00 75.50 368 GLU A C 1
ATOM 2884 O O . GLU A 1 368 ? 23.354 -6.228 -5.087 1.00 75.50 368 GLU A O 1
ATOM 2889 N N . PRO A 1 369 ? 22.717 -4.483 -6.328 1.00 69.31 369 PRO A N 1
ATOM 2890 C CA . PRO A 1 369 ? 21.702 -5.252 -7.036 1.00 69.31 369 PRO A CA 1
ATOM 2891 C C . PRO A 1 369 ? 22.294 -6.294 -7.982 1.00 69.31 369 PRO A C 1
ATOM 2893 O O . PRO A 1 369 ? 21.577 -7.123 -8.533 1.00 69.31 369 PRO A O 1
ATOM 2896 N N . THR A 1 370 ? 23.614 -6.281 -8.173 1.00 71.25 370 THR A N 1
ATOM 2897 C CA . THR A 1 370 ? 24.325 -7.283 -8.967 1.00 71.25 370 THR A CA 1
ATOM 2898 C C . THR A 1 370 ? 24.331 -8.662 -8.309 1.00 71.25 370 THR A C 1
ATOM 2900 O O . THR A 1 370 ? 24.522 -9.647 -9.020 1.00 71.25 370 THR A O 1
ATOM 2903 N N . ASN A 1 371 ? 24.062 -8.731 -7.000 1.00 78.88 371 ASN A N 1
ATOM 2904 C CA . ASN A 1 371 ? 23.959 -9.966 -6.220 1.00 78.88 371 ASN A CA 1
ATOM 2905 C C . ASN A 1 371 ? 22.519 -10.243 -5.755 1.00 78.88 371 ASN A C 1
ATOM 2907 O O . ASN A 1 371 ? 22.317 -10.987 -4.799 1.00 78.88 371 ASN A O 1
ATOM 2911 N N . GLY A 1 372 ? 21.521 -9.625 -6.397 1.00 83.38 372 GLY A N 1
ATOM 2912 C CA . GLY A 1 372 ? 20.129 -9.777 -5.990 1.00 83.38 372 GLY A CA 1
ATOM 2913 C C . GLY A 1 372 ? 19.664 -11.234 -6.037 1.00 83.38 372 GLY A C 1
ATOM 2914 O O . GLY A 1 372 ? 19.968 -11.965 -6.985 1.00 83.38 372 GLY A O 1
ATOM 2915 N N . ILE A 1 373 ? 18.917 -11.645 -5.016 1.00 91.94 373 ILE A N 1
ATOM 2916 C CA . ILE A 1 373 ? 18.317 -12.980 -4.932 1.00 91.94 373 ILE A CA 1
ATOM 2917 C C . ILE A 1 373 ? 16.962 -12.934 -5.648 1.00 91.94 373 ILE A C 1
ATOM 2919 O O . ILE A 1 373 ? 16.250 -11.937 -5.497 1.00 91.94 373 ILE A O 1
ATOM 2923 N N . PRO A 1 374 ? 16.589 -13.960 -6.437 1.00 95.06 374 PRO A N 1
ATOM 2924 C CA . PRO A 1 374 ? 15.248 -14.052 -7.000 1.00 95.06 374 PRO A CA 1
ATOM 2925 C C . PRO A 1 374 ? 14.179 -13.934 -5.913 1.00 95.06 374 PRO A C 1
ATOM 2927 O O . PRO A 1 374 ? 14.212 -14.667 -4.925 1.00 95.06 374 PRO A O 1
ATOM 2930 N N . ILE A 1 375 ? 13.252 -12.999 -6.112 1.00 95.81 375 ILE A N 1
ATOM 2931 C CA . ILE A 1 375 ? 12.090 -12.821 -5.251 1.00 95.81 375 ILE A CA 1
ATOM 2932 C C . ILE A 1 375 ? 10.964 -13.721 -5.755 1.00 95.81 375 ILE A C 1
ATOM 2934 O O . ILE A 1 375 ? 10.584 -13.660 -6.926 1.00 95.81 375 ILE A O 1
ATOM 2938 N N . GLU A 1 376 ? 10.389 -14.493 -4.846 1.00 96.50 376 GLU A N 1
ATOM 2939 C CA . GLU A 1 376 ? 9.136 -15.208 -5.040 1.00 96.50 376 GLU A CA 1
ATOM 2940 C C . GLU A 1 376 ? 7.947 -14.304 -4.697 1.00 96.50 376 GLU A C 1
ATOM 2942 O O . GLU A 1 376 ? 8.027 -13.433 -3.829 1.00 96.50 376 GLU A O 1
ATOM 2947 N N . TRP A 1 377 ? 6.829 -14.502 -5.389 1.00 96.56 377 TRP A N 1
ATOM 2948 C CA . TRP A 1 377 ? 5.589 -13.786 -5.108 1.00 96.56 377 TRP A CA 1
ATOM 2949 C C . TRP A 1 377 ? 4.631 -14.683 -4.339 1.00 96.56 377 TRP A C 1
ATOM 2951 O O . TRP A 1 377 ? 4.319 -15.789 -4.782 1.00 96.56 377 TRP A O 1
ATOM 2961 N N . ASP A 1 378 ? 4.124 -14.178 -3.220 1.00 97.00 378 ASP A N 1
ATOM 2962 C CA . ASP A 1 378 ? 3.070 -14.849 -2.473 1.00 97.00 378 ASP A CA 1
ATOM 2963 C C . ASP A 1 378 ? 1.704 -14.618 -3.139 1.00 97.00 378 ASP A C 1
ATOM 2965 O O . ASP A 1 378 ? 1.073 -13.571 -2.991 1.00 97.00 378 ASP A O 1
ATOM 2969 N N . ALA A 1 379 ? 1.247 -15.619 -3.893 1.00 95.44 379 ALA A N 1
ATOM 2970 C CA . ALA A 1 379 ? -0.009 -15.566 -4.636 1.00 95.44 379 ALA A CA 1
ATOM 2971 C C . ALA A 1 379 ? -1.264 -15.856 -3.792 1.00 95.44 379 ALA A C 1
ATOM 2973 O O . ALA A 1 379 ? -2.368 -15.756 -4.324 1.00 95.44 379 ALA A O 1
ATOM 2974 N N . ALA A 1 380 ? -1.133 -16.208 -2.508 1.00 95.81 380 ALA A N 1
ATOM 2975 C CA . ALA A 1 380 ? -2.264 -16.652 -1.685 1.00 95.81 380 ALA A CA 1
ATOM 2976 C C . ALA A 1 380 ? -3.136 -15.506 -1.123 1.00 95.81 380 ALA A C 1
ATOM 2978 O O . ALA A 1 380 ? -4.048 -15.750 -0.342 1.00 95.81 380 ALA A O 1
ATOM 2979 N N . GLY A 1 381 ? -2.909 -14.263 -1.555 1.00 93.75 381 GLY A N 1
ATOM 2980 C CA . GLY A 1 381 ? -3.715 -13.098 -1.178 1.00 93.75 381 GLY A CA 1
ATOM 2981 C C . GLY A 1 381 ? -3.032 -12.186 -0.153 1.00 93.75 381 GLY A C 1
ATOM 2982 O O . GLY A 1 381 ? -1.904 -12.463 0.264 1.00 93.75 381 GLY A O 1
ATOM 2983 N N . PRO A 1 382 ? -3.676 -11.064 0.218 1.00 96.12 382 PRO A N 1
ATOM 2984 C CA . PRO A 1 382 ? -3.104 -10.104 1.154 1.00 96.12 382 PRO A CA 1
ATOM 2985 C C . PRO A 1 382 ? -2.961 -10.689 2.558 1.00 96.12 382 PRO A C 1
ATOM 2987 O O . PRO A 1 382 ? -3.831 -11.407 3.043 1.00 96.12 382 PRO A O 1
ATOM 2990 N N . TRP A 1 383 ? -1.880 -10.313 3.224 1.00 97.19 383 TRP A N 1
ATOM 2991 C CA . TRP A 1 383 ? -1.715 -10.444 4.664 1.00 97.19 383 TRP A CA 1
ATOM 2992 C C . TRP A 1 383 ? -2.321 -9.235 5.357 1.00 97.19 383 TRP A C 1
ATOM 2994 O O . TRP A 1 383 ? -2.170 -8.122 4.874 1.00 97.19 383 TRP A O 1
ATOM 3004 N N . THR A 1 384 ? -2.948 -9.409 6.507 1.00 95.44 384 THR A N 1
ATOM 3005 C CA . THR A 1 384 ? -3.387 -8.297 7.350 1.00 95.44 384 THR A CA 1
ATOM 3006 C C . THR A 1 384 ? -2.349 -8.059 8.436 1.00 95.44 384 THR A C 1
ATOM 3008 O O . THR A 1 384 ? -1.922 -8.999 9.108 1.00 95.44 384 THR A O 1
ATOM 3011 N N . MET A 1 385 ? -1.914 -6.809 8.606 1.00 95.44 385 MET A N 1
ATOM 3012 C CA . MET A 1 385 ? -1.084 -6.445 9.751 1.00 95.44 385 MET A CA 1
ATOM 3013 C C . MET A 1 385 ? -1.949 -6.367 11.012 1.00 95.44 385 MET A C 1
ATOM 3015 O O . MET A 1 385 ? -3.004 -5.733 11.024 1.00 95.44 385 MET A O 1
ATOM 3019 N N . THR A 1 386 ? -1.482 -7.004 12.078 1.00 94.75 386 THR A N 1
ATOM 3020 C CA . THR A 1 386 ? -2.181 -7.130 13.354 1.00 94.75 386 THR A CA 1
ATOM 3021 C C . THR A 1 386 ? -1.229 -6.790 14.495 1.00 94.75 386 THR A C 1
ATOM 3023 O O . THR A 1 386 ? -0.113 -7.301 14.542 1.00 94.75 386 THR A O 1
ATOM 3026 N N . LEU A 1 387 ? -1.664 -5.961 15.441 1.00 94.94 387 LEU A N 1
ATOM 3027 C CA . LEU A 1 387 ? -0.952 -5.708 16.691 1.00 94.94 387 LEU A CA 1
ATOM 3028 C C . LEU A 1 387 ? -1.387 -6.741 17.730 1.00 94.94 387 LEU A C 1
ATOM 3030 O O . LEU A 1 387 ? -2.494 -6.672 18.252 1.00 94.94 387 LEU A O 1
ATOM 3034 N N . ALA A 1 388 ? -0.537 -7.723 18.004 1.00 94.88 388 ALA A N 1
ATOM 3035 C CA . ALA A 1 388 ? -0.831 -8.796 18.941 1.00 94.88 388 ALA A CA 1
ATOM 3036 C C . ALA A 1 388 ? -0.186 -8.534 20.308 1.00 94.88 388 ALA A C 1
ATOM 3038 O O . ALA A 1 388 ? 1.011 -8.259 20.390 1.00 94.88 388 ALA A O 1
ATOM 3039 N N . LEU A 1 389 ? -0.969 -8.669 21.374 1.00 94.75 389 LEU A N 1
ATOM 3040 C CA . LEU A 1 389 ? -0.515 -8.631 22.761 1.00 94.75 389 LEU A CA 1
ATOM 3041 C C . LEU A 1 389 ? -0.320 -10.067 23.256 1.00 94.75 389 LEU A C 1
ATOM 3043 O O . LEU A 1 389 ? -1.250 -10.873 23.216 1.00 94.75 389 LEU A O 1
ATOM 3047 N N . HIS A 1 390 ? 0.893 -10.392 23.700 1.00 92.06 390 HIS A N 1
ATOM 3048 C CA . HIS A 1 390 ? 1.237 -11.701 24.266 1.00 92.06 390 HIS A CA 1
ATOM 3049 C C . HIS A 1 390 ? 1.534 -11.552 25.749 1.00 92.06 390 HIS A C 1
ATOM 3051 O O . HIS A 1 390 ? 2.252 -10.630 26.123 1.00 92.06 390 HIS A O 1
ATOM 3057 N N . ASP A 1 391 ? 0.996 -12.456 26.560 1.00 90.62 391 ASP A N 1
ATOM 3058 C CA . ASP A 1 391 ? 1.328 -12.560 27.982 1.00 90.62 391 ASP A CA 1
ATOM 3059 C C . ASP A 1 391 ? 2.741 -13.144 28.136 1.00 90.62 391 ASP A C 1
ATOM 3061 O O . ASP A 1 391 ? 3.093 -14.104 27.433 1.00 90.62 391 ASP A O 1
ATOM 3065 N N . ASP A 1 392 ? 3.565 -12.568 29.010 1.00 84.69 392 ASP A N 1
ATOM 3066 C CA . ASP A 1 392 ? 4.861 -13.154 29.329 1.00 84.69 392 ASP A CA 1
ATOM 3067 C C . ASP A 1 392 ? 4.664 -14.367 30.249 1.00 84.69 392 ASP A C 1
ATOM 3069 O O . ASP A 1 392 ? 4.261 -14.278 31.409 1.00 84.69 392 ASP A O 1
ATOM 3073 N N . THR A 1 393 ? 4.981 -15.550 29.727 1.00 68.62 393 THR A N 1
ATOM 3074 C CA . THR A 1 393 ? 4.793 -16.834 30.422 1.00 68.62 393 THR A CA 1
ATOM 3075 C C . THR A 1 393 ? 5.599 -16.986 31.720 1.00 68.62 393 THR A C 1
ATOM 3077 O O . THR A 1 393 ? 5.425 -17.976 32.431 1.00 68.62 393 THR A O 1
ATOM 3080 N N . GLU A 1 394 ? 6.465 -16.029 32.067 1.00 81.25 394 GLU A N 1
ATOM 3081 C CA . GLU A 1 394 ? 7.254 -16.033 33.305 1.00 81.25 394 GLU A CA 1
ATOM 3082 C C . GLU A 1 394 ? 6.476 -15.595 34.564 1.00 81.25 394 GLU A C 1
ATOM 3084 O O . GLU A 1 394 ? 7.068 -15.434 35.633 1.00 81.25 394 GLU A O 1
ATOM 3089 N N . GLY A 1 395 ? 5.150 -15.432 34.479 1.00 78.88 395 GLY A N 1
ATOM 3090 C CA . GLY A 1 395 ? 4.293 -15.154 35.640 1.00 78.88 395 GLY A CA 1
ATOM 3091 C C . GLY A 1 395 ? 4.409 -13.724 36.170 1.00 78.88 395 GLY A C 1
ATOM 3092 O O . GLY A 1 395 ? 3.955 -13.436 37.279 1.00 78.88 395 GLY A O 1
ATOM 3093 N N . ARG A 1 396 ? 5.023 -12.832 35.387 1.00 82.19 396 ARG A N 1
ATOM 3094 C CA . ARG A 1 396 ? 4.930 -11.388 35.584 1.00 82.19 396 ARG A CA 1
ATOM 3095 C C . ARG A 1 396 ? 3.736 -10.876 34.775 1.00 82.19 396 ARG A C 1
ATOM 3097 O O . ARG A 1 396 ? 3.596 -11.298 33.635 1.00 82.19 396 ARG A O 1
ATOM 3104 N N . PRO A 1 397 ? 2.906 -9.981 35.331 1.00 84.44 397 PRO A N 1
ATOM 3105 C CA . PRO A 1 397 ? 1.744 -9.416 34.649 1.00 84.44 397 PRO A CA 1
ATOM 3106 C C . PRO A 1 397 ? 2.180 -8.347 33.628 1.00 84.44 397 PRO A C 1
ATOM 3108 O O . PRO A 1 397 ? 1.814 -7.180 33.736 1.00 84.44 397 PRO A O 1
ATOM 3111 N N . ILE A 1 398 ? 3.045 -8.731 32.687 1.00 89.44 398 ILE A N 1
ATOM 3112 C CA . ILE A 1 398 ? 3.612 -7.863 31.655 1.00 89.44 398 ILE A CA 1
ATOM 3113 C C . ILE A 1 398 ? 3.247 -8.457 30.300 1.00 89.44 398 ILE A C 1
ATOM 3115 O O . ILE A 1 398 ? 3.531 -9.617 30.007 1.00 89.44 398 ILE A O 1
ATOM 3119 N N . TYR A 1 399 ? 2.643 -7.630 29.457 1.00 91.00 399 TYR A N 1
ATOM 3120 C CA . TYR A 1 399 ? 2.305 -7.962 28.086 1.00 91.00 399 TYR A CA 1
ATOM 3121 C C . TYR A 1 399 ? 3.348 -7.399 27.131 1.00 91.00 399 TYR A C 1
ATOM 3123 O O . TYR A 1 399 ? 3.835 -6.282 27.294 1.00 91.00 399 TYR A O 1
ATOM 3131 N N . HIS A 1 400 ? 3.647 -8.150 26.077 1.00 91.56 400 HIS A N 1
ATOM 3132 C CA . HIS A 1 400 ? 4.472 -7.677 24.975 1.00 91.56 400 HIS A CA 1
ATOM 3133 C C . HIS A 1 400 ? 3.611 -7.422 23.746 1.00 91.56 400 HIS A C 1
ATOM 3135 O O . HIS A 1 400 ? 2.996 -8.342 23.197 1.00 91.56 400 HIS A O 1
ATOM 3141 N N . SER A 1 401 ? 3.621 -6.182 23.265 1.00 91.81 401 SER A N 1
ATOM 3142 C CA . SER A 1 401 ? 3.063 -5.865 21.954 1.00 91.81 401 SER A CA 1
ATOM 3143 C C . SER A 1 401 ? 4.021 -6.303 20.851 1.00 91.81 401 SER A C 1
ATOM 3145 O O . SER A 1 401 ? 5.215 -6.013 20.884 1.00 91.81 401 SER A O 1
ATOM 3147 N N . ARG A 1 402 ? 3.513 -7.037 19.863 1.00 93.00 402 ARG A N 1
ATOM 3148 C CA . ARG A 1 402 ? 4.248 -7.398 18.649 1.00 93.00 402 ARG A CA 1
ATOM 3149 C C . ARG A 1 402 ? 3.337 -7.291 17.451 1.00 93.00 402 ARG A C 1
ATOM 3151 O O . ARG A 1 402 ? 2.207 -7.776 17.478 1.00 93.00 402 ARG A O 1
ATOM 3158 N N . LEU A 1 403 ? 3.850 -6.724 16.370 1.00 94.81 403 LEU A N 1
ATOM 3159 C CA . LEU A 1 403 ? 3.171 -6.849 15.093 1.00 94.81 403 LEU A CA 1
ATOM 3160 C C . LEU A 1 403 ? 3.213 -8.305 14.622 1.00 94.81 403 LEU A C 1
ATOM 3162 O O . LEU A 1 403 ? 4.143 -9.055 14.918 1.00 94.81 403 LEU A O 1
ATOM 3166 N N . ARG A 1 404 ? 2.177 -8.708 13.900 1.00 95.38 404 ARG A N 1
ATOM 3167 C CA . ARG A 1 404 ? 2.046 -9.990 13.217 1.00 95.38 404 ARG A CA 1
ATOM 3168 C C . ARG A 1 404 ? 1.424 -9.749 11.857 1.00 95.38 404 ARG A C 1
ATOM 3170 O O . ARG A 1 404 ? 0.598 -8.855 11.698 1.00 95.38 404 ARG A O 1
ATOM 3177 N N . LEU A 1 405 ? 1.814 -10.560 10.886 1.00 96.50 405 LEU A N 1
ATOM 3178 C CA . LEU A 1 405 ? 1.091 -10.667 9.628 1.00 96.50 405 LEU A CA 1
ATOM 3179 C C . LEU A 1 405 ? 0.190 -11.891 9.732 1.00 96.50 405 LEU A C 1
ATOM 3181 O O . LEU A 1 405 ? 0.680 -12.986 10.006 1.00 96.50 405 LEU A O 1
ATOM 3185 N N . VAL A 1 406 ? -1.112 -11.703 9.548 1.00 96.25 406 VAL A N 1
ATOM 3186 C CA . VAL A 1 406 ? -2.121 -12.763 9.654 1.00 96.25 406 VAL A CA 1
ATOM 3187 C C . VAL A 1 406 ? -2.843 -12.907 8.320 1.00 96.25 406 VAL A C 1
ATOM 3189 O O . VAL A 1 406 ? -3.240 -11.914 7.716 1.00 96.25 406 VAL A O 1
ATOM 3192 N N . ARG A 1 407 ? -3.005 -14.141 7.846 1.00 96.44 407 ARG A N 1
ATOM 3193 C CA . ARG A 1 407 ? -3.829 -14.476 6.682 1.00 96.44 407 ARG A CA 1
ATOM 3194 C C . ARG A 1 407 ? -4.489 -15.819 6.945 1.00 96.44 407 ARG A C 1
ATOM 3196 O O . ARG A 1 407 ? -3.795 -16.811 7.139 1.00 96.44 407 ARG A O 1
ATOM 3203 N N . ASP A 1 408 ? -5.816 -15.843 6.963 1.00 94.75 408 ASP A N 1
ATOM 3204 C CA . ASP A 1 408 ? -6.596 -17.015 7.368 1.00 94.75 408 ASP A CA 1
ATOM 3205 C C . ASP A 1 408 ? -6.162 -17.536 8.755 1.00 94.75 408 ASP A C 1
ATOM 3207 O O . ASP A 1 408 ? -6.255 -16.813 9.747 1.00 94.75 408 ASP A O 1
ATOM 3211 N N . SER A 1 409 ? -5.684 -18.781 8.839 1.00 94.62 409 SER A N 1
ATOM 3212 C CA . SER A 1 409 ? -5.120 -19.379 10.056 1.00 94.62 409 SER A CA 1
ATOM 3213 C C . SER A 1 409 ? -3.612 -19.176 10.206 1.00 94.62 409 SER A C 1
ATOM 3215 O O . SER A 1 409 ? -3.052 -19.520 11.249 1.00 94.62 409 SER A O 1
ATOM 3217 N N . ASP A 1 410 ? -2.945 -18.663 9.174 1.00 96.50 410 ASP A N 1
ATOM 3218 C CA . ASP A 1 410 ? -1.498 -18.526 9.153 1.00 96.50 410 ASP A CA 1
ATOM 3219 C C . ASP A 1 410 ? -1.077 -17.204 9.796 1.00 96.50 410 ASP A C 1
ATOM 3221 O O . ASP A 1 410 ? -1.681 -16.148 9.594 1.00 96.50 410 ASP A O 1
ATOM 3225 N N . SER A 1 411 ? 0.005 -17.260 10.571 1.00 95.44 411 SER A N 1
ATOM 3226 C CA . SER A 1 411 ? 0.608 -16.098 11.214 1.00 95.44 411 SER A CA 1
ATOM 3227 C C . SER A 1 411 ? 2.111 -16.102 10.978 1.00 95.44 411 SER A C 1
ATOM 3229 O O . SER A 1 411 ? 2.781 -17.107 11.214 1.00 95.44 411 SER A O 1
ATOM 3231 N N . LEU A 1 412 ? 2.644 -14.960 10.551 1.00 95.75 412 LEU A N 1
ATOM 3232 C CA . LEU A 1 412 ? 4.075 -14.731 10.386 1.00 95.75 412 LEU A CA 1
ATOM 3233 C C . LEU A 1 412 ? 4.558 -13.629 11.328 1.00 95.75 412 LEU A C 1
ATOM 3235 O O . LEU A 1 412 ? 3.855 -12.640 11.566 1.00 95.75 412 LEU A O 1
ATOM 3239 N N . SER A 1 413 ? 5.778 -13.804 11.843 1.00 92.25 413 SER A N 1
ATOM 3240 C CA . SER A 1 413 ? 6.472 -12.728 12.546 1.00 92.25 413 SER A CA 1
ATOM 3241 C C . SER A 1 413 ? 6.976 -11.704 11.523 1.00 92.25 413 SER A C 1
ATOM 3243 O O . SER A 1 413 ? 7.562 -12.107 10.517 1.00 92.25 413 SER A O 1
ATOM 3245 N N . PRO A 1 414 ? 6.787 -10.397 11.762 1.00 88.31 414 PRO A N 1
ATOM 3246 C CA . PRO A 1 414 ? 7.313 -9.325 10.923 1.00 88.31 414 PRO A CA 1
ATOM 3247 C C . PRO A 1 414 ? 8.836 -9.162 11.052 1.00 88.31 414 PRO A C 1
ATOM 3249 O O . PRO A 1 414 ? 9.430 -8.353 10.341 1.00 88.31 414 PRO A O 1
ATOM 3252 N N . ASP A 1 415 ? 9.476 -9.879 11.978 1.00 88.25 415 ASP A N 1
ATOM 3253 C CA . ASP A 1 415 ? 10.901 -9.748 12.263 1.00 88.25 415 ASP A CA 1
ATOM 3254 C C . ASP A 1 415 ? 11.742 -10.051 11.019 1.00 88.25 415 ASP A C 1
ATOM 3256 O O . ASP A 1 415 ? 11.653 -11.126 10.432 1.00 88.25 415 ASP A O 1
ATOM 3260 N N . GLY A 1 416 ? 12.600 -9.111 10.611 1.00 85.38 416 GLY A N 1
ATOM 3261 C CA . GLY A 1 416 ? 13.405 -9.318 9.398 1.00 85.38 416 GLY A CA 1
ATOM 3262 C C . GLY A 1 416 ? 12.761 -8.827 8.110 1.00 85.38 416 GLY A C 1
ATOM 3263 O O . GLY A 1 416 ? 13.462 -8.760 7.103 1.00 85.38 416 GLY A O 1
ATOM 3264 N N . ALA A 1 417 ? 11.485 -8.447 8.140 1.00 90.56 417 ALA A N 1
ATOM 3265 C CA . ALA A 1 417 ? 10.798 -7.915 6.979 1.00 90.56 417 ALA A CA 1
ATOM 3266 C C . ALA A 1 417 ? 11.302 -6.516 6.606 1.00 90.56 417 ALA A C 1
ATOM 3268 O O . ALA A 1 417 ? 11.576 -5.678 7.466 1.00 90.56 417 ALA A O 1
ATOM 3269 N N . LEU A 1 418 ? 11.373 -6.259 5.304 1.00 89.88 418 LEU A N 1
ATOM 3270 C CA . LEU A 1 418 ? 11.445 -4.915 4.751 1.00 89.88 418 LEU A CA 1
ATOM 3271 C C . LEU A 1 418 ? 10.036 -4.504 4.318 1.00 89.88 418 LEU A C 1
ATOM 3273 O O . LEU A 1 418 ? 9.477 -5.106 3.397 1.00 89.88 418 LEU A O 1
ATOM 3277 N N . TYR A 1 419 ? 9.475 -3.502 4.988 1.00 89.94 419 TYR A N 1
ATOM 3278 C CA . TYR A 1 419 ? 8.165 -2.949 4.661 1.00 89.94 419 TYR A CA 1
ATOM 3279 C C . TYR A 1 419 ? 8.279 -1.839 3.627 1.00 89.94 419 TYR A C 1
ATOM 3281 O O . TYR A 1 419 ? 9.264 -1.109 3.580 1.00 89.94 419 TYR A O 1
ATOM 3289 N N . PHE A 1 420 ? 7.253 -1.734 2.792 1.00 87.94 420 PHE A N 1
ATOM 3290 C CA . PHE A 1 420 ? 7.124 -0.678 1.803 1.00 87.94 420 PHE A CA 1
ATOM 3291 C C . PHE A 1 420 ? 5.814 0.072 2.051 1.00 87.94 420 PHE A C 1
ATOM 3293 O O . PHE A 1 420 ? 4.787 -0.590 2.252 1.00 87.94 420 PHE A O 1
ATOM 3300 N N . PRO A 1 421 ? 5.789 1.413 1.946 1.00 82.56 421 PRO A N 1
ATOM 3301 C CA . PRO A 1 421 ? 4.572 2.177 2.221 1.00 82.56 421 PRO A CA 1
ATOM 3302 C C . PRO A 1 421 ? 3.391 1.887 1.266 1.00 82.56 421 PRO A C 1
ATOM 3304 O O . PRO A 1 421 ? 2.275 2.310 1.532 1.00 82.56 421 PRO A O 1
ATOM 3307 N N . SER A 1 422 ? 3.577 1.121 0.181 1.00 79.75 422 SER A N 1
ATOM 3308 C CA . SER A 1 422 ? 2.490 0.654 -0.703 1.00 79.75 422 SER A CA 1
ATOM 3309 C C . SER A 1 422 ? 1.822 -0.635 -0.228 1.00 79.75 422 SER A C 1
ATOM 3311 O O . SER A 1 422 ? 1.179 -1.305 -1.033 1.00 79.75 422 SER A O 1
ATOM 3313 N N . GLY A 1 423 ? 2.013 -1.024 1.032 1.00 89.69 423 GLY A N 1
ATOM 3314 C CA . GLY A 1 423 ? 1.428 -2.250 1.564 1.00 89.69 423 GLY A CA 1
ATOM 3315 C C . GLY A 1 423 ? 2.134 -3.496 1.041 1.00 89.69 423 GLY A C 1
ATOM 3316 O O . GLY A 1 423 ? 1.492 -4.441 0.597 1.00 89.69 423 GLY A O 1
ATOM 3317 N N . PHE A 1 424 ? 3.469 -3.523 1.057 1.00 92.12 424 PHE A N 1
ATOM 3318 C CA . PHE A 1 424 ? 4.215 -4.761 0.805 1.00 92.12 424 PHE A CA 1
ATOM 3319 C C . PHE A 1 424 ? 5.189 -5.054 1.928 1.00 92.12 424 PHE A C 1
ATOM 3321 O O . PHE A 1 424 ? 5.692 -4.142 2.581 1.00 92.12 424 PHE A O 1
ATOM 3328 N N . ALA A 1 425 ? 5.503 -6.333 2.084 1.00 93.88 425 ALA A N 1
ATOM 3329 C CA . ALA A 1 425 ? 6.589 -6.807 2.921 1.00 93.88 425 ALA A CA 1
ATOM 3330 C C . ALA A 1 425 ? 7.452 -7.785 2.122 1.00 93.88 425 ALA A C 1
ATOM 3332 O O . ALA A 1 425 ? 6.954 -8.789 1.605 1.00 93.88 425 ALA A O 1
ATOM 3333 N N . LEU A 1 426 ? 8.748 -7.504 2.016 1.00 94.00 426 LEU A N 1
ATOM 3334 C CA . LEU A 1 426 ? 9.736 -8.479 1.566 1.00 94.00 426 LEU A CA 1
ATOM 3335 C C . LEU A 1 426 ? 10.295 -9.170 2.807 1.00 94.00 426 LEU A C 1
ATOM 3337 O O . LEU A 1 426 ? 10.976 -8.533 3.608 1.00 94.00 426 LEU A O 1
ATOM 3341 N N . MET A 1 427 ? 10.008 -10.460 2.965 1.00 93.25 427 MET A N 1
ATOM 3342 C CA . MET A 1 427 ? 10.560 -11.263 4.060 1.00 93.25 427 MET A CA 1
ATOM 3343 C C . MET A 1 427 ? 11.262 -12.471 3.469 1.00 93.25 427 MET A C 1
ATOM 3345 O O . MET A 1 427 ? 10.665 -13.189 2.660 1.00 93.25 427 MET A O 1
ATOM 3349 N N . GLU A 1 428 ? 12.516 -12.663 3.877 1.00 90.19 428 GLU A N 1
ATOM 3350 C CA . GLU A 1 428 ? 13.446 -13.629 3.289 1.00 90.19 428 GLU A CA 1
ATOM 3351 C C . GLU A 1 428 ? 13.671 -13.320 1.799 1.00 90.19 428 GLU A C 1
ATOM 3353 O O . GLU A 1 428 ? 14.362 -12.360 1.460 1.00 90.19 428 GLU A O 1
ATOM 3358 N N . ASN A 1 429 ? 13.054 -14.088 0.909 1.00 93.94 429 ASN A N 1
ATOM 3359 C CA . ASN A 1 429 ? 13.040 -13.888 -0.537 1.00 93.94 429 ASN A CA 1
ATOM 3360 C C . ASN A 1 429 ? 11.610 -13.871 -1.098 1.00 93.94 429 ASN A C 1
ATOM 3362 O O . ASN A 1 429 ? 11.432 -14.017 -2.301 1.00 93.94 429 ASN A O 1
ATOM 3366 N N . VAL A 1 430 ? 10.592 -13.706 -0.254 1.00 95.56 430 VAL A N 1
ATOM 3367 C CA . VAL A 1 430 ? 9.189 -13.740 -0.670 1.00 95.56 430 VAL A CA 1
ATOM 3368 C C . VAL A 1 430 ? 8.568 -12.361 -0.459 1.00 95.56 430 VAL A C 1
ATOM 3370 O O . VAL A 1 430 ? 8.528 -11.833 0.657 1.00 95.56 430 VAL A O 1
ATOM 3373 N N . LEU A 1 431 ? 8.085 -11.766 -1.545 1.00 95.62 431 LEU A N 1
ATOM 3374 C CA . LEU A 1 431 ? 7.363 -10.503 -1.529 1.00 95.62 431 LEU A CA 1
ATOM 3375 C C . LEU A 1 431 ? 5.874 -10.772 -1.337 1.00 95.62 431 LEU A C 1
ATOM 3377 O O . LEU A 1 431 ? 5.261 -11.544 -2.078 1.00 95.62 431 LEU A O 1
ATOM 3381 N N . ARG A 1 432 ? 5.309 -10.121 -0.326 1.00 95.75 432 ARG A N 1
ATOM 3382 C CA . ARG A 1 432 ? 3.935 -10.309 0.131 1.00 95.75 432 ARG A CA 1
ATOM 3383 C C . ARG A 1 432 ? 3.184 -8.994 0.058 1.00 95.75 432 ARG A C 1
ATOM 3385 O O . ARG A 1 432 ? 3.736 -7.949 0.398 1.00 95.75 432 ARG A O 1
ATOM 3392 N N . HIS A 1 433 ? 1.927 -9.058 -0.361 1.00 94.75 433 HIS A N 1
ATOM 3393 C CA . HIS A 1 433 ? 0.997 -7.943 -0.230 1.00 94.75 433 HIS A CA 1
ATOM 3394 C C . HIS A 1 433 ? 0.497 -7.889 1.217 1.00 94.75 433 HIS A C 1
ATOM 3396 O O . HIS A 1 433 ? 0.076 -8.911 1.755 1.00 94.75 433 HIS A O 1
ATOM 3402 N N . VAL A 1 434 ? 0.565 -6.718 1.839 1.00 94.56 434 VAL A N 1
ATOM 3403 C CA . VAL A 1 434 ? 0.103 -6.450 3.199 1.00 94.56 434 VAL A CA 1
ATOM 3404 C C . VAL A 1 434 ? -0.989 -5.393 3.128 1.00 94.56 434 VAL A C 1
ATOM 3406 O O . VAL A 1 434 ? -0.749 -4.257 2.735 1.00 94.56 434 VAL A O 1
ATOM 3409 N N . GLN A 1 435 ? -2.194 -5.783 3.512 1.00 93.00 435 GLN A N 1
ATOM 3410 C CA . GLN A 1 435 ? -3.329 -4.904 3.679 1.00 93.00 435 GLN A CA 1
ATOM 3411 C C . GLN A 1 435 ? -3.205 -4.130 4.991 1.00 93.00 435 GLN A C 1
ATOM 3413 O O . GLN A 1 435 ? -2.976 -4.701 6.061 1.00 93.00 435 GLN A O 1
ATOM 3418 N N . GLY A 1 436 ? -3.414 -2.827 4.886 1.00 85.06 436 GLY A N 1
ATOM 3419 C CA . GLY A 1 436 ? -3.380 -1.886 5.991 1.00 85.06 436 GLY A CA 1
ATOM 3420 C C . GLY A 1 436 ? -2.974 -0.516 5.475 1.00 85.06 436 GLY A C 1
ATOM 3421 O O . GLY A 1 436 ? -2.270 -0.410 4.469 1.00 85.06 436 GLY A O 1
ATOM 3422 N N . ASP A 1 437 ? -3.424 0.518 6.167 1.00 81.38 437 ASP A N 1
ATOM 3423 C CA . ASP A 1 437 ? -2.887 1.858 5.982 1.00 81.38 437 ASP A CA 1
ATOM 3424 C C . ASP A 1 437 ? -1.615 1.988 6.831 1.00 81.38 437 ASP A C 1
ATOM 3426 O O . ASP A 1 437 ? -1.478 1.327 7.860 1.00 81.38 437 ASP A O 1
ATOM 3430 N N . ASP A 1 438 ? -0.661 2.807 6.387 1.00 86.00 438 ASP A N 1
ATOM 3431 C CA . ASP A 1 438 ? 0.538 3.166 7.159 1.00 86.00 438 ASP A CA 1
ATOM 3432 C C . ASP A 1 438 ? 1.371 1.972 7.683 1.00 86.00 438 ASP A C 1
ATOM 3434 O O . ASP A 1 438 ? 2.060 2.073 8.699 1.00 86.00 438 ASP A O 1
ATOM 3438 N N . VAL A 1 439 ? 1.353 0.840 6.963 1.00 87.06 439 VAL A N 1
ATOM 3439 C CA . VAL A 1 439 ? 2.036 -0.422 7.324 1.00 87.06 439 VAL A CA 1
ATOM 3440 C C . VAL A 1 439 ? 3.501 -0.205 7.719 1.00 87.06 439 VAL A C 1
ATOM 3442 O O . VAL A 1 439 ? 3.971 -0.783 8.695 1.00 87.06 439 VAL A O 1
ATOM 3445 N N . GLU A 1 440 ? 4.226 0.640 6.982 1.00 86.44 440 GLU A N 1
ATOM 3446 C CA . GLU A 1 440 ? 5.624 0.979 7.278 1.00 86.44 440 GLU A CA 1
ATOM 3447 C C . GLU A 1 440 ? 5.761 1.749 8.598 1.00 86.44 440 GLU A C 1
ATOM 3449 O O . GLU A 1 440 ? 6.616 1.417 9.410 1.00 86.44 440 GLU A O 1
ATOM 3454 N N . THR A 1 441 ? 4.883 2.724 8.856 1.00 88.88 441 THR A N 1
ATOM 3455 C CA . THR A 1 441 ? 4.925 3.518 10.095 1.00 88.88 441 THR A CA 1
ATOM 3456 C C . THR A 1 441 ? 4.690 2.634 11.314 1.00 88.88 441 THR A C 1
ATOM 3458 O O . THR A 1 441 ? 5.393 2.760 12.315 1.00 88.88 441 THR A O 1
ATOM 3461 N N . TRP A 1 442 ? 3.744 1.697 11.223 1.00 91.06 442 TRP A N 1
ATOM 3462 C CA . TRP A 1 442 ? 3.512 0.723 12.285 1.00 91.06 442 TRP A CA 1
ATOM 3463 C C . TRP A 1 442 ? 4.692 -0.232 12.445 1.00 91.06 442 TRP A C 1
ATOM 3465 O O . TRP A 1 442 ? 5.146 -0.444 13.570 1.00 91.06 442 TRP A O 1
ATOM 3475 N N . ALA A 1 443 ? 5.226 -0.766 11.346 1.00 88.81 443 ALA A N 1
ATOM 3476 C CA . ALA A 1 443 ? 6.400 -1.632 11.382 1.00 88.81 443 ALA A CA 1
ATOM 3477 C C . ALA A 1 443 ? 7.613 -0.959 12.041 1.00 88.81 443 ALA A C 1
ATOM 3479 O O . ALA A 1 443 ? 8.287 -1.586 12.858 1.00 88.81 443 ALA A O 1
ATOM 3480 N N . ASP A 1 444 ? 7.852 0.316 11.737 1.00 86.12 444 ASP A N 1
ATOM 3481 C CA . ASP A 1 444 ? 8.925 1.102 12.338 1.00 86.12 444 ASP A CA 1
ATOM 3482 C C . ASP A 1 444 ? 8.649 1.409 13.814 1.00 86.12 444 ASP A C 1
ATOM 3484 O O . ASP A 1 444 ? 9.551 1.294 14.645 1.00 86.12 444 ASP A O 1
ATOM 3488 N N . ALA A 1 445 ? 7.411 1.748 14.183 1.00 86.56 445 ALA A N 1
ATOM 3489 C CA . ALA A 1 445 ? 7.047 2.021 15.574 1.00 86.56 445 ALA A CA 1
ATOM 3490 C C . ALA A 1 445 ? 7.192 0.780 16.475 1.00 86.56 445 ALA A C 1
ATOM 3492 O O . ALA A 1 445 ? 7.620 0.901 17.621 1.00 86.56 445 ALA A O 1
ATOM 3493 N N . PHE A 1 446 ? 6.901 -0.410 15.944 1.00 84.56 446 PHE A N 1
ATOM 3494 C CA . PHE A 1 446 ? 6.912 -1.684 16.675 1.00 84.56 446 PHE A CA 1
ATOM 3495 C C . PHE A 1 446 ? 8.035 -2.627 16.224 1.00 84.56 446 PHE A C 1
ATOM 3497 O O . PHE A 1 446 ? 7.929 -3.848 16.357 1.00 84.56 446 PHE A O 1
ATOM 3504 N N . HIS A 1 447 ? 9.144 -2.073 15.723 1.00 83.81 447 HIS A N 1
ATOM 3505 C CA . HIS A 1 447 ? 10.345 -2.853 15.404 1.00 83.81 447 HIS A CA 1
ATOM 3506 C C . HIS A 1 447 ? 10.959 -3.526 16.647 1.00 83.81 447 HIS A C 1
ATOM 3508 O O . HIS A 1 447 ? 11.734 -4.477 16.521 1.00 83.81 447 HIS A O 1
ATOM 3514 N N . LEU A 1 448 ? 10.626 -3.025 17.842 1.00 84.75 448 LEU A N 1
ATOM 3515 C CA . LEU A 1 448 ? 10.886 -3.658 19.129 1.00 84.75 448 LEU A CA 1
ATOM 3516 C C . LEU A 1 448 ? 9.561 -3.870 19.871 1.00 84.75 448 LEU A C 1
ATOM 3518 O O . LEU A 1 448 ? 8.690 -2.999 19.805 1.00 84.75 448 LEU A O 1
ATOM 3522 N N . PRO A 1 449 ? 9.407 -4.990 20.600 1.00 87.75 449 PRO A N 1
ATOM 3523 C CA . PRO A 1 449 ? 8.234 -5.192 21.434 1.00 87.75 449 PRO A CA 1
ATOM 3524 C C . PRO A 1 449 ? 8.136 -4.117 22.520 1.00 87.75 449 PRO A C 1
ATOM 3526 O O . PRO A 1 449 ? 9.135 -3.850 23.190 1.00 87.75 449 PRO A O 1
ATOM 3529 N N . LEU A 1 450 ? 6.948 -3.541 22.729 1.00 91.94 450 LEU A N 1
ATOM 3530 C CA . LEU A 1 450 ? 6.692 -2.703 23.908 1.00 91.94 450 LEU A CA 1
ATOM 3531 C C . LEU A 1 450 ? 6.226 -3.589 25.059 1.00 91.94 450 LEU A C 1
ATOM 3533 O O . LEU A 1 450 ? 5.315 -4.398 24.864 1.00 91.94 450 LEU A O 1
ATOM 3537 N N . GLU A 1 451 ? 6.849 -3.420 26.221 1.00 93.88 451 GLU A N 1
ATOM 3538 C CA . GLU A 1 451 ? 6.401 -3.983 27.497 1.00 93.88 451 GLU A CA 1
ATOM 3539 C C . GLU A 1 451 ? 5.276 -3.108 28.055 1.00 93.88 451 GLU A C 1
ATOM 3541 O O . GLU A 1 451 ? 5.406 -1.884 28.096 1.00 93.88 451 GLU A O 1
ATOM 3546 N N . ILE A 1 452 ? 4.162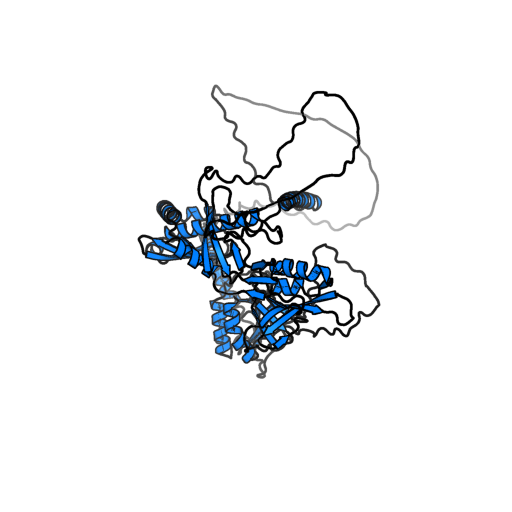 -3.732 28.424 1.00 94.19 452 ILE A N 1
ATOM 3547 C CA . ILE A 1 452 ? 2.944 -3.075 28.897 1.00 94.19 452 ILE A CA 1
ATOM 3548 C C . ILE A 1 452 ? 2.530 -3.771 30.190 1.00 94.19 452 ILE A C 1
ATOM 3550 O O . ILE A 1 452 ? 2.247 -4.969 30.177 1.00 94.19 452 ILE A O 1
ATOM 3554 N N . ASP A 1 4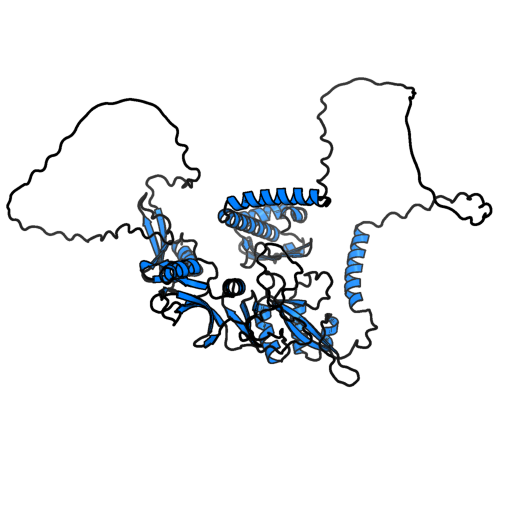53 ? 2.495 -3.041 31.300 1.00 93.56 453 ASP A N 1
ATOM 3555 C CA . ASP A 1 453 ? 1.993 -3.573 32.566 1.00 93.56 453 ASP A CA 1
ATOM 3556 C C . ASP A 1 453 ? 0.499 -3.932 32.451 1.00 93.56 453 ASP A C 1
ATOM 3558 O O . ASP A 1 453 ? -0.267 -3.262 31.760 1.00 93.56 453 ASP A O 1
ATOM 3562 N N . GLU A 1 454 ? 0.056 -4.986 33.144 1.00 92.69 454 GLU A N 1
ATOM 3563 C CA . GLU A 1 454 ? -1.336 -5.469 33.119 1.00 92.69 454 GLU A CA 1
ATOM 3564 C C . GLU A 1 454 ? -2.369 -4.378 33.455 1.00 92.69 454 GLU A C 1
ATOM 3566 O O . GLU A 1 454 ? -3.470 -4.373 32.895 1.00 92.69 454 GLU A O 1
ATOM 3571 N N . SER A 1 455 ? -2.011 -3.428 34.328 1.00 92.25 455 SER A N 1
ATOM 3572 C CA . SER A 1 455 ? -2.862 -2.282 34.678 1.00 92.25 455 SER A CA 1
ATOM 3573 C C . SER A 1 455 ? -3.108 -1.324 33.516 1.00 92.25 455 SER A C 1
ATOM 3575 O O . SER A 1 455 ? -4.127 -0.636 33.506 1.00 92.25 455 SER A O 1
ATOM 3577 N N . ASP A 1 456 ? -2.205 -1.305 32.538 1.00 93.81 456 ASP A N 1
ATOM 3578 C CA . ASP A 1 456 ? -2.154 -0.298 31.480 1.00 93.81 456 ASP A CA 1
ATOM 3579 C C . ASP A 1 456 ? -2.654 -0.863 30.142 1.00 93.81 456 ASP A C 1
ATOM 3581 O O . ASP A 1 456 ? -2.755 -0.138 29.155 1.00 93.81 456 ASP A O 1
ATOM 3585 N N . VAL A 1 457 ? -3.010 -2.153 30.081 1.00 91.31 457 VAL A N 1
ATOM 3586 C CA . VAL A 1 457 ? -3.438 -2.825 28.842 1.00 91.31 457 VAL A CA 1
ATOM 3587 C C . VAL A 1 457 ? -4.687 -2.181 28.239 1.00 91.31 457 VAL A C 1
ATOM 3589 O O . VAL A 1 457 ? -4.724 -1.937 27.034 1.00 91.31 457 VAL A O 1
ATOM 3592 N N . ASP A 1 458 ? -5.704 -1.876 29.051 1.00 88.94 458 ASP A N 1
ATOM 3593 C CA . ASP A 1 458 ? -6.937 -1.248 28.556 1.00 88.94 458 ASP A CA 1
ATOM 3594 C C . ASP A 1 458 ? -6.666 0.181 28.042 1.00 88.94 458 ASP A C 1
ATOM 3596 O O . ASP A 1 458 ? -7.202 0.573 27.000 1.00 88.94 458 ASP A O 1
ATOM 3600 N N . GLU A 1 459 ? -5.788 0.941 28.711 1.00 89.56 459 GLU A N 1
ATOM 3601 C CA . GLU A 1 459 ? -5.355 2.270 28.257 1.00 89.56 459 GLU A CA 1
ATOM 3602 C C . GLU A 1 459 ? -4.543 2.176 26.961 1.00 89.56 459 GLU A C 1
ATOM 3604 O O . GLU A 1 459 ? -4.806 2.922 26.019 1.00 89.56 459 GLU A O 1
ATOM 3609 N N . PHE A 1 460 ? -3.625 1.213 26.864 1.00 92.81 460 PHE A N 1
ATOM 3610 C CA . PHE A 1 460 ? -2.831 0.960 25.667 1.00 92.81 460 PHE A CA 1
ATOM 3611 C C . PHE A 1 460 ? -3.704 0.585 24.467 1.00 92.81 460 PHE A C 1
ATOM 3613 O O . PHE A 1 460 ? -3.555 1.183 23.402 1.00 92.81 460 PHE A O 1
ATOM 3620 N N . ILE A 1 461 ? -4.626 -0.376 24.618 1.00 90.62 461 ILE A N 1
ATOM 3621 C CA . ILE A 1 461 ? -5.531 -0.793 23.533 1.00 90.62 461 ILE A CA 1
ATOM 3622 C C . ILE A 1 461 ? -6.377 0.395 23.083 1.00 90.62 461 ILE A C 1
ATOM 3624 O O . ILE A 1 461 ? -6.510 0.641 21.882 1.00 90.62 461 ILE A O 1
ATOM 3628 N N . THR A 1 462 ? -6.903 1.157 24.044 1.00 86.31 462 THR A N 1
ATOM 3629 C CA . THR A 1 462 ? -7.669 2.372 23.775 1.00 86.31 462 THR A CA 1
ATOM 3630 C C . THR A 1 462 ? -6.817 3.361 22.986 1.00 86.31 462 THR A C 1
ATOM 3632 O O . THR A 1 462 ? -7.214 3.765 21.897 1.00 86.31 462 THR A O 1
ATOM 3635 N N . ALA A 1 463 ? -5.625 3.714 23.466 1.00 90.50 463 ALA A N 1
ATOM 3636 C CA . ALA A 1 463 ? -4.733 4.660 22.805 1.00 90.50 463 ALA A CA 1
ATOM 3637 C C . ALA A 1 463 ? -4.340 4.198 21.394 1.00 90.50 463 ALA A C 1
ATOM 3639 O O . ALA A 1 463 ? -4.459 4.973 20.446 1.00 90.50 463 ALA A O 1
ATOM 3640 N N . ALA A 1 464 ? -3.951 2.930 21.230 1.00 90.62 464 ALA A N 1
ATOM 3641 C CA . ALA A 1 464 ? -3.590 2.351 19.941 1.00 90.62 464 ALA A CA 1
ATOM 3642 C C . ALA A 1 464 ? -4.751 2.437 18.942 1.00 90.62 464 ALA A C 1
ATOM 3644 O O . ALA A 1 464 ? -4.553 2.882 17.814 1.00 90.62 464 ALA A O 1
ATOM 3645 N N . ALA A 1 465 ? -5.972 2.099 19.364 1.00 87.94 465 ALA A N 1
ATOM 3646 C CA . ALA A 1 465 ? -7.156 2.136 18.510 1.00 87.94 465 ALA A CA 1
ATOM 3647 C C . ALA A 1 465 ? -7.553 3.553 18.045 1.00 87.94 465 ALA A C 1
ATOM 3649 O O . ALA A 1 465 ? -8.217 3.673 17.012 1.00 87.94 465 ALA A O 1
ATOM 3650 N N . HIS A 1 466 ? -7.132 4.609 18.752 1.00 84.94 466 HIS A N 1
ATOM 3651 C CA . HIS A 1 466 ? -7.320 6.002 18.322 1.00 84.94 466 HIS A CA 1
ATOM 3652 C C . HIS A 1 466 ? -6.273 6.467 17.298 1.00 84.94 466 HIS A C 1
ATOM 3654 O O . HIS A 1 466 ? -6.490 7.472 16.615 1.00 84.94 466 HIS A O 1
ATOM 3660 N N . VAL A 1 467 ? -5.143 5.765 17.158 1.00 88.75 467 VAL A N 1
ATOM 3661 C CA . VAL A 1 467 ? -4.136 6.111 16.151 1.00 88.75 467 VAL A CA 1
ATOM 3662 C C . VAL A 1 467 ? -4.687 5.783 14.761 1.00 88.75 467 VAL A C 1
ATOM 3664 O O . VAL A 1 467 ? -5.133 4.667 14.484 1.00 88.75 467 VAL A O 1
ATOM 3667 N N . GLN A 1 468 ? -4.662 6.770 13.863 1.00 85.00 468 GLN A N 1
ATOM 3668 C CA . GLN A 1 468 ? -5.084 6.581 12.477 1.00 85.00 468 GLN A CA 1
ATOM 3669 C C . GLN A 1 468 ? -4.267 5.458 11.814 1.00 85.00 468 GLN A C 1
ATOM 3671 O O . GLN A 1 468 ? -3.065 5.337 12.035 1.00 85.00 468 GLN A O 1
ATOM 3676 N N . GLY A 1 469 ? -4.938 4.608 11.031 1.00 86.00 469 GLY A N 1
ATOM 3677 C CA . GLY A 1 469 ? -4.295 3.467 10.376 1.00 86.00 469 GLY A CA 1
ATOM 3678 C C . GLY A 1 469 ? -3.938 2.316 11.320 1.00 86.00 469 GLY A C 1
ATOM 3679 O O . GLY A 1 469 ? -3.256 1.392 10.893 1.00 86.00 469 GLY A O 1
ATOM 3680 N N . CYS A 1 470 ? -4.383 2.335 12.586 1.00 90.12 470 CYS A N 1
ATOM 3681 C CA . CYS A 1 470 ? -4.051 1.276 13.537 1.00 90.12 470 CYS A CA 1
ATOM 3682 C C . CYS A 1 470 ? -4.419 -0.122 13.011 1.00 90.12 470 CYS A C 1
ATOM 3684 O O . CYS A 1 470 ? -5.579 -0.339 12.637 1.00 90.12 470 CYS A O 1
ATOM 3686 N N . PRO A 1 471 ? -3.473 -1.081 12.985 1.00 92.31 471 PRO A N 1
ATOM 3687 C CA . PRO A 1 471 ? -3.763 -2.455 12.596 1.00 92.31 471 PRO A CA 1
ATOM 3688 C C . PRO A 1 471 ? -4.804 -3.085 13.531 1.00 92.31 471 PRO A C 1
ATOM 3690 O O . PRO A 1 471 ? -5.079 -2.582 14.620 1.00 92.31 471 PRO A O 1
ATOM 3693 N N . SER A 1 472 ? -5.398 -4.207 13.121 1.00 91.38 472 SER A N 1
ATOM 3694 C CA . SER A 1 472 ? -6.316 -4.953 13.995 1.00 91.38 472 SER A CA 1
ATOM 3695 C C . SER A 1 472 ? -5.589 -5.353 15.284 1.00 91.38 472 SER A C 1
ATOM 3697 O O . SER A 1 472 ? -4.465 -5.854 15.200 1.00 91.38 472 SER A O 1
ATOM 3699 N N . ILE A 1 473 ? -6.201 -5.183 16.454 1.00 93.12 473 ILE A N 1
ATOM 3700 C CA . ILE A 1 473 ? -5.569 -5.530 17.733 1.00 93.12 473 ILE A CA 1
ATOM 3701 C C . ILE A 1 473 ? -6.012 -6.937 18.147 1.00 93.12 473 ILE A C 1
ATOM 3703 O O . ILE A 1 473 ? -7.200 -7.198 18.312 1.00 93.12 473 ILE A O 1
ATOM 3707 N N . GLN A 1 474 ? -5.058 -7.851 18.325 1.00 93.81 474 GLN A N 1
ATOM 3708 C CA . GLN A 1 474 ? -5.291 -9.171 18.912 1.00 93.81 474 GLN A CA 1
ATOM 3709 C C . GLN A 1 474 ? -4.851 -9.153 20.372 1.00 93.81 474 GLN A C 1
ATOM 3711 O O . GLN A 1 474 ? -3.661 -9.218 20.672 1.00 93.81 474 GLN A O 1
ATOM 3716 N N . ALA A 1 475 ? -5.820 -9.061 21.276 1.00 93.44 475 ALA A N 1
ATOM 3717 C CA . ALA A 1 475 ? -5.591 -9.118 22.712 1.00 93.44 475 ALA A CA 1
ATOM 3718 C C . ALA A 1 475 ? -5.875 -10.530 23.274 1.00 93.44 475 ALA A C 1
ATOM 3720 O O . ALA A 1 475 ? -6.661 -11.273 22.675 1.00 93.44 475 ALA A O 1
ATOM 3721 N N . PRO A 1 476 ? -5.268 -10.908 24.416 1.00 92.75 476 PRO A N 1
ATOM 3722 C CA . PRO A 1 476 ? -5.625 -12.110 25.170 1.00 92.75 476 PRO A CA 1
ATOM 3723 C C . PRO A 1 476 ? -7.121 -12.165 25.494 1.00 92.75 476 PRO A C 1
ATOM 3725 O O . PRO A 1 476 ? -7.779 -11.131 25.557 1.00 92.75 476 PRO A O 1
ATOM 3728 N N . GLU A 1 477 ? -7.654 -13.358 25.775 1.00 91.56 477 GLU A N 1
ATOM 3729 C CA . GLU A 1 477 ? -9.086 -13.561 26.069 1.00 91.56 477 GLU A CA 1
ATOM 3730 C C . GLU A 1 477 ? -9.595 -12.636 27.196 1.00 91.56 477 GLU A C 1
ATOM 3732 O O . GLU A 1 477 ? -10.699 -12.102 27.113 1.00 91.56 477 GLU A O 1
ATOM 3737 N N . SER A 1 478 ? -8.765 -12.375 28.215 1.00 90.31 478 SER A N 1
ATOM 3738 C CA . SER A 1 478 ? -9.060 -11.461 29.332 1.00 90.31 478 SER A CA 1
ATOM 3739 C C . SER A 1 478 ? -9.213 -9.993 28.922 1.00 90.31 478 SER A C 1
ATOM 3741 O O . SER A 1 478 ? -9.857 -9.236 29.646 1.00 90.31 478 SER A O 1
ATOM 3743 N N . TYR A 1 479 ? -8.671 -9.605 27.767 1.00 90.81 479 TYR A N 1
ATOM 3744 C CA . TYR A 1 479 ? -8.680 -8.253 27.203 1.00 90.81 479 TYR A CA 1
ATOM 3745 C C . TYR A 1 479 ? -9.293 -8.218 25.805 1.00 90.81 479 TYR A C 1
ATOM 3747 O O . TYR A 1 479 ? -9.072 -7.272 25.057 1.00 90.81 479 TYR A O 1
ATOM 3755 N N . ARG A 1 480 ? -10.037 -9.252 25.406 1.00 91.94 480 ARG A N 1
ATOM 3756 C CA . ARG A 1 480 ? -10.607 -9.322 24.065 1.00 91.94 480 ARG A CA 1
ATOM 3757 C C . ARG A 1 480 ? -11.710 -8.279 23.908 1.00 91.94 480 ARG A C 1
ATOM 3759 O O . ARG A 1 480 ? -12.667 -8.257 24.678 1.00 91.94 480 ARG A O 1
ATOM 3766 N N . TRP A 1 481 ? -11.581 -7.453 22.874 1.00 89.12 481 TRP A N 1
ATOM 3767 C CA . TRP A 1 481 ? -12.612 -6.504 22.471 1.00 89.12 481 TRP A CA 1
ATOM 3768 C C . TRP A 1 481 ? -13.513 -7.128 21.406 1.00 89.12 481 TRP A C 1
ATOM 3770 O O . TRP A 1 481 ? -13.043 -7.828 20.505 1.00 89.12 481 TRP A O 1
ATOM 3780 N N . ASN A 1 482 ? -14.814 -6.868 21.501 1.00 90.25 482 ASN A N 1
ATOM 3781 C CA . ASN A 1 482 ? -15.773 -7.225 20.466 1.00 90.25 482 ASN A CA 1
ATOM 3782 C C . ASN A 1 482 ? -15.715 -6.172 19.359 1.00 90.25 482 ASN A C 1
ATOM 3784 O O . ASN A 1 482 ? -16.125 -5.031 19.561 1.00 90.25 482 ASN A O 1
ATOM 3788 N N . GLU A 1 483 ? -15.196 -6.537 18.192 1.00 89.88 483 GLU A N 1
ATOM 3789 C CA . GLU A 1 483 ? -15.195 -5.649 17.032 1.00 89.88 483 GLU A CA 1
ATOM 3790 C C . GLU A 1 483 ? -16.570 -5.695 16.346 1.00 89.88 483 GLU A C 1
ATOM 3792 O O . GLU A 1 483 ? -17.002 -6.741 15.857 1.00 89.88 483 GLU A O 1
ATOM 3797 N N . LEU A 1 484 ? -17.280 -4.564 16.333 1.00 91.62 484 LEU A N 1
ATOM 3798 C CA . LEU A 1 484 ? -18.576 -4.421 15.673 1.00 91.62 484 LEU A CA 1
ATOM 3799 C C . LEU A 1 484 ? -18.411 -3.695 14.337 1.00 91.62 484 LEU A C 1
ATOM 3801 O O . LEU A 1 484 ? -18.047 -2.521 14.289 1.00 91.62 484 LEU A O 1
ATOM 3805 N N . SER A 1 485 ? -18.743 -4.394 13.251 1.00 87.81 485 SER A N 1
ATOM 3806 C CA . SER A 1 485 ? -18.698 -3.898 11.866 1.00 87.81 485 SER A CA 1
ATOM 3807 C C . SER A 1 485 ? -20.057 -3.976 11.156 1.00 87.81 485 SER A C 1
ATOM 3809 O O . SER A 1 485 ? -20.137 -4.017 9.928 1.00 87.81 485 SER A O 1
ATOM 3811 N N . SER A 1 486 ? -21.156 -4.014 11.918 1.00 90.75 486 SER A N 1
ATOM 3812 C CA . SER A 1 486 ? -22.511 -4.030 11.355 1.00 90.75 486 SER A CA 1
ATOM 3813 C C . SER A 1 486 ? -22.796 -2.755 10.547 1.00 90.75 486 SER A C 1
ATOM 3815 O O . SER A 1 486 ? -22.326 -1.686 10.941 1.00 90.75 486 SER A O 1
ATOM 3817 N N . PRO A 1 487 ? -23.602 -2.813 9.470 1.00 89.56 487 PRO A N 1
ATOM 3818 C CA . PRO A 1 487 ? -24.023 -1.604 8.768 1.00 89.56 487 PRO A CA 1
ATOM 3819 C C . PRO A 1 487 ? -24.739 -0.645 9.740 1.00 89.56 487 PRO A C 1
ATOM 3821 O O . PRO A 1 487 ? -25.563 -1.110 10.535 1.00 89.56 487 PRO A O 1
ATOM 3824 N N . PRO A 1 488 ? -24.439 0.667 9.703 1.00 94.00 488 PRO A N 1
ATOM 3825 C CA . PRO A 1 488 ? -25.035 1.624 10.625 1.00 94.00 488 PRO A CA 1
ATOM 3826 C C . PRO A 1 488 ? -26.541 1.740 10.392 1.00 94.00 488 PRO A C 1
ATOM 3828 O O . PRO A 1 488 ? -26.989 1.902 9.256 1.00 94.00 488 PRO A O 1
ATOM 3831 N N . VAL A 1 489 ? -27.324 1.722 11.471 1.00 94.56 489 VAL A N 1
ATOM 3832 C CA . VAL A 1 489 ? -28.753 2.052 11.422 1.00 94.56 489 VAL A CA 1
ATOM 3833 C C . VAL A 1 489 ? -28.924 3.515 11.842 1.00 94.56 489 VAL A C 1
ATOM 3835 O O . VAL A 1 489 ? -28.711 3.826 13.018 1.00 94.56 489 VAL A O 1
ATOM 3838 N N . PRO A 1 490 ? -29.280 4.426 10.918 1.00 93.81 490 PRO A N 1
ATOM 3839 C CA . PRO A 1 490 ? -29.451 5.837 11.241 1.00 93.81 490 PRO A CA 1
ATOM 3840 C C . PRO A 1 490 ? -30.634 6.051 12.192 1.00 93.81 490 PRO A C 1
ATOM 3842 O O . PRO A 1 490 ? -31.696 5.442 12.040 1.00 93.81 490 PRO A O 1
ATOM 3845 N N . ARG A 1 491 ? -30.470 6.951 13.161 1.00 92.81 491 ARG A N 1
ATOM 3846 C CA . ARG A 1 491 ? -31.504 7.369 14.111 1.00 92.81 491 ARG A CA 1
ATOM 3847 C C . ARG A 1 491 ? -31.514 8.889 14.209 1.00 92.81 491 ARG A C 1
ATOM 3849 O O . ARG A 1 491 ? -30.547 9.488 14.664 1.00 92.81 491 ARG A O 1
ATOM 3856 N N . LEU A 1 492 ? -32.630 9.500 13.817 1.00 90.12 492 LEU A N 1
ATOM 3857 C CA . LEU A 1 492 ? -32.857 10.926 14.032 1.00 90.12 492 LEU A CA 1
ATOM 3858 C C . LEU A 1 492 ? -33.251 11.159 15.490 1.00 90.12 492 LEU A C 1
ATOM 3860 O O . LEU A 1 492 ? -34.281 10.656 15.947 1.00 90.12 492 LEU A O 1
ATOM 3864 N N . VAL A 1 493 ? -32.452 11.943 16.207 1.00 87.38 493 VAL A N 1
ATOM 3865 C CA . VAL A 1 493 ? -32.729 12.334 17.587 1.00 87.38 493 VAL A CA 1
ATOM 3866 C C . VAL A 1 493 ? -33.146 13.797 17.610 1.00 87.38 493 VAL A C 1
ATOM 3868 O O . VAL A 1 493 ? -32.404 14.675 17.180 1.00 87.38 493 VAL A O 1
ATOM 3871 N N . ILE A 1 494 ? -34.352 14.061 18.117 1.00 86.56 494 ILE A N 1
ATOM 3872 C CA . ILE A 1 494 ? -34.867 15.415 18.344 1.00 86.56 494 ILE A CA 1
ATOM 3873 C C . ILE A 1 494 ? -34.765 15.695 19.843 1.00 86.56 494 ILE A C 1
ATOM 3875 O O . ILE A 1 494 ? -35.486 15.094 20.637 1.00 86.56 494 ILE A O 1
ATOM 3879 N N . ALA A 1 495 ? -33.869 16.599 20.223 1.00 86.00 495 ALA A N 1
ATOM 3880 C CA . ALA A 1 495 ? -33.642 17.014 21.600 1.00 86.00 495 ALA A CA 1
ATOM 3881 C C . ALA A 1 495 ? -34.323 18.355 21.900 1.00 86.00 495 ALA A C 1
ATOM 3883 O O . ALA A 1 495 ? -34.395 19.254 21.049 1.00 86.00 495 ALA A O 1
ATOM 3884 N N . GLY A 1 496 ? -34.810 18.500 23.135 1.00 85.12 496 GLY A N 1
ATOM 3885 C CA . GLY A 1 496 ? -35.301 19.771 23.642 1.00 85.12 496 GLY A CA 1
ATOM 3886 C C . GLY A 1 496 ? -34.214 20.857 23.636 1.00 85.12 496 GLY A C 1
ATOM 3887 O O . GLY A 1 496 ? -33.016 20.554 23.643 1.00 85.12 496 GLY A O 1
ATOM 3888 N N . PRO A 1 497 ? -34.593 22.145 23.636 1.00 82.31 497 PRO A N 1
ATOM 3889 C CA . PRO A 1 497 ? -33.634 23.235 23.788 1.00 82.31 497 PRO A CA 1
ATOM 3890 C C . PRO A 1 497 ? -32.826 23.068 25.086 1.00 82.31 497 PRO A C 1
ATOM 3892 O O . PRO A 1 497 ? -33.382 23.147 26.178 1.00 82.31 497 PRO A O 1
ATOM 3895 N N . GLY A 1 498 ? -31.512 22.861 24.955 1.00 81.25 498 GLY A N 1
ATOM 3896 C CA . GLY A 1 498 ? -30.594 22.615 26.076 1.00 81.25 498 GLY A CA 1
ATOM 3897 C C . GLY A 1 498 ? -30.390 21.140 26.450 1.00 81.25 498 GLY A C 1
ATOM 3898 O O . GLY A 1 498 ? -29.597 20.865 27.343 1.00 81.25 498 GLY A O 1
ATOM 3899 N N . GLU A 1 499 ? -31.055 20.202 25.767 1.00 83.19 499 GLU A N 1
ATOM 3900 C CA . GLU A 1 499 ? -30.906 18.750 25.978 1.00 83.19 499 GLU A CA 1
ATOM 3901 C C . GLU A 1 499 ? -29.980 18.079 24.955 1.00 83.19 499 GLU A C 1
ATOM 3903 O O . GLU A 1 499 ? -29.854 16.857 24.954 1.00 83.19 499 GLU A O 1
ATOM 3908 N N . VAL A 1 500 ? -29.336 18.844 24.064 1.00 75.00 500 VAL A N 1
ATOM 3909 C CA . VAL A 1 500 ? -28.350 18.274 23.137 1.00 75.00 500 VAL A CA 1
ATOM 3910 C C . VAL A 1 500 ? -27.203 17.708 23.971 1.00 75.00 500 VAL A C 1
ATOM 3912 O O . VAL A 1 500 ? -26.539 18.486 24.663 1.00 75.00 500 VAL A O 1
ATOM 3915 N N . PRO A 1 501 ? -26.946 16.388 23.926 1.00 73.56 501 PRO A N 1
ATOM 3916 C CA . PRO A 1 501 ? -25.806 15.818 24.616 1.00 73.56 501 PRO A CA 1
ATOM 3917 C C . PRO A 1 501 ? -24.548 16.517 24.121 1.00 73.56 501 PRO A C 1
ATOM 3919 O O . PRO A 1 501 ? -24.404 16.786 22.917 1.00 73.56 501 PRO A O 1
ATOM 3922 N N . ALA A 1 502 ? -23.635 16.811 25.047 1.00 73.00 502 ALA A N 1
ATOM 3923 C CA . ALA A 1 502 ? -22.299 17.219 24.654 1.00 73.00 502 ALA A CA 1
ATOM 3924 C C . ALA A 1 502 ? -21.768 16.183 23.646 1.00 73.00 502 ALA A C 1
ATOM 3926 O O . ALA A 1 502 ? -22.023 14.990 23.837 1.00 73.00 502 ALA A O 1
ATOM 3927 N N . PRO A 1 503 ? -21.096 16.616 22.564 1.00 66.44 503 PRO A N 1
ATOM 3928 C CA . PRO A 1 503 ? -20.534 15.683 21.599 1.00 66.44 503 PRO A CA 1
ATOM 3929 C C . PRO A 1 503 ? -19.715 14.629 22.340 1.00 66.44 503 PRO A C 1
ATOM 3931 O O . PRO A 1 503 ? -18.994 14.964 23.289 1.00 66.44 503 PRO A O 1
ATOM 3934 N N . TRP A 1 504 ? -19.889 13.370 21.933 1.00 60.56 504 TRP A N 1
ATOM 3935 C CA . TRP A 1 504 ? -19.244 12.223 22.565 1.00 60.56 504 TRP A CA 1
ATOM 3936 C C . TRP A 1 504 ? -17.747 12.493 22.776 1.00 60.56 504 TRP A C 1
ATOM 3938 O O . TRP A 1 504 ? -17.058 12.961 21.866 1.00 60.56 504 TRP A O 1
ATOM 3948 N N . ARG A 1 505 ? -17.257 12.236 23.995 1.00 59.53 505 ARG A N 1
ATOM 3949 C CA . ARG A 1 505 ? -15.837 12.335 24.343 1.00 59.53 505 ARG A CA 1
ATOM 3950 C C . ARG A 1 505 ? -15.311 10.939 24.679 1.00 59.53 505 ARG A C 1
ATOM 3952 O O . ARG A 1 505 ? -15.858 10.330 25.605 1.00 59.53 505 ARG A O 1
ATOM 3959 N N . PRO A 1 506 ? -14.253 10.458 24.006 1.00 50.97 506 PRO A N 1
ATOM 3960 C CA . PRO A 1 506 ? -13.611 9.208 24.385 1.00 50.97 506 PRO A CA 1
ATOM 3961 C C . PRO A 1 506 ? -13.149 9.265 25.847 1.00 50.97 506 PRO A C 1
ATOM 3963 O O . PRO A 1 506 ? -12.582 10.267 26.285 1.00 50.97 506 PRO A O 1
ATOM 3966 N N . GLY A 1 507 ? -13.432 8.214 26.622 1.00 50.59 507 GLY A N 1
ATOM 3967 C CA . GLY A 1 507 ? -12.984 8.075 28.018 1.00 50.59 507 GLY A CA 1
ATOM 3968 C C . GLY A 1 507 ? -13.794 8.845 29.073 1.00 50.59 507 GLY A C 1
ATOM 3969 O O . GLY A 1 507 ? -13.487 8.766 30.261 1.00 50.59 507 GLY A O 1
ATOM 3970 N N . GLY A 1 508 ? -14.849 9.565 28.682 1.00 44.62 508 GLY A N 1
ATOM 3971 C CA . GLY A 1 508 ? -15.737 10.278 29.603 1.00 44.62 508 GLY A CA 1
ATOM 3972 C C . GLY A 1 508 ? -16.776 9.367 30.255 1.00 44.62 508 GLY A C 1
ATOM 3973 O O . GLY A 1 508 ? -17.965 9.513 29.990 1.00 44.62 508 GLY A O 1
ATOM 3974 N N . GLY A 1 509 ? -16.349 8.433 31.106 1.00 37.53 509 GLY A N 1
ATOM 3975 C CA . GLY A 1 509 ? -17.247 7.655 31.958 1.00 37.53 509 GLY A CA 1
ATOM 3976 C C . GLY A 1 509 ? -17.901 8.532 33.029 1.00 37.53 509 GLY A C 1
ATOM 3977 O O . GLY A 1 509 ? -17.508 8.496 34.191 1.00 37.53 509 GLY A O 1
ATOM 3978 N N . THR A 1 510 ? -18.900 9.336 32.664 1.00 34.12 510 THR A N 1
ATOM 3979 C CA . THR A 1 510 ? -19.853 9.895 33.626 1.00 34.12 510 THR A CA 1
ATOM 3980 C C . THR A 1 510 ? -21.264 9.472 33.252 1.00 34.12 510 THR A C 1
ATOM 3982 O O . THR A 1 510 ? -21.899 9.981 32.334 1.00 34.12 510 THR A O 1
ATOM 3985 N N . SER A 1 511 ? -21.766 8.513 34.025 1.00 38.03 511 SER A N 1
ATOM 3986 C CA . SER A 1 511 ? -23.164 8.118 34.069 1.00 38.03 511 SER A CA 1
ATOM 3987 C C . SER A 1 511 ? -24.055 9.329 34.382 1.00 38.03 511 SER A C 1
ATOM 3989 O O . SER A 1 511 ? -24.192 9.727 35.542 1.00 38.03 511 SER A O 1
ATOM 3991 N N . ALA A 1 512 ? -24.706 9.896 33.370 1.00 33.88 512 ALA A N 1
ATOM 3992 C CA . ALA A 1 512 ? -25.967 10.601 33.560 1.00 33.88 512 ALA A CA 1
ATOM 3993 C C . ALA A 1 512 ? -27.084 9.572 33.347 1.00 33.88 512 ALA A C 1
ATOM 3995 O O . ALA A 1 512 ? -27.212 8.988 32.275 1.00 33.88 512 ALA A O 1
ATOM 3996 N N . GLY A 1 513 ? -27.809 9.276 34.427 1.00 31.39 513 GLY A N 1
ATOM 3997 C CA . GLY A 1 513 ? -28.663 8.103 34.566 1.00 31.39 513 GLY A CA 1
ATOM 3998 C C . GLY A 1 513 ? -29.631 7.859 33.409 1.00 31.39 513 GLY A C 1
ATOM 3999 O O . GLY A 1 513 ? -30.369 8.748 32.985 1.00 31.39 513 GLY A O 1
ATOM 4000 N N . ALA A 1 514 ? -29.689 6.598 32.982 1.00 30.67 514 ALA A N 1
ATOM 4001 C CA . ALA A 1 514 ? -30.801 6.053 32.227 1.00 30.67 514 ALA A CA 1
ATOM 4002 C C . ALA A 1 514 ? -32.100 6.261 33.028 1.00 30.67 514 ALA A C 1
ATOM 4004 O O . ALA A 1 514 ? -32.428 5.507 33.947 1.00 30.67 514 ALA A O 1
ATOM 4005 N N . SER A 1 515 ? -32.836 7.319 32.691 1.00 30.36 515 SER A N 1
ATOM 4006 C CA . SER A 1 515 ? -34.206 7.519 33.143 1.00 30.36 515 SER A CA 1
ATOM 4007 C C . SER A 1 515 ? -35.069 6.443 32.491 1.00 30.36 515 SER A C 1
ATOM 4009 O O . SER A 1 515 ? -35.454 6.534 31.325 1.00 30.36 515 SER A O 1
ATOM 4011 N N . THR A 1 516 ? -35.349 5.381 33.242 1.00 33.03 516 THR A N 1
ATOM 4012 C CA . THR A 1 516 ? -36.386 4.414 32.895 1.00 33.03 516 THR A CA 1
ATOM 4013 C C . THR A 1 516 ? -37.733 5.131 32.949 1.00 33.03 516 THR A C 1
ATOM 4015 O O . THR A 1 516 ? -38.352 5.291 34.002 1.00 33.03 516 THR A O 1
ATOM 4018 N N . ARG A 1 517 ? -38.201 5.604 31.790 1.00 31.31 517 ARG A N 1
ATOM 4019 C CA . ARG A 1 517 ? -39.547 6.156 31.629 1.00 31.31 517 ARG A CA 1
ATOM 4020 C C . ARG A 1 517 ? -40.552 5.009 31.739 1.00 31.31 517 ARG A C 1
ATOM 4022 O O . ARG A 1 517 ? -40.866 4.335 30.766 1.00 31.31 517 ARG A O 1
ATOM 4029 N N . ARG A 1 518 ? -41.008 4.766 32.967 1.00 30.27 518 ARG A N 1
ATOM 4030 C CA . ARG A 1 518 ? -42.058 3.804 33.312 1.00 30.27 518 ARG A CA 1
ATOM 4031 C C . ARG A 1 518 ? -43.384 4.278 32.707 1.00 30.27 518 ARG A C 1
ATOM 4033 O O . ARG A 1 518 ? -43.868 5.357 33.054 1.00 30.27 518 ARG A O 1
ATOM 4040 N N . GLU A 1 519 ? -43.967 3.481 31.817 1.00 33.28 519 GLU A N 1
ATOM 4041 C CA . GLU A 1 519 ? -45.357 3.648 31.393 1.00 33.28 519 GLU A CA 1
ATOM 4042 C C . GLU A 1 519 ? -46.271 3.544 32.620 1.00 33.28 519 GLU A C 1
ATOM 4044 O O . GLU A 1 519 ? -46.215 2.587 33.395 1.00 33.28 519 GLU A O 1
ATOM 4049 N N . SER A 1 520 ? -47.079 4.581 32.829 1.00 31.28 520 SER A N 1
ATOM 4050 C CA . SER A 1 520 ? -48.047 4.667 33.916 1.00 31.28 520 SER A CA 1
ATOM 4051 C C . SER A 1 520 ? -49.424 4.268 33.396 1.00 31.28 520 SER A C 1
ATOM 4053 O O . SER A 1 520 ? -50.156 5.074 32.832 1.00 31.28 520 SER A O 1
ATOM 4055 N N . THR A 1 521 ? -49.807 3.014 33.620 1.00 34.72 521 THR A N 1
ATOM 4056 C CA . THR A 1 521 ? -51.219 2.620 33.665 1.00 34.72 521 THR A CA 1
ATOM 4057 C C . THR A 1 521 ? -51.709 2.804 35.097 1.00 34.72 521 THR A C 1
ATOM 4059 O O . THR A 1 521 ? -51.299 2.075 36.001 1.00 34.72 521 THR A O 1
ATOM 4062 N N . GLY A 1 522 ? -52.547 3.812 35.325 1.00 37.31 522 GLY A N 1
ATOM 4063 C CA . GLY A 1 522 ? -53.184 4.032 36.619 1.00 37.31 522 GLY A CA 1
ATOM 4064 C C . GLY A 1 522 ? -54.397 3.129 36.816 1.00 37.31 522 GLY A C 1
ATOM 4065 O O . GLY A 1 522 ? -55.241 3.090 35.932 1.00 37.31 522 GLY A O 1
ATOM 4066 N N . VAL A 1 523 ? -54.513 2.490 37.987 1.00 32.41 523 VAL A N 1
ATOM 4067 C CA . VAL A 1 523 ? -55.780 2.283 38.718 1.00 32.41 523 VAL A CA 1
ATOM 4068 C C . VAL A 1 523 ? -55.487 2.203 40.226 1.00 32.41 523 VAL A C 1
ATOM 4070 O O . VAL A 1 523 ? -54.788 1.323 40.712 1.00 32.41 523 VAL A O 1
ATOM 4073 N N . SER A 1 524 ? -56.029 3.201 40.915 1.00 35.09 524 SER A N 1
ATOM 4074 C CA . SER A 1 524 ? -56.646 3.291 42.243 1.00 35.09 524 SER A CA 1
ATOM 4075 C C . SER A 1 524 ? -56.537 2.180 43.311 1.00 35.09 524 SER A C 1
ATOM 4077 O O . SER A 1 524 ? -56.975 1.053 43.116 1.00 35.09 524 SER A O 1
ATOM 4079 N N . ALA A 1 525 ? -56.239 2.685 44.519 1.00 34.88 525 ALA A N 1
ATOM 4080 C CA . ALA A 1 525 ? -56.889 2.446 45.820 1.00 34.88 525 ALA A CA 1
ATOM 4081 C C . ALA A 1 525 ? -56.504 1.223 46.678 1.00 34.88 525 ALA A C 1
ATOM 4083 O O . ALA A 1 525 ? -56.699 0.070 46.317 1.00 34.88 525 ALA A O 1
ATOM 4084 N N . GLY A 1 526 ? -56.095 1.527 47.917 1.00 29.17 526 GLY A N 1
ATOM 4085 C CA . GLY A 1 526 ? -55.986 0.576 49.022 1.00 29.17 526 GLY A CA 1
ATOM 4086 C C . GLY A 1 526 ? -55.260 1.178 50.223 1.00 29.17 526 GLY A C 1
ATOM 4087 O O . GLY A 1 526 ? -54.046 1.082 50.328 1.00 29.17 526 GLY A O 1
ATOM 4088 N N . ALA A 1 527 ? -56.009 1.846 51.099 1.00 34.19 527 ALA A N 1
ATOM 4089 C CA . ALA A 1 527 ? -55.541 2.425 52.355 1.00 34.19 527 ALA A CA 1
ATOM 4090 C C . ALA A 1 527 ? -55.025 1.366 53.349 1.00 34.19 527 ALA A C 1
ATOM 4092 O O . ALA A 1 527 ? -55.552 0.254 53.375 1.00 34.19 527 ALA A O 1
ATOM 4093 N N . SER A 1 528 ? -54.119 1.756 54.256 1.00 32.44 528 SER A N 1
ATOM 4094 C CA . SER A 1 528 ? -54.370 1.861 55.716 1.00 32.44 528 SER A CA 1
ATOM 4095 C C . SER A 1 528 ? -53.079 1.752 56.542 1.00 32.44 528 SER A C 1
ATOM 4097 O O . SER A 1 528 ? -52.371 0.763 56.416 1.00 32.44 528 SER A O 1
ATOM 4099 N N . SER A 1 529 ? -52.891 2.725 57.455 1.00 32.91 529 SER A N 1
ATOM 4100 C CA . SER A 1 529 ? -52.352 2.610 58.836 1.00 32.91 529 SER A CA 1
ATOM 4101 C C . SER A 1 529 ? -50.943 2.024 59.069 1.00 32.91 529 SER A C 1
ATOM 4103 O O . SER A 1 529 ? -50.570 1.032 58.474 1.00 32.91 529 SER A O 1
ATOM 4105 N N . SER A 1 530 ? -50.119 2.438 60.032 1.00 32.50 530 SER A N 1
ATOM 4106 C CA . SER A 1 530 ? -50.063 3.528 61.018 1.00 32.50 530 SER A CA 1
ATOM 4107 C C . SER A 1 530 ? -48.816 3.264 61.888 1.00 32.50 530 SER A C 1
ATOM 4109 O O . SER A 1 530 ? -48.372 2.120 61.950 1.00 32.50 530 SER A O 1
ATOM 4111 N N . SE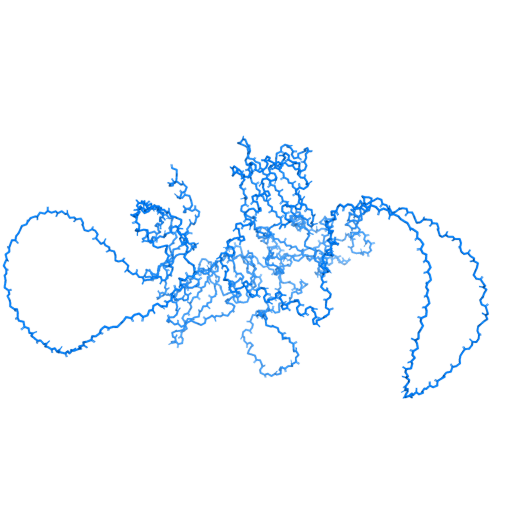R A 1 531 ? -48.392 4.270 62.667 1.00 31.98 531 SER A N 1
ATOM 4112 C CA . SER A 1 531 ? -47.540 4.188 63.880 1.00 31.98 531 SER A CA 1
ATOM 4113 C C . SER A 1 531 ? -46.017 4.047 63.667 1.00 31.98 531 SER A C 1
ATOM 4115 O O . SER A 1 531 ? -45.588 3.340 62.771 1.00 31.98 531 SER A O 1
ATOM 4117 N N . SER A 1 532 ? -45.109 4.647 64.447 1.00 32.41 532 SER A N 1
ATOM 4118 C CA . SER A 1 532 ? -45.124 5.739 65.440 1.00 32.41 532 SER A CA 1
ATOM 4119 C C . SER A 1 532 ? -43.693 5.909 65.998 1.00 32.41 532 SER A C 1
ATOM 4121 O O . SER A 1 532 ? -42.993 4.914 66.131 1.00 32.41 532 SER A O 1
ATOM 4123 N N . ALA A 1 533 ? -43.363 7.135 66.435 1.00 31.84 533 ALA A N 1
ATOM 4124 C CA . ALA A 1 533 ? -42.404 7.511 67.498 1.00 31.84 533 ALA A CA 1
ATOM 4125 C C . ALA A 1 533 ? -40.869 7.507 67.235 1.00 31.84 533 ALA A C 1
ATOM 4127 O O . ALA A 1 533 ? -40.202 6.488 67.341 1.00 31.84 533 ALA A O 1
ATOM 4128 N N . SER A 1 534 ? -40.345 8.705 66.917 1.00 35.00 534 SER A N 1
ATOM 4129 C CA . SER A 1 534 ? -39.437 9.614 67.680 1.00 35.00 534 SER A CA 1
ATOM 4130 C C . SER A 1 534 ? -38.427 9.077 68.742 1.00 35.00 534 SER A C 1
ATOM 4132 O O . SER A 1 534 ? -38.601 7.986 69.264 1.00 35.00 534 SER A O 1
ATOM 4134 N N . PRO A 1 535 ? -37.517 9.924 69.288 1.00 52.44 535 PRO A N 1
ATOM 4135 C CA . PRO A 1 535 ? -36.316 10.499 68.660 1.00 52.44 535 PRO A CA 1
ATOM 4136 C C . PRO A 1 535 ? -35.064 10.382 69.579 1.00 52.44 535 PRO A C 1
ATOM 4138 O O . PRO A 1 535 ? -35.171 10.052 70.758 1.00 52.44 535 PRO A O 1
ATOM 4141 N N . SER A 1 536 ? -33.871 10.759 69.102 1.00 33.62 536 SER A N 1
ATOM 4142 C CA . SER A 1 536 ? -32.735 11.033 69.999 1.00 33.62 536 SER A CA 1
ATOM 4143 C C . SER A 1 536 ? -31.947 12.274 69.593 1.00 33.62 536 SER A C 1
ATOM 4145 O O . SER A 1 536 ? -31.475 12.419 68.469 1.00 33.62 536 SER A O 1
ATOM 4147 N N . THR A 1 537 ? -31.837 13.150 70.581 1.00 37.94 537 THR A N 1
ATOM 4148 C CA . THR A 1 537 ? -31.070 14.387 70.722 1.00 37.94 537 THR A CA 1
ATOM 4149 C C . THR A 1 537 ? -29.556 14.215 70.589 1.00 37.94 537 THR A C 1
ATOM 4151 O O . THR A 1 537 ? -29.000 13.240 71.083 1.00 37.94 537 THR A O 1
ATOM 4154 N N . GLY A 1 538 ? -28.883 15.247 70.074 1.00 32.44 538 GLY A N 1
ATOM 4155 C CA . GLY A 1 538 ? -27.437 15.435 70.205 1.00 32.44 538 GLY A CA 1
ATOM 4156 C C . GLY A 1 538 ? -27.034 16.858 69.822 1.00 32.44 538 GLY A C 1
ATOM 4157 O O . GLY A 1 538 ? -26.990 17.198 68.647 1.00 32.44 538 GLY A O 1
ATOM 4158 N N . ALA A 1 539 ? -26.806 17.695 70.831 1.00 36.91 539 ALA A N 1
ATOM 4159 C CA . ALA A 1 539 ? -26.393 19.089 70.724 1.00 36.91 539 ALA A CA 1
ATOM 4160 C C . ALA A 1 539 ? -24.894 19.236 70.404 1.00 36.91 539 ALA A C 1
ATOM 4162 O O . ALA A 1 539 ? -24.098 18.435 70.883 1.00 36.91 539 ALA A O 1
ATOM 4163 N N . SER A 1 540 ? -24.498 20.322 69.726 1.00 33.41 540 SER A N 1
ATOM 4164 C CA . SER A 1 540 ? -23.324 21.106 70.142 1.00 33.41 540 SER A CA 1
ATOM 4165 C C . SER A 1 540 ? -23.288 22.502 69.503 1.00 33.41 540 SER A C 1
ATOM 4167 O O . SER A 1 540 ? -23.430 22.684 68.298 1.00 33.41 540 SER A O 1
ATOM 4169 N N . THR A 1 541 ? -23.103 23.471 70.388 1.00 37.72 541 THR A N 1
ATOM 4170 C CA . THR A 1 541 ? -22.825 24.909 70.278 1.00 37.72 541 THR A CA 1
ATOM 4171 C C . THR A 1 541 ? -21.514 25.263 69.562 1.00 37.72 541 THR A C 1
ATOM 4173 O O . THR A 1 541 ? -20.493 24.656 69.865 1.00 37.72 541 THR A O 1
ATOM 4176 N N . ASN A 1 542 ? -21.487 26.351 68.771 1.00 34.28 542 ASN A N 1
ATOM 4177 C CA . ASN A 1 542 ? -20.797 27.610 69.140 1.00 34.28 542 ASN A CA 1
ATOM 4178 C C . ASN A 1 542 ? -20.857 28.708 68.050 1.00 34.28 542 ASN A C 1
ATOM 4180 O O . ASN A 1 542 ? -20.528 28.448 66.902 1.00 34.28 542 ASN A O 1
ATOM 4184 N N . GLN A 1 543 ? -21.266 29.914 68.488 1.00 34.91 543 GLN A N 1
ATOM 4185 C CA . GLN A 1 543 ? -20.629 31.252 68.366 1.00 34.91 543 GLN A CA 1
ATOM 4186 C C . GLN A 1 543 ? -19.966 31.690 67.041 1.00 34.91 543 GLN A C 1
ATOM 4188 O O . GLN A 1 543 ? -19.286 30.909 66.402 1.00 34.91 543 GLN A O 1
ATOM 4193 N N . SER A 1 544 ? -19.900 32.957 66.623 1.00 37.31 544 SER A N 1
ATOM 4194 C CA . SER A 1 544 ? -20.546 34.253 66.898 1.00 37.31 544 SER A CA 1
ATOM 4195 C C . SER A 1 544 ? -19.879 35.260 65.935 1.00 37.31 544 SER A C 1
ATOM 4197 O O . SER A 1 544 ? -18.680 35.158 65.705 1.00 37.31 544 SER A O 1
ATOM 4199 N N . ALA A 1 545 ? -20.624 36.293 65.527 1.00 34.41 545 ALA A N 1
ATOM 4200 C CA . ALA A 1 545 ? -20.175 37.641 65.128 1.00 34.41 545 ALA A CA 1
ATOM 4201 C C . ALA A 1 545 ? -19.494 37.914 63.758 1.00 34.41 545 ALA A C 1
ATOM 4203 O O . ALA A 1 545 ? -18.373 37.503 63.491 1.00 34.41 545 ALA A O 1
ATOM 4204 N N . GLY A 1 546 ? -20.121 38.845 63.016 1.00 33.06 546 GLY A N 1
ATOM 4205 C CA . GLY A 1 546 ? -19.461 40.092 62.587 1.00 33.06 546 GLY A CA 1
ATOM 4206 C C . GLY A 1 546 ? -19.210 40.300 61.081 1.00 33.06 546 GLY A C 1
ATOM 4207 O O . GLY A 1 546 ? -18.443 39.539 60.502 1.00 33.06 546 GLY A O 1
ATOM 4208 N N . PRO A 1 547 ? -19.774 41.352 60.444 1.00 59.91 547 PRO A N 1
ATOM 4209 C CA . PRO A 1 547 ? -19.598 41.643 59.019 1.00 59.91 547 PRO A CA 1
ATOM 4210 C C . PRO A 1 547 ? -18.475 42.665 58.756 1.00 59.91 547 PRO A C 1
ATOM 4212 O O . PRO A 1 547 ? -18.254 43.572 59.557 1.00 59.91 547 PRO A O 1
ATOM 4215 N N . SER A 1 548 ? -17.815 42.582 57.596 1.00 34.56 548 SER A N 1
ATOM 4216 C CA . SER A 1 548 ? -17.005 43.683 57.059 1.00 34.56 548 SER A CA 1
ATOM 4217 C C . SER A 1 548 ? -16.961 43.652 55.530 1.00 34.56 548 SER A C 1
ATOM 4219 O O . SER A 1 548 ? -16.969 42.590 54.911 1.00 34.56 548 SER A O 1
ATOM 4221 N N . ALA A 1 549 ? -16.977 44.842 54.939 1.00 38.47 549 ALA A N 1
ATOM 4222 C CA . ALA A 1 549 ? -17.193 45.111 53.527 1.00 38.47 549 ALA A CA 1
ATOM 4223 C C . ALA A 1 549 ? -15.889 45.405 52.754 1.00 38.47 549 ALA A C 1
ATOM 4225 O O . ALA A 1 549 ? -15.008 46.078 53.280 1.00 38.47 549 ALA A O 1
ATOM 4226 N N . ALA A 1 550 ? -15.912 45.023 51.463 1.00 33.44 550 ALA A N 1
ATOM 4227 C CA . ALA A 1 550 ? -15.191 45.573 50.292 1.00 33.44 550 ALA A CA 1
ATOM 4228 C C . ALA A 1 550 ? -13.664 45.308 50.134 1.00 33.44 550 ALA A C 1
ATOM 4230 O O . ALA A 1 550 ? -12.989 45.084 51.133 1.00 33.44 550 ALA A O 1
ATOM 4231 N N . PRO A 1 551 ? -13.059 45.438 48.919 1.00 47.34 551 PRO A N 1
ATOM 4232 C CA . PRO A 1 551 ? -13.605 45.434 47.548 1.00 47.34 551 PRO A CA 1
ATOM 4233 C C . PRO A 1 551 ? -12.872 44.490 46.544 1.00 47.34 551 PRO A C 1
ATOM 4235 O O . PRO A 1 551 ? -11.740 44.069 46.742 1.00 47.34 551 PRO A O 1
ATOM 4238 N N . SER A 1 552 ? -13.553 44.220 45.424 1.00 41.12 552 SER A N 1
ATOM 4239 C CA . SER A 1 552 ? -13.061 43.964 44.052 1.00 41.12 552 SER A CA 1
ATOM 4240 C C . SER A 1 552 ? -11.602 43.524 43.801 1.00 41.12 552 SER A C 1
ATOM 4242 O O . SER A 1 552 ? -10.673 44.331 43.870 1.00 41.12 552 SER A O 1
ATOM 4244 N N . SER A 1 553 ? -11.440 42.323 43.240 1.00 33.22 553 SER A N 1
ATOM 4245 C CA . SER A 1 553 ? -10.362 42.001 42.298 1.00 33.22 553 SER A CA 1
ATOM 4246 C C . SER A 1 553 ? -10.953 41.287 41.077 1.00 33.22 553 SER A C 1
ATOM 4248 O O . SER A 1 553 ? -11.788 40.391 41.186 1.00 33.22 553 SER A O 1
ATOM 4250 N N . GLY A 1 554 ? -10.608 41.790 39.891 1.00 38.59 554 GLY A N 1
ATOM 4251 C CA . GLY A 1 554 ? -11.170 41.356 38.619 1.00 38.59 554 GLY A CA 1
ATOM 4252 C C . GLY A 1 554 ? -10.655 39.986 38.193 1.00 38.59 554 GLY A C 1
ATOM 4253 O O . GLY A 1 554 ? -9.458 39.808 37.975 1.00 38.59 554 GLY A O 1
ATOM 4254 N N . HIS A 1 555 ? -11.575 39.046 37.993 1.00 34.22 555 HIS A N 1
ATOM 4255 C CA . HIS A 1 555 ? -11.314 37.853 37.201 1.00 34.22 555 HIS A CA 1
ATOM 4256 C C . HIS A 1 555 ? -11.473 38.179 35.712 1.00 34.22 555 HIS A C 1
ATOM 4258 O O . HIS A 1 555 ? -12.554 38.537 35.246 1.00 34.22 555 HIS A O 1
ATOM 4264 N N . ARG A 1 556 ? -10.374 38.035 34.963 1.00 33.75 556 ARG A N 1
ATOM 4265 C CA . ARG A 1 556 ? -10.413 37.807 33.513 1.00 33.75 556 ARG A CA 1
ATOM 4266 C C . ARG A 1 556 ? -11.158 36.490 33.247 1.00 33.75 556 ARG A C 1
ATOM 4268 O O . ARG A 1 556 ? -10.843 35.509 33.922 1.00 33.75 556 ARG A O 1
ATOM 4275 N N . PRO A 1 557 ? -12.079 36.422 32.273 1.00 33.28 557 PRO A N 1
ATOM 4276 C CA . PRO A 1 557 ? -12.583 35.139 31.805 1.00 33.28 557 PRO A CA 1
ATOM 4277 C C . PRO A 1 557 ? -11.475 34.394 31.034 1.00 33.28 557 PRO A C 1
ATOM 4279 O O . PRO A 1 557 ? -10.618 35.045 30.423 1.00 33.28 557 PRO A O 1
ATOM 4282 N N . PRO A 1 558 ? -11.460 33.050 31.056 1.00 34.47 558 PRO A N 1
ATOM 4283 C CA . PRO A 1 558 ? -10.548 32.278 30.230 1.00 34.47 558 PRO A CA 1
ATOM 4284 C C . PRO A 1 558 ? -10.890 32.482 28.751 1.00 34.47 558 PRO A C 1
ATOM 4286 O O . PRO A 1 558 ? -12.049 32.473 28.337 1.00 34.47 558 PRO A O 1
ATOM 4289 N N . VAL A 1 559 ? -9.837 32.695 27.970 1.00 39.03 559 VAL A N 1
ATOM 4290 C CA . VAL A 1 559 ? -9.850 32.759 26.511 1.00 39.03 559 VAL A CA 1
ATOM 4291 C C . VAL A 1 559 ? -10.197 31.367 25.977 1.00 39.03 559 VAL A C 1
ATOM 4293 O O . VAL A 1 559 ? -9.537 30.400 26.346 1.00 39.03 559 VAL A O 1
ATOM 4296 N N . GLY A 1 560 ? -11.217 31.276 25.116 1.00 35.66 560 GLY A N 1
ATOM 4297 C CA . GLY A 1 560 ? -11.530 30.060 24.354 1.00 35.66 560 GLY A CA 1
ATOM 4298 C C . GLY A 1 560 ? -12.927 29.461 24.551 1.00 35.66 560 GLY A C 1
ATOM 4299 O O . GLY A 1 560 ? -13.063 28.242 24.511 1.00 35.66 560 GLY A O 1
ATOM 4300 N N . SER A 1 561 ? -13.979 30.263 24.750 1.00 31.78 561 SER A N 1
ATOM 4301 C CA . SER A 1 561 ? -15.345 29.774 24.519 1.00 31.78 561 SER A CA 1
ATOM 4302 C C . SER A 1 561 ? -15.614 29.770 23.017 1.00 31.78 561 SER A C 1
ATOM 4304 O O . SER A 1 561 ? -15.618 30.828 22.386 1.00 31.78 561 SER A O 1
ATOM 4306 N N . TRP A 1 562 ? -15.833 28.588 22.449 1.00 38.62 562 TRP A N 1
ATOM 4307 C CA . TRP A 1 562 ? -16.436 28.444 21.132 1.00 38.62 562 TRP A CA 1
ATOM 4308 C C . TRP A 1 562 ? -17.749 29.229 21.135 1.00 38.62 562 TRP A C 1
ATOM 4310 O O . TRP A 1 562 ? -18.628 28.953 21.950 1.00 38.62 562 TRP A O 1
ATOM 4320 N N . GLU A 1 563 ? -17.864 30.246 20.282 1.00 34.28 563 GLU A N 1
ATOM 4321 C CA . GLU A 1 563 ? -19.150 30.884 20.025 1.00 34.28 563 GLU A CA 1
ATOM 4322 C C . GLU A 1 563 ? -20.035 29.841 19.336 1.00 34.28 563 GLU A C 1
ATOM 4324 O O . GLU A 1 563 ? -19.984 29.655 18.120 1.00 34.28 563 GLU A O 1
ATOM 4329 N N . GLU A 1 564 ? -20.827 29.118 20.132 1.00 44.41 564 GLU A N 1
ATOM 4330 C CA . GLU A 1 564 ? -22.082 28.541 19.671 1.00 44.41 564 GLU A CA 1
ATOM 4331 C C . GLU A 1 564 ? -22.864 29.691 19.042 1.00 44.41 564 GLU A C 1
ATOM 4333 O O . GLU A 1 564 ? -23.430 30.540 19.738 1.00 44.41 564 GLU A O 1
ATOM 4338 N N . GLY A 1 565 ? -22.827 29.767 17.708 1.00 41.03 565 GLY A N 1
ATOM 4339 C CA . GLY A 1 565 ? -23.665 30.680 16.951 1.00 41.03 565 GLY A CA 1
ATOM 4340 C C . GLY A 1 565 ? -25.077 30.557 17.498 1.00 41.03 565 GLY A C 1
ATOM 4341 O O . GLY A 1 565 ? -25.598 29.451 17.590 1.00 41.03 565 GLY A O 1
ATOM 4342 N N . ALA A 1 566 ? -25.634 31.678 17.951 1.00 39.53 566 ALA A N 1
ATOM 4343 C CA . ALA A 1 566 ? -26.865 31.754 18.719 1.00 39.53 566 ALA A CA 1
ATOM 4344 C C . ALA A 1 566 ? -28.044 31.068 18.002 1.00 39.53 566 ALA A C 1
ATOM 4346 O O . ALA A 1 566 ? -28.854 31.706 17.328 1.00 39.53 566 ALA A O 1
ATOM 4347 N N . ILE A 1 567 ? -28.178 29.756 18.182 1.00 47.56 567 ILE A N 1
ATOM 4348 C CA . ILE A 1 567 ? -29.412 29.029 17.935 1.00 47.56 567 ILE A CA 1
ATOM 4349 C C . ILE A 1 567 ? -30.342 29.508 19.049 1.00 47.56 567 ILE A C 1
ATOM 4351 O O . ILE A 1 567 ? -30.115 29.234 20.225 1.00 47.56 567 ILE A O 1
ATOM 4355 N N . GLY A 1 568 ? -31.319 30.346 18.690 1.00 48.72 568 GLY A N 1
ATOM 4356 C CA . GLY A 1 568 ? -32.170 31.045 19.652 1.00 48.72 568 GLY A CA 1
ATOM 4357 C C . GLY A 1 568 ? -32.689 30.119 20.758 1.00 48.72 568 GLY A C 1
ATOM 4358 O O . GLY A 1 568 ? -33.204 29.037 20.471 1.00 48.72 568 GLY A O 1
ATOM 4359 N N . ARG A 1 569 ? -32.550 30.559 22.018 1.00 54.31 569 ARG A N 1
ATOM 4360 C CA . ARG A 1 569 ? -33.086 29.873 23.205 1.00 54.31 569 ARG A CA 1
ATOM 4361 C C . ARG A 1 569 ? -34.545 29.488 22.933 1.00 54.31 569 ARG A C 1
ATOM 4363 O O . ARG A 1 569 ? -35.386 30.371 22.791 1.00 54.31 569 ARG A O 1
ATOM 4370 N N . GLY A 1 570 ? -34.822 28.189 22.817 1.00 72.38 570 GLY A N 1
ATOM 4371 C CA . GLY A 1 570 ? -36.165 27.658 22.554 1.00 72.38 570 GLY A CA 1
ATOM 4372 C C . GLY A 1 570 ? -36.338 26.840 21.270 1.00 72.38 570 GLY A C 1
ATOM 4373 O O . GLY A 1 570 ? -37.452 26.394 21.011 1.00 72.38 570 GLY A O 1
ATOM 4374 N N . ARG A 1 571 ? -35.295 26.618 20.460 1.00 74.50 571 ARG A N 1
ATOM 4375 C CA . ARG A 1 571 ? -35.394 25.717 19.298 1.00 74.50 571 ARG A CA 1
ATOM 4376 C C . ARG A 1 571 ? -35.084 24.269 19.678 1.00 74.50 571 ARG A C 1
ATOM 4378 O O . ARG A 1 571 ? -34.119 24.014 20.391 1.00 74.50 571 ARG A O 1
ATOM 4385 N N . LEU A 1 572 ? -35.907 23.344 19.178 1.00 81.50 572 LEU A N 1
ATOM 4386 C CA . LEU A 1 572 ? -35.570 21.922 19.140 1.00 81.50 572 LEU A CA 1
ATOM 4387 C C . LEU A 1 572 ? -34.295 21.752 18.310 1.00 81.50 572 LEU A C 1
ATOM 4389 O O . LEU A 1 572 ? -34.154 22.385 17.260 1.00 81.50 572 LEU A O 1
ATOM 4393 N N . ALA A 1 573 ? -33.384 20.918 18.788 1.00 82.44 573 ALA A N 1
ATOM 4394 C CA . ALA A 1 573 ? -32.201 20.521 18.045 1.00 82.44 573 ALA A CA 1
ATOM 4395 C C . ALA A 1 573 ? -32.427 19.118 17.489 1.00 82.44 573 ALA A C 1
ATOM 4397 O O . ALA A 1 573 ? -32.960 18.257 18.183 1.00 82.44 573 ALA A O 1
ATOM 4398 N N . ALA A 1 574 ? -32.031 18.896 16.244 1.00 81.75 574 ALA A N 1
ATOM 4399 C CA . ALA A 1 574 ? -32.038 17.578 15.636 1.00 81.75 574 ALA A CA 1
ATOM 4400 C C . ALA A 1 574 ? -30.604 17.214 15.255 1.00 81.75 574 ALA A C 1
ATOM 4402 O O . ALA A 1 574 ? -29.886 18.057 14.715 1.00 81.75 574 ALA A O 1
ATOM 4403 N N . TYR A 1 575 ? -30.194 15.992 15.567 1.00 86.00 575 TYR A N 1
ATOM 4404 C CA . TYR A 1 575 ? -28.916 15.418 15.155 1.00 86.00 575 TYR A CA 1
ATOM 4405 C C . TYR A 1 575 ? -29.105 13.934 14.854 1.00 86.00 575 TYR A C 1
ATOM 4407 O O . TYR A 1 575 ? -30.106 13.329 15.258 1.00 86.00 575 TYR A O 1
ATOM 4415 N N . MET A 1 576 ? -28.167 13.360 14.111 1.00 89.19 576 MET A N 1
ATOM 4416 C CA . MET A 1 576 ? -28.198 11.949 13.754 1.00 89.19 576 MET A CA 1
ATOM 4417 C C . MET A 1 576 ? -27.251 11.144 14.637 1.00 89.19 576 MET A C 1
ATOM 4419 O O . MET A 1 576 ? -26.111 11.523 14.903 1.00 89.19 576 MET A O 1
ATOM 4423 N N . GLU A 1 577 ? -27.732 9.987 15.063 1.00 93.38 577 GLU A N 1
ATOM 4424 C CA . GLU A 1 577 ? -26.923 8.932 15.655 1.00 93.38 577 GLU A CA 1
ATOM 4425 C C . GLU A 1 577 ? -26.944 7.712 14.738 1.00 93.38 577 GLU A C 1
ATOM 4427 O O . GLU A 1 577 ? -27.890 7.489 13.979 1.00 93.38 577 GLU A O 1
ATOM 4432 N N . PHE A 1 578 ? -25.916 6.883 14.838 1.00 94.12 578 PHE A N 1
ATOM 4433 C CA . PHE A 1 578 ? -25.831 5.615 14.135 1.00 94.12 578 PHE A CA 1
ATOM 4434 C C . PHE A 1 578 ? -25.760 4.486 15.150 1.00 94.12 578 PHE A C 1
ATOM 4436 O O . PHE A 1 578 ? -24.858 4.445 15.985 1.00 94.12 578 PHE A O 1
ATOM 4443 N N . ALA A 1 579 ? -26.713 3.563 15.081 1.00 93.12 579 ALA A N 1
ATOM 4444 C CA . ALA A 1 579 ? -26.662 2.345 15.870 1.00 93.12 579 ALA A CA 1
ATOM 4445 C C . ALA A 1 579 ? -25.829 1.284 15.141 1.00 93.12 579 ALA A C 1
ATOM 4447 O O . ALA A 1 579 ? -26.124 0.928 13.998 1.00 93.12 579 ALA A O 1
ATOM 4448 N N . TYR A 1 580 ? -24.819 0.768 15.831 1.00 93.00 580 TYR A N 1
ATOM 4449 C CA . TYR A 1 580 ? -24.011 -0.380 15.439 1.00 93.00 580 TYR A CA 1
ATOM 4450 C C . TYR A 1 580 ? -24.332 -1.515 16.412 1.00 93.00 580 TYR A C 1
ATOM 4452 O O . TYR A 1 580 ? -23.721 -1.639 17.471 1.00 93.00 580 TYR A O 1
ATOM 4460 N N . GLY A 1 581 ? -25.379 -2.282 16.104 1.00 92.00 581 GLY A N 1
ATOM 4461 C CA . GLY A 1 581 ? -25.974 -3.201 17.073 1.00 92.00 581 GLY A CA 1
ATOM 4462 C C . GLY A 1 581 ? -26.627 -2.440 18.230 1.00 92.00 581 GLY A C 1
ATOM 4463 O O . GLY A 1 581 ? -27.579 -1.687 18.026 1.00 92.00 581 GLY A O 1
ATOM 4464 N N . ASP A 1 582 ? -26.130 -2.651 19.444 1.00 91.12 582 ASP A N 1
ATOM 4465 C CA . ASP A 1 582 ? -26.589 -2.022 20.685 1.00 91.12 582 ASP A CA 1
ATOM 4466 C C . ASP A 1 582 ? -25.753 -0.797 21.104 1.00 91.12 582 ASP A C 1
ATOM 4468 O O . ASP A 1 582 ? -26.069 -0.164 22.120 1.00 91.12 582 ASP A O 1
ATOM 4472 N N . VAL A 1 583 ? -24.713 -0.450 20.337 1.00 91.31 583 VAL A N 1
ATOM 4473 C CA . VAL A 1 583 ? -23.865 0.729 20.563 1.00 91.31 583 VAL A CA 1
ATOM 4474 C C . VAL A 1 583 ? -24.352 1.893 19.701 1.00 91.31 583 VAL A C 1
ATOM 4476 O O . VAL A 1 583 ? -24.551 1.745 18.494 1.00 91.31 583 VAL A O 1
ATOM 4479 N N . LEU A 1 584 ? -24.550 3.060 20.317 1.00 91.69 584 LEU A N 1
ATOM 4480 C CA . LEU A 1 584 ? -24.930 4.295 19.628 1.00 91.69 584 LEU A CA 1
ATOM 4481 C C . LEU A 1 584 ? -23.703 5.178 19.430 1.00 91.69 584 LEU A C 1
ATOM 4483 O O . LEU A 1 584 ? -22.980 5.474 20.378 1.00 91.69 584 LEU A O 1
ATOM 4487 N N . VAL A 1 585 ? -23.494 5.604 18.190 1.00 90.88 585 VAL A N 1
ATOM 4488 C CA . VAL A 1 585 ? -22.391 6.471 17.793 1.00 90.88 585 VAL A CA 1
ATOM 4489 C C . VAL A 1 585 ? -22.945 7.793 17.281 1.00 90.88 585 VAL A C 1
ATOM 4491 O O . VAL A 1 585 ? -23.710 7.831 16.320 1.00 90.88 585 VAL A O 1
ATOM 4494 N N . ASP A 1 586 ? -22.527 8.885 17.914 1.00 86.56 586 ASP A N 1
ATOM 4495 C CA . ASP A 1 586 ? -22.853 10.249 17.496 1.00 86.56 586 ASP A CA 1
ATOM 4496 C C . ASP A 1 586 ? -22.188 10.569 16.144 1.00 86.56 586 ASP A C 1
ATOM 4498 O O . ASP A 1 586 ? -20.981 10.351 15.964 1.00 86.56 586 ASP A O 1
ATOM 4502 N N . GLU A 1 587 ? -22.946 11.122 15.188 1.00 84.25 587 GLU A N 1
ATOM 4503 C CA . GLU A 1 587 ? -22.413 11.533 13.884 1.00 84.25 587 GLU A CA 1
ATOM 4504 C C . GLU A 1 587 ? -21.212 12.483 14.010 1.00 84.25 587 GLU A C 1
ATOM 4506 O O . GLU A 1 587 ? -20.274 12.410 13.207 1.00 84.25 587 GLU A O 1
ATOM 4511 N N . ARG A 1 588 ? -21.212 13.316 15.061 1.00 82.00 588 ARG A N 1
ATOM 4512 C CA . ARG A 1 588 ? -20.215 14.353 15.350 1.00 82.00 588 ARG A CA 1
ATOM 4513 C C . ARG A 1 588 ? -18.893 13.790 15.842 1.00 82.00 588 ARG A C 1
ATOM 4515 O O . ARG A 1 588 ? -17.908 14.527 15.860 1.00 82.00 588 ARG A O 1
ATOM 4522 N N . CYS A 1 589 ? -18.843 12.516 16.232 1.00 80.75 589 CYS A N 1
ATOM 4523 C CA . CYS A 1 589 ? -17.575 11.877 16.546 1.00 80.75 589 CYS A CA 1
ATOM 4524 C C . CYS A 1 589 ? -16.698 11.912 15.273 1.00 80.75 589 CYS A C 1
ATOM 4526 O O . CYS A 1 589 ? -17.140 11.450 14.217 1.00 80.75 589 CYS A O 1
ATOM 4528 N N . PRO A 1 590 ? -15.496 12.511 15.288 1.00 76.69 590 PRO A N 1
ATOM 4529 C CA . PRO A 1 590 ? -14.650 12.596 14.095 1.00 76.69 590 PRO A CA 1
ATOM 4530 C C . PRO A 1 590 ? -13.914 11.281 13.816 1.00 76.69 590 PRO A C 1
ATOM 4532 O O . PRO A 1 590 ? -13.457 11.043 12.699 1.00 76.69 590 PRO A O 1
ATOM 4535 N N . GLU A 1 591 ? -13.838 10.400 14.806 1.00 80.19 591 GLU A N 1
ATOM 4536 C CA . GLU A 1 591 ? -13.034 9.188 14.753 1.00 80.19 591 GLU A CA 1
ATOM 4537 C C . GLU A 1 591 ? -13.683 8.145 13.838 1.00 80.19 591 GLU A C 1
ATOM 4539 O O . GLU A 1 591 ? -14.908 8.084 13.696 1.00 80.19 591 GLU A O 1
ATOM 4544 N N . GLY A 1 592 ? -12.853 7.359 13.149 1.00 82.44 592 GLY A N 1
ATOM 4545 C CA . GLY A 1 592 ? -13.304 6.211 12.353 1.00 82.44 592 GLY A CA 1
ATOM 4546 C C . GLY A 1 592 ? -13.614 4.980 13.209 1.00 82.44 592 GLY A C 1
ATOM 4547 O O . GLY A 1 592 ? -14.208 4.023 12.717 1.00 82.44 592 GLY A O 1
ATOM 4548 N N . ARG A 1 593 ? -13.226 5.010 14.484 1.00 85.19 593 ARG A N 1
ATOM 4549 C CA . ARG A 1 593 ? -13.422 3.946 15.463 1.00 85.19 593 ARG A CA 1
ATOM 4550 C C . ARG A 1 593 ? -13.990 4.554 16.735 1.00 85.19 593 ARG A C 1
ATOM 4552 O O . ARG A 1 593 ? -13.619 5.669 17.071 1.00 85.19 593 ARG A O 1
ATOM 4559 N N . VAL A 1 594 ? -14.892 3.850 17.407 1.00 86.88 594 VAL A N 1
ATOM 4560 C CA . VAL A 1 594 ? -15.449 4.281 18.697 1.00 86.88 594 VAL A CA 1
ATOM 4561 C C . VAL A 1 594 ? -15.265 3.155 19.695 1.00 86.88 594 VAL A C 1
ATOM 4563 O O . VAL A 1 594 ? -15.656 2.021 19.425 1.00 86.88 594 VAL A O 1
ATOM 4566 N N . LEU A 1 595 ? -14.650 3.469 20.832 1.00 87.06 595 LEU A N 1
ATOM 4567 C CA . LEU A 1 595 ? -14.404 2.514 21.907 1.00 87.06 595 LEU A CA 1
ATOM 4568 C C . LEU A 1 595 ? -15.470 2.668 22.992 1.00 87.06 595 LEU A C 1
ATOM 4570 O O . LEU A 1 595 ? -15.581 3.720 23.620 1.00 87.06 595 LEU A O 1
ATOM 4574 N N . ASP A 1 596 ? -16.222 1.600 23.231 1.00 88.38 596 ASP A N 1
ATOM 4575 C CA . ASP A 1 596 ? -17.042 1.422 24.426 1.00 88.38 596 ASP A CA 1
ATOM 4576 C C . ASP A 1 596 ? -16.245 0.556 25.409 1.00 88.38 596 ASP A C 1
ATOM 4578 O O . ASP A 1 596 ? -16.220 -0.672 25.301 1.00 88.38 596 ASP A O 1
ATOM 4582 N N . THR A 1 597 ? -15.525 1.207 26.326 1.00 84.69 597 THR A N 1
ATOM 4583 C CA . THR A 1 597 ? -14.679 0.538 27.327 1.00 84.69 597 THR A CA 1
ATOM 4584 C C . THR A 1 597 ? -15.499 -0.300 28.305 1.00 84.69 597 THR A C 1
ATOM 4586 O O . THR A 1 597 ? -15.047 -1.368 28.712 1.00 84.69 597 THR A O 1
ATOM 4589 N N . GLU A 1 598 ? -16.714 0.137 28.653 1.00 86.12 598 GLU A N 1
ATOM 4590 C CA . GLU A 1 598 ? -17.597 -0.566 29.589 1.00 86.12 598 GLU A CA 1
ATOM 4591 C C . GLU A 1 598 ? -18.073 -1.895 28.994 1.00 86.12 598 GLU A C 1
ATOM 4593 O O . GLU A 1 598 ? -18.061 -2.927 29.668 1.00 86.12 598 GLU A O 1
ATOM 4598 N N . ARG A 1 599 ? -18.426 -1.894 27.704 1.00 88.88 599 ARG A N 1
ATOM 4599 C CA . ARG A 1 599 ? -18.828 -3.104 26.969 1.00 88.88 599 ARG A CA 1
ATOM 4600 C C . ARG A 1 599 ? -17.671 -3.822 26.283 1.00 88.88 599 ARG A C 1
ATOM 4602 O O . ARG A 1 599 ? -17.915 -4.817 25.599 1.00 88.88 599 ARG A O 1
ATOM 4609 N N . ARG A 1 600 ? -16.441 -3.311 26.405 1.00 90.00 600 ARG A N 1
ATOM 4610 C CA . ARG A 1 600 ? -15.246 -3.775 25.675 1.00 90.00 600 ARG A CA 1
ATOM 4611 C C . ARG A 1 600 ? -15.537 -4.006 24.197 1.00 90.00 600 ARG A C 1
ATOM 4613 O O . ARG A 1 600 ? -15.301 -5.079 23.646 1.00 90.00 600 ARG A O 1
ATOM 4620 N N . THR A 1 601 ? -16.134 -3.003 23.570 1.00 90.81 601 THR A N 1
ATOM 4621 C CA . THR A 1 601 ? -16.610 -3.079 22.192 1.00 90.81 601 THR A CA 1
ATOM 4622 C C . THR A 1 601 ? -15.952 -1.987 21.357 1.00 90.81 601 THR A C 1
ATOM 4624 O O . THR A 1 601 ? -15.982 -0.813 21.717 1.00 90.81 601 THR A O 1
ATOM 4627 N N . LEU A 1 602 ? -15.328 -2.382 20.248 1.00 90.12 602 LEU A N 1
ATOM 4628 C CA . LEU A 1 602 ? -14.702 -1.487 19.280 1.00 90.12 602 LEU A CA 1
ATOM 4629 C C . LEU A 1 602 ? -15.613 -1.391 18.057 1.00 90.12 602 LEU A C 1
ATOM 4631 O O . LEU A 1 602 ? -15.740 -2.342 17.289 1.00 90.12 602 LEU A O 1
ATOM 4635 N N . VAL A 1 603 ? -16.258 -0.246 17.869 1.00 90.38 603 VAL A N 1
ATOM 4636 C CA . VAL A 1 603 ? -17.130 -0.007 16.719 1.00 90.38 603 VAL A CA 1
ATOM 4637 C C . VAL A 1 603 ? -16.314 0.540 15.558 1.00 90.38 603 VAL A C 1
ATOM 4639 O O . VAL A 1 603 ? -15.739 1.625 15.647 1.00 90.38 603 VAL A O 1
ATOM 4642 N N . MET A 1 604 ? -16.311 -0.189 14.446 1.00 89.81 604 MET A N 1
ATOM 4643 C CA . MET A 1 604 ? -15.674 0.211 13.196 1.00 89.81 604 MET A CA 1
ATOM 4644 C C . MET A 1 604 ? -16.678 0.971 12.336 1.00 89.81 604 MET A C 1
ATOM 4646 O O . MET A 1 604 ? -17.598 0.383 11.765 1.00 89.81 604 MET A O 1
ATOM 4650 N N . ARG A 1 605 ? -16.525 2.294 12.236 1.00 90.12 605 ARG A N 1
ATOM 4651 C CA . ARG A 1 605 ? -17.522 3.127 11.560 1.00 90.12 605 ARG A CA 1
ATOM 4652 C C . ARG A 1 605 ? -17.432 3.008 10.049 1.00 90.12 605 ARG A C 1
ATOM 4654 O O . ARG A 1 605 ? -16.405 3.307 9.440 1.00 90.12 605 ARG A O 1
ATOM 4661 N N . HIS A 1 606 ? -18.555 2.691 9.418 1.00 90.31 606 HIS A N 1
ATOM 4662 C CA . HIS A 1 606 ? -18.654 2.613 7.967 1.00 90.31 606 HIS A CA 1
ATOM 4663 C C . HIS A 1 606 ? -19.062 3.976 7.386 1.00 90.31 606 HIS A C 1
ATOM 4665 O O . HIS A 1 606 ? -20.201 4.173 6.958 1.00 90.31 606 HIS A O 1
ATOM 4671 N N . ARG A 1 607 ? -18.122 4.934 7.350 1.00 88.75 607 ARG A N 1
ATOM 4672 C CA . ARG A 1 607 ? -18.369 6.326 6.906 1.00 88.75 607 ARG A CA 1
ATOM 4673 C C . ARG A 1 607 ? -19.126 6.458 5.575 1.00 88.75 607 ARG A C 1
ATOM 4675 O O . ARG A 1 607 ? -20.030 7.287 5.524 1.00 88.75 607 ARG A O 1
ATOM 4682 N N . PRO A 1 608 ? -18.858 5.657 4.523 1.00 88.75 608 PRO A N 1
ATOM 4683 C CA . PRO A 1 608 ? -19.653 5.730 3.295 1.00 88.75 608 PRO A CA 1
ATOM 4684 C C . PRO A 1 608 ? -21.130 5.352 3.490 1.00 88.75 608 PRO A C 1
ATOM 4686 O O . PRO A 1 608 ? -21.995 5.916 2.832 1.00 88.75 608 PRO A O 1
ATOM 4689 N N . ALA A 1 609 ? -21.426 4.427 4.408 1.00 88.69 609 ALA A N 1
ATOM 4690 C CA . ALA A 1 609 ? -22.800 4.009 4.696 1.00 88.69 609 ALA A CA 1
ATOM 4691 C C . ALA A 1 609 ? -23.500 5.021 5.604 1.00 88.69 609 ALA A C 1
ATOM 4693 O O . ALA A 1 609 ? -24.672 5.306 5.392 1.00 88.69 609 ALA A O 1
ATOM 4694 N N . GLU A 1 610 ? -22.779 5.611 6.563 1.00 91.62 610 GLU A N 1
ATOM 4695 C CA . GLU A 1 610 ? -23.279 6.752 7.336 1.00 91.62 610 GLU A CA 1
ATOM 4696 C C . GLU A 1 610 ? -23.627 7.931 6.417 1.00 91.62 610 GLU A C 1
ATOM 4698 O O . GLU A 1 610 ? -24.705 8.502 6.535 1.00 91.62 610 GLU A O 1
ATOM 4703 N N . ALA A 1 611 ? -22.751 8.265 5.463 1.00 89.81 611 ALA A N 1
ATOM 4704 C CA . ALA A 1 611 ? -22.975 9.350 4.510 1.00 89.81 611 ALA A CA 1
ATOM 4705 C C . ALA A 1 611 ? -24.185 9.091 3.599 1.00 89.81 611 ALA A C 1
ATOM 4707 O O . ALA A 1 611 ? -24.995 9.989 3.386 1.00 89.81 611 ALA A O 1
ATOM 4708 N N . GLU A 1 612 ? -24.340 7.864 3.098 1.00 89.19 612 GLU A N 1
ATOM 4709 C CA . GLU A 1 612 ? -25.512 7.483 2.306 1.00 89.19 612 GLU A CA 1
ATOM 4710 C C . GLU A 1 612 ? -26.798 7.520 3.142 1.00 89.19 612 GLU A C 1
ATOM 4712 O O . GLU A 1 612 ? -27.820 8.029 2.690 1.00 89.19 612 GLU A O 1
ATOM 4717 N N . ALA A 1 613 ? -26.743 7.054 4.391 1.00 84.69 613 ALA A N 1
ATOM 4718 C CA . ALA A 1 613 ? -27.865 7.133 5.316 1.00 84.69 613 ALA A CA 1
ATOM 4719 C C . ALA A 1 613 ? -28.268 8.587 5.625 1.00 84.69 613 ALA A C 1
ATOM 4721 O O . ALA A 1 613 ? -29.459 8.883 5.694 1.00 84.69 613 ALA A O 1
ATOM 4722 N N . LEU A 1 614 ? -27.300 9.502 5.760 1.00 86.06 614 LEU A N 1
ATOM 4723 C CA . LEU A 1 614 ? -27.560 10.940 5.907 1.00 86.06 614 LEU A CA 1
ATOM 4724 C C . LEU A 1 614 ? -28.193 11.534 4.653 1.00 86.06 614 LEU A C 1
ATOM 4726 O O . LEU A 1 614 ? -29.143 12.304 4.767 1.00 86.06 614 LEU A O 1
ATOM 4730 N N . ARG A 1 615 ? -27.701 11.155 3.467 1.00 90.12 615 ARG A N 1
ATOM 4731 C CA . ARG A 1 615 ? -28.274 11.589 2.189 1.00 90.12 615 ARG A CA 1
ATOM 4732 C C . ARG A 1 615 ? -29.745 11.184 2.100 1.00 90.12 615 ARG A C 1
ATOM 4734 O O . ARG A 1 615 ? -30.589 12.042 1.877 1.00 90.12 615 ARG A O 1
ATOM 4741 N N . VAL A 1 616 ? -30.051 9.914 2.368 1.00 83.50 616 VAL A N 1
ATOM 4742 C CA . VAL A 1 616 ? -31.427 9.387 2.365 1.00 83.50 616 VAL A CA 1
ATOM 4743 C C . VAL A 1 616 ? -32.300 10.048 3.435 1.00 83.50 616 VAL A C 1
ATOM 4745 O O . VAL A 1 616 ? -33.475 10.269 3.190 1.00 83.50 616 VAL A O 1
ATOM 4748 N N . ALA A 1 617 ? -31.756 10.376 4.610 1.00 78.44 617 ALA A N 1
ATOM 4749 C CA . ALA A 1 617 ? -32.510 11.065 5.661 1.00 78.44 617 ALA A CA 1
ATOM 4750 C C . ALA A 1 617 ? -32.777 12.552 5.356 1.00 78.44 617 ALA A C 1
ATOM 4752 O O . ALA A 1 617 ? -33.660 13.147 5.973 1.00 78.44 617 ALA A O 1
ATOM 4753 N N . SER A 1 618 ? -31.991 13.160 4.459 1.00 78.31 618 SER A N 1
ATOM 4754 C CA . SER A 1 618 ? -32.143 14.561 4.045 1.00 78.31 618 SER A CA 1
ATOM 4755 C C . SER A 1 618 ? -33.125 14.772 2.886 1.00 78.31 618 SER A C 1
ATOM 4757 O O . SER A 1 618 ? -33.598 15.895 2.707 1.00 78.31 618 SER A O 1
ATOM 4759 N N . GLU A 1 619 ? -33.406 13.713 2.119 1.00 83.62 619 GLU A N 1
ATOM 4760 C CA . GLU A 1 619 ? -34.418 13.656 1.049 1.00 83.62 619 GLU A CA 1
ATOM 4761 C C . GLU A 1 619 ? -35.821 13.427 1.625 1.00 83.62 619 GLU A C 1
ATOM 4763 O O . GLU A 1 619 ? -36.767 14.080 1.122 1.00 83.62 619 GLU A O 1
#

Foldseek 3Di:
DPDLVVCVVQADPVLLVLLVVQLVVVQKDWDPPLDLPDQKTWIWGDDPNDTKTWIWGDDPSDIQTDIPDPCCVVGVGGSNSNNSSVVSVVVNVVVVVVVVVPDDPVVVVVVVVVVVVVVVVCVVVVPDDDDDPPPPDPDDDDDDDDDDDDDDDDDDDDDDDDDDDDDDDDDDDDDDDDDDDDDDDDDDDPDPDPDPDDPDPVVVVVVVVVCVVVVLVVVVPPPPPPLPPFAKEKAWEWDQDPDLVFQIKTFIWIWGQDPVRDTDQTDRDDQDLVCLVRHPDVVVSVLVCVQVVPDPQDPPPVPDPSRMGGDALVNCVVVVQVNLVVLRYFYFQQPQPCVVDDPPPDDDDDDDDDDPDPPPPPPPGPRPRSPTDRAHEDPPDAWFKEFEWDADPPPAQKIWTAIWTDDDPDIDGCASWDDTQSQWTCHRRYIHGYDWHPVVVVCSVVVDIDIDGNVCVLVVVLVQLQDPGRTHYHYPPVLDAAEFEAQWDKDKDWAWQVRPPDADDAPPPDDPDDPPPDDDDDDDDDDDDDDDDDDDDDDDDDDDDDDDDDDDDDDDDDPDDDPPPCPDRGDIDIFMWIDRDPDIHGPPPPTQWGADSVNSYIYRHPVVSVVVVVVVVVD

Sequence (619 aa):
MADVYDIIGIFPEQAREDGEILFIDLCVALRVGALPTSTIVDARVEDEGREYRVVVERQRGKVALSCTCREVTSSTACAHIWAALLEANDDRQRYRRRLMKNFDPSFLEHLDEWRLMSEELAEELGVPLPNKPKQGPKTRPTQASGHSSPWQDSFGTTRRETAQQPSPLSTSASPKRATTPASPKPTAVPPPPPKPAPPPKWKTRLRTIDTHISMGRHFSAKATDPMAGRPLRVAYFVAPGRSNEFPVELELLGARRRKNGDWGAWKKMEIPYEEIARVESEEDAAVLRRILGVIDWRVPSHGGGRTRVVLRAETFLDLVPGLATRGRLLGPQLHGSDTSRRPNDGSMSTKSYRGLSGEVRSRQVDMEPTNGIPIEWDAAGPWTMTLALHDDTEGRPIYHSRLRLVRDSDSLSPDGALYFPSGFALMENVLRHVQGDDVETWADAFHLPLEIDESDVDEFITAAAHVQGCPSIQAPESYRWNELSSPPVPRLVIAGPGEVPAPWRPGGGTSAGASTRRESTGVSAGASSSSSASPSTGASTNQSAGPSAAPSSGHRPPVGSWEEGAIGRGRLAAYMEFAYGDVLVDERCPEGRVLDTERRTLVMRHRPAEAEALRVASE